Protein 6HF7 (pdb70)

Radius of gyration: 24.12 Å; Cα contacts (8 Å, |Δi|>4): 1038; chains: 3; bounding box: 72×66×47 Å

InterPro domains:
  IPR023477 Adenylate kinase AdkA [MF_00234] (4-192)
  IPR027417 P-loop containing nucleoside triphosphate hydrolase [G3DSA:3.40.50.300] (1-192)
  IPR027417 P-loop containing nucleoside triphosphate hydrolase [SSF52540] (2-191)

Sequence (573 aa):
KNKLVVVTGVPGVGGTTITQKAMEKLSEEGINYKMVNFGTVMFEVAQEENLVEDRDQMRKLDPDTQKRIQKLAGRKIAEMVKESPVVVDTHSTIKTPKGYLPGLPVWVLNELNPDIIIVVETSGDEILIRRLNDETRNRDLETTAGIEEHQIMNRRAAAMTYGVLTGATVKIIQNKNNLLDYAVEELISVLRKNKLVVVTGVPGVGGTTITQKAMEKLSEEGINYKMMVNFGTVMFEVAQEENLVEDRDQMRKLDPDTQKRIQKLAGRKIAEMVKESPVVVDTHSTIKTPKGYLPGLPVWVLNELNPDIIIVVETSGDEILIRRLNDETRNRDLETTAGIEEHQIMNRRAAAMTYGVLTGATVKIIQNKNNLLDYAVEELISVLRKNKLVVVTGVPGVGGTTITQKAMEKLSEEGINYKMVNFGTVMFEVAQEENLVEDRDQMRKLDPDTQKRIQKLAGRKIAEMVKESPVVVDTHSTIKTPKGYLPGLPVWVLNELNPDIIIVVETSGDEILIRRLNDETRNRDLETTAGIEEHQIMNRAAAMTYGVLTGATVKIIQNKNNLLDYAVEELISVLR

B-factor: mean 50.66, std 23.43, range [18.34, 167.92]

Secondary structure (DSSP, 8-state):
---EEEEE--TTS-HHHHHHHHHHHHHTTT---EEEEHHHHHHHHHHHTTS-SSGGGSTTS-HHHHHHHHHHHHHHHHHHTTTS-EEEE--SEEEETTEEEESS-HHHHHHH--SEEEEEE--HHHHHHHHHH-SS--S-PPPHHHHHHHHHHHHHHHHHHHHHH--EEEEEE--TT-HHHHHHHHHHHH-/---EEEEE--TTS-HHHHHHHHHHHHHTTT---EEEEHHHHHHHHHHHTTS-SSGGGGGGS-HHHHHHHHHHHHHHHHHHTTTS-EEEE--SEEEETTEEEESS-HHHHHHH--SEEEEEE--HHHHHHHHHH-TTS------HHHHHHHHHHHHHHHHHHHHHH--EEEEEE--TT-HHHHHHHHHHHH-/---EEEEE--TTS-HHHHHHHHHHHHHTTT---EEEEHHHHHHHHHHHTTS-SSGGGGGGS-HHHHHHHHHHHHHHHHHHTTTS-EEEE--SEEEETTEEEESS-HHHHHHH--SEEEEEE--HHHHHHHHHH-SSS------HHHHHHHHHHHHHHHHHHHHHH--EEEEEE--TT-HHHHHHHHHHHH-

Nearest PDB structures (foldseek):
  1ki9-assembly1_B  TM=9.921E-01  e=1.381E-34  Methanothermococcus thermolithotrophicus
  6pk5-assembly2_E  TM=9.884E-01  e=6.322E-31  Methanotorris igneus
  1kht-assembly1_B  TM=8.692E-01  e=6.333E-30  Methanococcus voltae
  6pjw-assembly1_A  TM=8.734E-01  e=9.681E-30  Methanotorris igneus
  3h86-assembly3_G-6  TM=8.802E-01  e=9.142E-28  Methanococcus maripaludis

Solvent-accessible surface area: 27217 Å² total; per-residue (Å²): 243,58,41,3,0,0,6,3,12,3,59,39,3,26,9,64,58,0,0,98,91,0,20,132,104,0,53,132,91,58,43,88,18,99,49,19,56,6,34,42,3,19,30,70,5,0,76,119,70,138,65,12,143,80,124,118,80,20,195,161,31,78,113,118,22,46,85,112,0,25,81,58,0,0,135,65,0,30,89,29,28,148,147,23,22,0,0,0,30,15,63,0,0,69,82,35,115,63,3,4,66,4,6,0,3,30,35,0,0,95,32,2,96,5,64,5,0,0,4,1,14,4,49,1,97,37,0,34,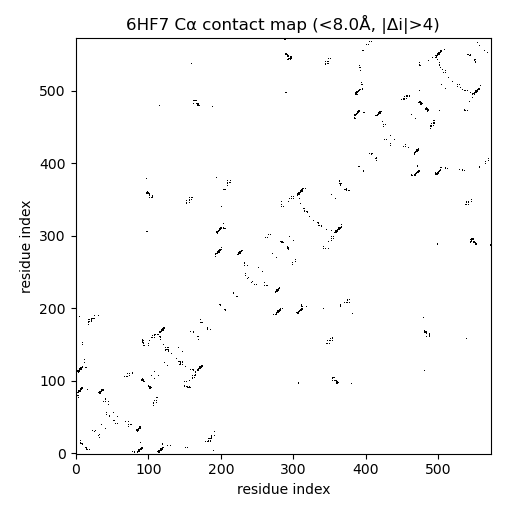94,58,20,107,118,67,106,128,96,135,197,137,121,39,87,40,68,15,0,84,39,2,14,56,0,4,36,9,0,0,0,1,0,0,0,16,26,19,3,16,0,32,12,0,69,5,77,64,156,82,59,104,164,0,13,101,69,0,5,63,2,1,127,154,54,56,4,0,0,6,4,12,3,58,40,3,25,9,62,64,0,0,56,82,0,37,113,98,0,53,133,88,59,41,89,19,99,67,18,59,5,33,58,2,26,32,74,7,0,87,132,78,131,65,15,158,101,124,94,64,33,188,162,41,73,103,112,31,58,86,104,1,18,71,46,0,0,112,68,0,29,88,30,28,167,146,22,23,0,0,0,28,15,62,0,0,67,82,34,113,66,3,4,58,3,7,0,3,30,35,0,1,96,36,2,96,5,66,5,0,0,4,1,13,4,47,1,97,38,0,41,94,57,17,88,111,61,155,128,69,133,111,93,172,32,77,40,67,14,0,85,37,3,14,60,0,5,32,8,0,0,0,1,0,0,0,14,26,20,3,16,0,32,13,1,70,5,78,63,155,82,57,105,163,1,10,100,67,0,8,62,2,1,126,252,58,43,3,0,0,4,3,12,3,62,40,2,23,11,60,62,0,0,89,96,0,20,109,101,0,50,148,91,60,42,86,16,98,41,18,53,6,31,41,2,15,29,71,5,0,77,125,72,133,62,4,125,84,118,85,64,23,172,148,36,71,110,116,22,61,87,102,0,21,75,49,0,0,117,71,0,31,87,28,26,153,146,21,22,0,0,0,29,17,59,0,1,80,82,36,117,68,3,5,63,4,12,0,4,30,39,0,0,96,36,1,100,6,64,5,0,0,3,1,14,4,46,0,97,38,0,42,94,58,19,78,109,63,161,132,76,120,196,80,157,40,81,43,68,14,1,85,41,3,13,58,0,4,33,8,0,0,0,1,0,0,0,15,26,21,2,16,0,33,13,0,71,4,79,63,154,83,56,103,160,1,6,90,69,0,7,64,2,1,134

Structure (mmCIF, N/CA/C/O backbone):
data_6HF7
#
_entry.id   6HF7
#
_cell.length_a   131.326
_cell.length_b   131.326
_cell.length_c   88.403
_cell.angle_alpha   90.00
_cell.angle_beta   90.00
_cell.angle_gamma   90.00
#
_symmetry.space_group_name_H-M   'P 4 21 2'
#
loop_
_entity.id
_entity.type
_entity.pdbx_description
1 polymer 'Adenylate kinase'
2 non-polymer Tb-Xo4
3 non-polymer 'TERBIUM(III) ION'
4 non-polymer 'MAGNESIUM ION'
5 non-polymer GLYCEROL
6 water water
#
loop_
_atom_site.group_PDB
_atom_site.id
_atom_site.type_symbol
_atom_site.label_atom_id
_atom_site.label_alt_id
_atom_site.label_comp_id
_atom_site.label_asym_id
_atom_site.label_entity_id
_atom_site.label_seq_id
_atom_site.pdbx_PDB_ins_code
_atom_site.Cartn_x
_atom_site.Cartn_y
_atom_site.Cartn_z
_atom_site.occupancy
_atom_site.B_iso_or_equiv
_atom_site.auth_seq_id
_atom_site.auth_comp_id
_atom_site.auth_asym_id
_atom_site.auth_atom_id
_atom_site.pdbx_PDB_model_num
ATOM 1 N N . LYS A 1 2 ? 24.535 67.910 30.924 1.00 65.49 2 LYS A N 1
ATOM 2 C CA . LYS A 1 2 ? 24.775 66.810 29.984 1.00 63.30 2 LYS A CA 1
ATOM 3 C C . LYS A 1 2 ? 25.763 67.176 28.836 1.00 56.16 2 LYS A C 1
ATOM 4 O O . LYS A 1 2 ? 25.555 66.780 27.685 1.00 54.68 2 LYS A O 1
ATOM 10 N N . ASN A 1 3 ? 26.850 67.917 29.154 1.00 45.03 3 ASN A N 1
ATOM 11 C CA . ASN A 1 3 ? 27.873 68.267 28.144 1.00 40.18 3 ASN A CA 1
ATOM 12 C C . ASN A 1 3 ? 28.633 66.995 27.781 1.00 37.71 3 ASN A C 1
ATOM 13 O O . ASN A 1 3 ? 28.972 66.227 28.681 1.00 36.75 3 ASN A O 1
ATOM 18 N N . LYS A 1 4 ? 28.933 66.782 26.501 1.00 32.18 4 LYS A N 1
ATOM 19 C CA . LYS A 1 4 ? 29.675 65.589 26.096 1.00 31.77 4 LYS A CA 1
ATOM 20 C C . LYS A 1 4 ? 31.184 65.730 26.270 1.00 33.45 4 LYS A C 1
ATOM 21 O O . LYS A 1 4 ? 31.737 66.828 26.149 1.00 31.65 4 LYS A O 1
ATOM 27 N N . LEU A 1 5 ? 31.837 64.580 26.478 1.00 29.32 5 LEU A N 1
ATOM 28 C CA . LEU A 1 5 ? 33.276 64.427 26.468 1.00 30.37 5 LEU A CA 1
ATOM 29 C C . LEU A 1 5 ? 33.542 63.501 25.277 1.00 32.77 5 LEU A C 1
ATOM 30 O O . LEU A 1 5 ? 33.085 62.343 25.266 1.00 32.56 5 LEU A O 1
ATOM 35 N N . VAL A 1 6 ? 34.272 64.006 24.285 1.00 27.37 6 VAL A N 1
ATOM 36 C CA . VAL A 1 6 ? 34.576 63.256 23.056 1.00 27.60 6 VAL A CA 1
ATOM 37 C C . VAL A 1 6 ? 36.076 63.124 22.929 1.00 31.33 6 VAL A C 1
ATOM 38 O O . VAL A 1 6 ? 36.792 64.093 23.116 1.00 30.62 6 VAL A O 1
ATOM 42 N N . VAL A 1 7 ? 36.553 61.937 22.585 1.00 27.27 7 VAL A N 1
ATOM 43 C CA . VAL A 1 7 ? 37.977 61.722 22.358 1.00 26.92 7 VAL A CA 1
ATOM 44 C C . VAL A 1 7 ? 38.141 61.613 20.842 1.00 30.31 7 VAL A C 1
ATOM 45 O O . VAL A 1 7 ? 37.440 60.816 20.230 1.00 30.05 7 VAL A O 1
ATOM 49 N N . VAL A 1 8 ? 39.040 62.401 20.238 1.00 27.31 8 VAL A N 1
ATOM 50 C CA . VAL A 1 8 ? 39.287 62.327 18.783 1.00 27.15 8 VAL A CA 1
ATOM 51 C C . VAL A 1 8 ? 40.706 61.792 18.614 1.00 32.97 8 VAL A C 1
ATOM 52 O O . VAL A 1 8 ? 41.653 62.353 19.181 1.00 31.78 8 VAL A O 1
ATOM 56 N N . THR A 1 9 ? 40.831 60.678 17.850 1.00 29.39 9 THR A N 1
ATOM 57 C CA . THR A 1 9 ? 42.095 59.973 17.661 1.00 29.36 9 THR A CA 1
ATOM 58 C C . THR A 1 9 ? 42.370 59.772 16.171 1.00 31.70 9 THR A C 1
ATOM 59 O O . THR A 1 9 ? 41.480 59.945 15.344 1.00 30.48 9 THR A O 1
ATOM 63 N N . GLY A 1 10 ? 43.595 59.380 15.857 1.00 29.08 10 GLY A N 1
ATOM 64 C CA . GLY A 1 10 ? 44.002 59.126 14.476 1.00 28.36 10 GLY A CA 1
ATOM 65 C C . GLY A 1 10 ? 45.508 59.027 14.358 1.00 33.54 10 GLY A C 1
ATOM 66 O O . GLY A 1 10 ? 46.223 59.680 15.124 1.00 31.95 10 GLY A O 1
ATOM 67 N N . VAL A 1 11 ? 46.014 58.243 13.400 1.00 29.74 11 VAL A N 1
ATOM 68 C CA . VAL A 1 11 ? 47.473 58.108 13.247 1.00 29.74 11 VAL A CA 1
ATOM 69 C C . VAL A 1 11 ? 48.079 59.452 12.820 1.00 32.83 11 VAL A C 1
ATOM 70 O O . VAL A 1 11 ? 47.382 60.247 12.179 1.00 30.44 11 VAL A O 1
ATOM 74 N N . PRO A 1 12 ? 49.380 59.703 13.101 1.00 31.02 12 PRO A N 1
ATOM 75 C CA . PRO A 1 12 ? 50.021 60.937 12.598 1.00 30.79 12 PRO A CA 1
ATOM 76 C C . PRO A 1 12 ? 49.835 61.112 11.072 1.00 35.60 12 PRO A C 1
ATOM 77 O O . PRO A 1 12 ? 49.987 60.157 10.306 1.00 33.60 12 PRO A O 1
ATOM 81 N N . GLY A 1 13 ? 49.472 62.323 10.657 1.00 33.21 13 GLY A N 1
ATOM 82 C CA . GLY A 1 13 ? 49.189 62.658 9.267 1.00 34.52 13 GLY A CA 1
ATOM 83 C C . GLY A 1 13 ? 47.739 62.531 8.798 1.00 37.77 13 GLY A C 1
ATOM 84 O O . GLY A 1 13 ? 47.448 62.964 7.680 1.00 38.77 13 GLY A O 1
ATOM 85 N N . VAL A 1 14 ? 46.825 61.910 9.576 1.00 32.31 14 VAL A N 1
ATOM 86 C CA . VAL A 1 14 ? 45.410 61.740 9.170 1.00 30.65 14 VAL A CA 1
ATOM 87 C C . VAL A 1 14 ? 44.595 63.079 9.204 1.00 34.01 14 VAL A C 1
ATOM 88 O O . VAL A 1 14 ? 43.626 63.224 8.462 1.00 35.04 14 VAL A O 1
ATOM 92 N N . GLY A 1 15 ? 45.013 64.026 10.019 0.70 27.91 15 GLY A N 1
ATOM 93 C CA . GLY A 1 15 ? 44.386 65.346 10.100 0.70 28.11 15 GLY A CA 1
ATOM 94 C C . GLY A 1 15 ? 43.231 65.485 11.066 0.70 31.74 15 GLY A C 1
ATOM 95 O O . GLY A 1 15 ? 42.382 66.346 10.864 0.70 29.97 15 GLY A O 1
ATOM 96 N N . GLY A 1 16 ? 43.176 64.648 12.102 1.00 31.65 16 GLY A N 1
ATOM 97 C CA . GLY A 1 16 ? 42.095 64.681 13.090 1.00 30.53 16 GLY A CA 1
ATOM 98 C C . GLY A 1 16 ? 41.923 66.020 13.799 1.00 33.25 16 GLY A C 1
ATOM 99 O O . GLY A 1 16 ? 40.800 66.528 13.860 1.00 31.62 16 GLY A O 1
ATOM 100 N N . THR A 1 17 ? 43.012 66.646 14.294 1.00 31.24 17 THR A N 1
ATOM 101 C CA . THR A 1 17 ? 42.871 67.968 14.960 1.00 32.26 17 THR A CA 1
ATOM 102 C C . THR A 1 17 ? 42.409 69.050 13.975 1.00 36.27 17 THR A C 1
ATOM 103 O O . THR A 1 17 ? 41.717 69.968 14.388 1.00 35.21 17 THR A O 1
ATOM 107 N N . THR A 1 18 ? 42.797 68.945 12.681 1.00 34.91 18 THR A N 1
ATOM 108 C CA . THR A 1 18 ? 42.383 69.910 11.653 1.00 36.07 18 THR A CA 1
ATOM 109 C C . THR A 1 18 ? 40.882 69.870 11.450 1.00 38.17 18 THR A C 1
ATOM 110 O O . THR A 1 18 ? 40.259 70.924 11.455 1.00 36.63 18 THR A O 1
ATOM 114 N N . ILE A 1 19 ? 40.312 68.672 11.238 1.00 36.12 19 ILE A N 1
ATOM 115 C CA . ILE A 1 19 ? 38.859 68.562 11.045 1.00 35.58 19 ILE A CA 1
ATOM 116 C C . ILE A 1 19 ? 38.116 68.892 12.342 1.00 34.69 19 ILE A C 1
ATOM 117 O O . ILE A 1 19 ? 37.040 69.475 12.262 1.00 34.37 19 ILE A O 1
ATOM 122 N N . THR A 1 20 ? 38.689 68.575 13.511 1.00 30.85 20 THR A N 1
ATOM 123 C CA . THR A 1 20 ? 38.056 68.932 14.812 1.00 30.85 20 THR A CA 1
ATOM 124 C C . THR A 1 20 ? 37.985 70.439 14.994 1.00 34.28 20 THR A C 1
ATOM 125 O O . THR A 1 20 ? 36.912 70.948 15.325 1.00 34.08 20 THR A O 1
ATOM 129 N N . GLN A 1 21 ? 39.073 71.147 14.721 1.00 32.01 21 GLN A N 1
ATOM 130 C CA . GLN A 1 21 ? 39.045 72.601 14.865 1.00 32.63 21 GLN A CA 1
ATOM 131 C C . GLN A 1 21 ? 38.017 73.230 13.902 1.00 35.16 21 GLN A C 1
ATOM 132 O O . GLN A 1 21 ? 37.333 74.166 14.303 1.00 33.54 21 GLN A O 1
ATOM 138 N N . LYS A 1 22 ? 37.918 72.733 12.633 1.00 31.79 22 LYS A N 1
ATOM 139 C CA . LYS A 1 22 ? 36.927 73.251 11.686 1.00 31.08 22 LYS A CA 1
ATOM 140 C C . LYS A 1 22 ? 35.493 72.955 12.167 1.00 34.46 22 LYS A C 1
ATOM 141 O O . LYS A 1 22 ? 34.630 73.825 12.091 1.00 33.87 22 LYS A O 1
ATOM 147 N N . ALA A 1 23 ? 35.234 71.739 12.674 1.00 30.65 23 ALA A N 1
ATOM 148 C CA . ALA A 1 23 ? 33.910 71.363 13.202 1.00 30.00 23 ALA A CA 1
ATOM 149 C C . ALA A 1 23 ? 33.526 72.251 14.415 1.00 33.04 23 ALA A C 1
ATOM 150 O O . ALA A 1 23 ? 32.365 72.656 14.534 1.00 31.50 23 ALA A O 1
ATOM 152 N N . MET A 1 24 ? 34.501 72.536 15.321 1.00 29.96 24 MET A N 1
ATOM 153 C CA . MET A 1 24 ? 34.267 73.366 16.526 1.00 29.49 24 MET A CA 1
ATOM 154 C C . MET A 1 24 ? 33.889 74.788 16.132 1.00 34.67 24 MET A C 1
ATOM 155 O O . MET A 1 24 ? 33.040 75.423 16.771 1.00 33.52 24 MET A O 1
ATOM 160 N N . GLU A 1 25 ? 34.535 75.282 15.083 1.00 32.65 25 GLU A N 1
ATOM 161 C CA . GLU A 1 25 ? 34.256 76.610 14.555 1.00 33.66 25 GLU A CA 1
ATOM 162 C C . GLU A 1 25 ? 32.815 76.689 14.060 1.00 36.25 25 GLU A C 1
ATOM 163 O O . GLU A 1 25 ? 32.101 77.626 14.382 1.00 35.00 25 GLU A O 1
ATOM 169 N N . LYS A 1 26 ? 32.380 75.702 13.305 1.00 33.10 26 LYS A N 1
ATOM 170 C CA . LYS A 1 26 ? 31.015 75.693 12.770 1.00 34.35 26 LYS A CA 1
ATOM 171 C C . LYS A 1 26 ? 29.984 75.495 13.896 1.00 35.69 26 LYS A C 1
ATOM 172 O O . LYS A 1 26 ? 28.945 76.161 13.887 1.00 33.44 26 LYS A O 1
ATOM 178 N N . LEU A 1 27 ? 30.293 74.658 14.895 1.00 31.01 27 LEU A N 1
ATOM 179 C CA . LEU A 1 27 ? 29.387 74.477 16.038 1.00 30.59 27 LEU A CA 1
ATOM 180 C C . LEU A 1 27 ? 29.221 75.748 16.852 1.00 32.45 27 LEU A C 1
ATOM 181 O O . LEU A 1 27 ? 28.128 75.997 17.373 1.00 32.25 27 LEU A O 1
ATOM 186 N N . SER A 1 28 ? 30.271 76.580 16.941 1.00 29.24 28 SER A N 1
ATOM 187 C CA . SER A 1 28 ? 30.180 77.868 17.638 1.00 28.57 28 SER A CA 1
ATOM 188 C C . SER A 1 28 ? 29.077 78.773 17.032 1.00 32.92 28 SER A C 1
ATOM 189 O O . SER A 1 28 ? 28.454 79.545 17.759 1.00 32.19 28 SER A O 1
ATOM 192 N N . GLU A 1 29 ? 28.815 78.668 15.711 1.00 32.33 29 GLU A N 1
ATOM 193 C CA . GLU A 1 29 ? 27.761 79.479 15.073 1.00 35.24 29 GLU A CA 1
ATOM 194 C C . GLU A 1 29 ? 26.390 79.190 15.645 1.00 41.06 29 GLU A C 1
ATOM 195 O O . GLU A 1 29 ? 25.535 80.069 15.623 1.00 41.21 29 GLU A O 1
ATOM 201 N N . GLU A 1 30 ? 26.170 77.956 16.136 1.00 37.33 30 GLU A N 1
ATOM 202 C CA . GLU A 1 30 ? 24.889 77.590 16.745 1.00 38.08 30 GLU A CA 1
ATOM 203 C C . GLU A 1 30 ? 24.977 77.638 18.271 1.00 37.88 30 GLU A C 1
ATOM 204 O O . GLU A 1 30 ? 24.102 77.115 18.948 1.00 36.22 30 GLU A O 1
ATOM 210 N N . GLY A 1 31 ? 25.971 78.356 18.798 1.00 32.34 31 GLY A N 1
ATOM 211 C CA . GLY A 1 31 ? 26.131 78.537 20.237 1.00 32.43 31 GLY A CA 1
ATOM 212 C C . GLY A 1 31 ? 26.676 77.374 21.025 1.00 33.20 31 GLY A C 1
ATOM 213 O O . GLY A 1 31 ? 26.518 77.360 22.245 1.00 33.71 31 GLY A O 1
ATOM 214 N N . ILE A 1 32 ? 27.328 76.411 20.375 1.00 30.41 32 ILE A N 1
ATOM 215 C CA . ILE A 1 32 ? 27.910 75.270 21.080 1.00 27.94 32 ILE A CA 1
ATOM 216 C C . ILE A 1 32 ? 29.412 75.527 21.065 1.00 31.46 32 ILE A C 1
ATOM 217 O O . ILE A 1 32 ? 30.028 75.528 20.001 1.00 30.81 32 ILE A O 1
ATOM 222 N N . ASN A 1 33 ? 29.995 75.710 22.227 1.00 28.09 33 ASN A N 1
ATOM 223 C CA . ASN A 1 33 ? 31.406 76.045 22.348 1.00 28.25 33 ASN A CA 1
ATOM 224 C C . ASN A 1 33 ? 32.250 74.978 23.035 1.00 32.18 33 ASN A C 1
ATOM 225 O O . ASN A 1 33 ? 32.417 74.977 24.252 1.00 31.51 33 ASN A O 1
ATOM 230 N N . TYR A 1 34 ? 32.792 74.081 22.227 1.00 30.55 34 TYR A N 1
ATOM 231 C CA . TYR A 1 34 ? 33.684 73.048 22.723 1.00 30.36 34 TYR A CA 1
ATOM 232 C C . TYR A 1 34 ? 35.006 73.638 23.202 1.00 34.96 34 TYR A C 1
ATOM 233 O O . TYR A 1 34 ? 35.491 74.616 22.646 1.00 32.58 34 TYR A O 1
ATOM 242 N N . LYS A 1 35 ? 35.637 72.950 24.154 1.00 31.32 35 LYS A N 1
ATOM 243 C CA . LYS A 1 35 ? 36.987 73.254 24.598 1.00 30.59 35 LYS A CA 1
ATOM 244 C C . LYS A 1 35 ? 37.807 72.034 24.156 1.00 33.82 35 LYS A C 1
ATOM 245 O O . LYS A 1 35 ? 37.437 70.899 24.477 1.00 32.59 35 LYS A O 1
ATOM 251 N N . MET A 1 36 ? 38.901 72.256 23.419 1.00 30.51 36 MET A N 1
ATOM 252 C CA . MET A 1 36 ? 39.751 71.174 22.982 1.00 31.64 36 MET A CA 1
ATOM 253 C C . MET A 1 36 ? 40.986 71.157 23.860 1.00 34.96 36 MET A C 1
ATOM 254 O O . MET A 1 36 ? 41.584 72.202 24.103 1.00 33.66 36 MET A O 1
ATOM 259 N N . VAL A 1 37 ? 41.386 69.965 24.314 1.00 30.28 37 VAL A N 1
ATOM 260 C CA . VAL A 1 37 ? 42.620 69.800 25.098 1.00 30.65 37 VAL A CA 1
ATOM 261 C C . VAL A 1 37 ? 43.376 68.617 24.547 1.00 32.76 37 VAL A C 1
ATOM 262 O O . VAL A 1 37 ? 42.753 67.683 24.047 1.00 32.74 37 VAL A O 1
ATOM 266 N N . ASN A 1 38 ? 44.703 68.652 24.646 1.00 29.95 38 ASN A N 1
ATOM 267 C CA . ASN A 1 38 ? 45.530 67.542 24.210 1.00 31.27 38 ASN A CA 1
ATOM 268 C C . ASN A 1 38 ? 45.848 66.756 25.490 1.00 34.41 38 ASN A C 1
ATOM 269 O O . ASN A 1 38 ? 46.248 67.374 26.485 1.00 34.41 38 ASN A O 1
ATOM 274 N N . PHE A 1 39 ? 45.638 65.424 25.499 1.00 30.41 39 PHE A N 1
ATOM 275 C CA . PHE A 1 39 ? 45.847 64.636 26.734 1.00 30.14 39 PHE A CA 1
ATOM 276 C C . PHE A 1 39 ? 47.279 64.744 27.283 1.00 34.17 39 PHE A C 1
ATOM 277 O O . PHE A 1 39 ? 47.458 64.927 28.495 1.00 32.41 39 PHE A O 1
ATOM 285 N N . GLY A 1 40 ? 48.266 64.666 26.398 1.00 31.47 40 GLY A N 1
ATOM 286 C CA . GLY A 1 40 ? 49.672 64.807 26.760 1.00 32.56 40 GLY A CA 1
ATOM 287 C C . GLY A 1 40 ? 49.977 66.161 27.378 1.00 37.56 40 GLY A C 1
ATOM 288 O O . GLY A 1 40 ? 50.753 66.243 28.340 1.00 36.33 40 GLY A O 1
ATOM 289 N N . THR A 1 41 ? 49.349 67.241 26.854 1.00 34.06 41 THR A N 1
ATOM 290 C CA . THR A 1 41 ? 49.535 68.590 27.422 1.00 33.45 41 THR A CA 1
ATOM 291 C C . THR A 1 41 ? 48.927 68.667 28.827 1.00 36.42 41 THR A C 1
ATOM 292 O O . THR A 1 41 ? 49.551 69.252 29.702 1.00 36.18 41 THR A O 1
ATOM 296 N N . VAL A 1 42 ? 47.744 68.052 29.067 1.00 32.45 42 VAL A N 1
ATOM 297 C CA . VAL A 1 42 ? 47.142 68.068 30.405 1.00 32.08 42 VAL A CA 1
ATOM 298 C C . VAL A 1 42 ? 48.032 67.277 31.391 1.00 36.93 42 VAL A C 1
ATOM 299 O O . VAL A 1 42 ? 48.163 67.699 32.538 1.00 37.09 42 VAL A O 1
ATOM 303 N N . MET A 1 43 ? 48.645 66.147 30.957 1.00 32.87 43 MET A N 1
ATOM 304 C CA . MET A 1 43 ? 49.571 65.417 31.840 1.00 34.19 43 MET A CA 1
ATOM 305 C C . MET A 1 43 ? 50.761 66.302 32.204 1.00 37.54 43 MET A C 1
ATOM 306 O O . MET A 1 43 ? 51.151 66.338 33.358 1.00 37.05 43 MET A O 1
ATOM 311 N N . PHE A 1 44 ? 51.314 67.028 31.225 1.00 37.44 44 PHE A N 1
ATOM 312 C CA . PHE A 1 44 ? 52.442 67.945 31.452 1.00 37.95 44 PHE A CA 1
ATOM 313 C C . PHE A 1 44 ? 52.064 69.054 32.434 1.00 43.16 44 PHE A C 1
ATOM 314 O O . PHE A 1 44 ? 52.856 69.382 33.317 1.00 43.27 44 PHE A O 1
ATOM 322 N N . GLU A 1 45 ? 50.859 69.626 32.292 1.00 40.06 45 GLU A N 1
ATOM 323 C CA . GLU A 1 45 ? 50.397 70.664 33.215 1.00 40.06 45 GLU A CA 1
ATOM 324 C C . GLU A 1 45 ? 50.250 70.101 34.639 1.00 42.92 45 GLU A C 1
ATOM 325 O O . GLU A 1 45 ? 50.638 70.762 35.597 1.00 42.96 45 GLU A O 1
ATOM 331 N N . VAL A 1 46 ? 49.717 68.885 34.772 1.00 39.55 46 VAL A N 1
ATOM 332 C CA . VAL A 1 46 ? 49.572 68.235 36.080 1.00 39.78 46 VAL A CA 1
ATOM 333 C C . VAL A 1 46 ? 50.970 67.982 36.687 1.00 45.31 46 VAL A C 1
ATOM 334 O O . VAL A 1 46 ? 51.164 68.240 37.865 1.00 46.62 46 VAL A O 1
ATOM 338 N N . ALA A 1 47 ? 51.936 67.508 35.888 1.00 42.52 47 ALA A N 1
ATOM 339 C CA . ALA A 1 47 ? 53.296 67.235 36.383 1.00 43.62 47 ALA A CA 1
ATOM 340 C C . ALA A 1 47 ? 54.045 68.514 36.799 1.00 51.06 47 ALA A C 1
ATOM 341 O O . ALA A 1 47 ? 54.836 68.463 37.753 1.00 51.07 47 ALA A O 1
ATOM 343 N N . GLN A 1 48 ? 53.791 69.661 36.120 1.00 49.32 48 GLN A N 1
ATOM 344 C CA . GLN A 1 48 ? 54.401 70.939 36.525 1.00 50.67 48 GLN A CA 1
ATOM 345 C C . GLN A 1 48 ? 53.826 71.348 37.887 1.00 59.26 48 GLN A C 1
ATOM 346 O O . GLN A 1 48 ? 54.597 71.691 38.785 1.00 60.59 48 GLN A O 1
ATOM 352 N N . GLU A 1 49 ? 52.486 71.263 38.054 1.00 57.64 49 GLU A N 1
ATOM 353 C CA . GLU A 1 49 ? 51.789 71.571 39.322 1.00 59.47 49 GLU A CA 1
ATOM 354 C C . GLU A 1 49 ? 52.317 70.702 40.471 1.00 65.28 49 GLU A C 1
ATOM 355 O O . GLU A 1 49 ? 52.524 71.214 41.563 1.00 66.16 49 GLU A O 1
ATOM 361 N N . GLU A 1 50 ? 52.562 69.400 40.217 1.00 62.29 50 GLU A N 1
ATOM 362 C CA . GLU A 1 50 ? 53.096 68.490 41.238 1.00 63.07 50 GLU A CA 1
ATOM 363 C C . GLU A 1 50 ? 54.630 68.644 41.414 1.00 68.53 50 GLU A C 1
ATOM 364 O O . GLU A 1 50 ? 55.219 67.822 42.113 1.00 69.88 50 GLU A O 1
ATOM 370 N N . ASN A 1 51 ? 55.283 69.656 40.777 1.00 64.27 51 ASN A N 1
ATOM 371 C CA . ASN A 1 51 ? 56.732 69.879 40.845 1.00 64.71 51 ASN A CA 1
ATOM 372 C C . ASN A 1 51 ? 57.557 68.637 40.455 1.00 66.07 51 ASN A C 1
ATOM 373 O O . ASN A 1 51 ? 58.666 68.450 40.960 1.00 67.10 51 ASN A O 1
ATOM 378 N N . LEU A 1 52 ? 57.030 67.806 39.538 1.00 58.72 52 LEU A N 1
ATOM 379 C CA . LEU A 1 52 ? 57.749 66.613 39.086 1.00 57.96 52 LEU A CA 1
ATOM 380 C C . LEU A 1 52 ? 58.652 66.953 37.892 1.00 60.12 52 LEU A C 1
ATOM 381 O O . LEU A 1 52 ? 59.632 66.241 37.658 1.00 59.91 52 LEU A O 1
ATOM 386 N N . VAL A 1 53 ? 58.295 68.005 37.111 1.00 53.86 53 VAL A N 1
ATOM 387 C CA . VAL A 1 53 ? 59.048 68.468 35.937 1.00 52.90 53 VAL A CA 1
ATOM 388 C C . VAL A 1 53 ? 58.951 69.986 35.842 1.00 57.14 53 VAL A C 1
ATOM 389 O O . VAL A 1 53 ? 58.109 70.609 36.482 1.00 56.59 53 VAL A O 1
ATOM 393 N N . GLU A 1 54 ? 59.793 70.556 34.990 1.00 54.45 54 GLU A N 1
ATOM 394 C CA . GLU A 1 54 ? 59.776 71.967 34.604 1.00 54.13 54 GLU A CA 1
ATOM 395 C C . GLU A 1 54 ? 59.491 72.057 33.092 1.00 57.77 54 GLU A C 1
ATOM 396 O O . GLU A 1 54 ? 58.811 72.988 32.663 1.00 57.26 54 GLU A O 1
ATOM 402 N N . ASP A 1 55 ? 60.041 71.113 32.285 1.00 54.12 55 ASP A N 1
ATOM 403 C CA . ASP A 1 55 ? 59.927 71.120 30.832 1.00 53.93 55 ASP A CA 1
ATOM 404 C C . ASP A 1 55 ? 59.313 69.831 30.311 1.00 57.93 55 ASP A C 1
ATOM 405 O O . ASP A 1 55 ? 59.473 68.765 30.906 1.00 57.12 55 ASP A O 1
ATOM 410 N N . ARG A 1 56 ? 58.642 69.936 29.162 1.00 55.18 56 ARG A N 1
ATOM 411 C CA . ARG A 1 56 ? 57.939 68.829 28.512 1.00 54.30 56 ARG A CA 1
ATOM 412 C C . ARG A 1 56 ? 58.856 67.641 28.156 1.00 58.70 56 ARG A C 1
ATOM 413 O O . ARG A 1 56 ? 58.401 66.493 28.191 1.00 57.06 56 ARG A O 1
ATOM 421 N N . ASP A 1 57 ? 60.149 67.900 27.852 1.00 56.14 57 ASP A N 1
ATOM 422 C CA . ASP A 1 57 ? 61.092 66.819 27.513 1.00 55.57 57 ASP A CA 1
ATOM 423 C C . ASP A 1 57 ? 61.523 65.963 28.734 1.00 57.87 57 ASP A C 1
ATOM 424 O O . ASP A 1 57 ? 62.160 64.929 28.548 1.00 59.11 57 ASP A O 1
ATOM 429 N N . GLN A 1 58 ? 61.168 66.382 29.967 1.00 51.61 58 GLN A N 1
ATOM 430 C CA . GLN A 1 58 ? 61.446 65.633 31.196 1.00 50.07 58 GLN A CA 1
ATOM 431 C C . GLN A 1 58 ? 60.323 64.631 31.523 1.00 53.50 58 GLN A C 1
ATOM 432 O O . GLN A 1 58 ? 60.478 63.844 32.461 1.00 53.60 58 GLN A O 1
ATOM 438 N N . MET A 1 59 ? 59.174 64.677 30.793 1.00 47.72 59 MET A N 1
ATOM 439 C CA . MET A 1 59 ? 58.043 63.786 31.073 1.00 46.36 59 MET A CA 1
ATOM 440 C C . MET A 1 59 ? 58.381 62.324 30.807 1.00 55.16 59 MET A C 1
ATOM 441 O O . MET A 1 59 ? 58.055 61.471 31.632 1.00 54.61 59 MET A O 1
ATOM 446 N N . ARG A 1 60 ? 59.025 62.040 29.660 1.00 54.94 60 ARG A N 1
ATOM 447 C CA . ARG A 1 60 ? 59.382 60.677 29.233 1.00 55.93 60 ARG A CA 1
ATOM 448 C C . ARG A 1 60 ? 60.208 59.906 30.276 1.00 61.04 60 ARG A C 1
ATOM 449 O O . ARG A 1 60 ? 60.051 58.693 30.401 1.00 61.30 60 ARG A O 1
ATOM 457 N N . LYS A 1 61 ? 61.067 60.605 31.015 1.00 58.07 61 LYS A N 1
ATOM 458 C CA . LYS A 1 61 ? 61.936 60.016 32.034 1.00 59.06 61 LYS A CA 1
ATOM 459 C C . LYS A 1 61 ? 61.169 59.589 33.302 1.00 62.68 61 LYS A C 1
ATOM 460 O O . LYS A 1 61 ? 61.674 58.748 34.042 1.00 61.90 61 LYS A O 1
ATOM 466 N N . LEU A 1 62 ? 59.969 60.158 33.564 1.00 59.26 62 LEU A N 1
ATOM 467 C CA . LEU A 1 62 ? 59.200 59.840 34.784 1.00 58.37 62 LEU A CA 1
ATOM 468 C C . LEU A 1 62 ? 58.887 58.337 34.880 1.00 61.71 62 LEU A C 1
ATOM 469 O O . LEU A 1 62 ? 58.559 57.709 33.873 1.00 59.97 62 LEU A O 1
ATOM 474 N N . ASP A 1 63 ? 59.049 57.763 36.089 1.00 60.04 63 ASP A N 1
ATOM 475 C CA . ASP A 1 63 ? 58.864 56.323 36.331 1.00 61.05 63 ASP A CA 1
ATOM 476 C C . ASP A 1 63 ? 57.433 55.840 36.046 1.00 62.83 63 ASP A C 1
ATOM 477 O O . ASP A 1 63 ? 56.514 56.646 36.101 1.00 61.92 63 ASP A O 1
ATOM 482 N N . PRO A 1 64 ? 57.215 54.542 35.725 1.00 58.79 64 PRO A N 1
ATOM 483 C CA . PRO A 1 64 ? 55.844 54.084 35.413 1.00 56.47 64 PRO A CA 1
ATOM 484 C C . PRO A 1 64 ? 54.770 54.346 36.471 1.00 57.58 64 PRO A C 1
ATOM 485 O O . PRO A 1 64 ? 53.627 54.593 36.091 1.00 56.27 64 PRO A O 1
ATOM 489 N N . ASP A 1 65 ? 55.109 54.275 37.775 1.00 52.86 65 ASP A N 1
ATOM 490 C CA . ASP A 1 65 ? 54.132 54.522 38.840 1.00 52.43 65 ASP A CA 1
ATOM 491 C C . ASP A 1 65 ? 53.724 55.996 38.865 1.00 57.70 65 ASP A C 1
ATOM 492 O O . ASP A 1 65 ? 52.555 56.313 39.117 1.00 57.53 65 ASP A O 1
ATOM 497 N N . THR A 1 66 ? 54.702 56.887 38.620 1.00 53.23 66 THR A N 1
ATOM 498 C CA . THR A 1 66 ? 54.460 58.324 38.549 1.00 52.00 66 THR A CA 1
ATOM 499 C C . THR A 1 66 ? 53.624 58.620 37.295 1.00 51.40 66 THR A C 1
ATOM 500 O O . THR A 1 66 ? 52.723 59.443 37.367 1.00 51.20 66 THR A O 1
ATOM 504 N N . GLN A 1 67 ? 53.952 57.957 36.156 1.00 44.99 67 GLN A N 1
ATOM 505 C CA . GLN A 1 67 ? 53.258 58.099 34.881 1.00 44.95 67 GLN A CA 1
ATOM 506 C C . GLN A 1 67 ? 51.759 57.783 35.082 1.00 48.43 67 GLN A C 1
ATOM 507 O O . GLN A 1 67 ? 50.892 58.538 34.637 1.00 47.34 67 GLN A O 1
ATOM 513 N N . LYS A 1 68 ? 51.475 56.673 35.773 1.00 44.08 68 LYS A N 1
ATOM 514 C CA . LYS A 1 68 ? 50.107 56.213 36.054 1.00 43.22 68 LYS A CA 1
ATOM 515 C C . LYS A 1 68 ? 49.344 57.201 36.944 1.00 45.63 68 LYS A C 1
ATOM 516 O O . LYS A 1 68 ? 48.176 57.483 36.683 1.00 44.34 68 LYS A O 1
ATOM 522 N N . ARG A 1 69 ? 50.005 57.705 37.993 1.00 42.93 69 ARG A N 1
ATOM 523 C CA . ARG A 1 69 ? 49.424 58.679 38.917 1.00 42.91 69 ARG A CA 1
ATOM 524 C C . ARG A 1 69 ? 49.039 59.978 38.177 1.00 44.12 69 ARG A C 1
ATOM 525 O O . ARG A 1 69 ? 47.939 60.491 38.378 1.00 41.02 69 ARG A O 1
ATOM 533 N N . ILE A 1 70 ? 49.941 60.491 37.319 1.00 41.88 70 ILE A N 1
ATOM 534 C CA . ILE A 1 70 ? 49.692 61.713 36.531 1.00 41.99 70 ILE A CA 1
ATOM 535 C C . ILE A 1 70 ? 48.555 61.485 35.524 1.00 39.83 70 ILE A C 1
ATOM 536 O O . ILE A 1 70 ? 47.759 62.389 35.279 1.00 36.74 70 ILE A O 1
ATOM 541 N N . GLN A 1 71 ? 48.539 60.308 34.896 1.00 36.19 71 GLN A N 1
ATOM 542 C CA . GLN A 1 71 ? 47.518 59.917 33.915 1.00 35.07 71 GLN A CA 1
ATOM 543 C C . GLN A 1 71 ? 46.118 59.941 34.562 1.00 39.20 71 GLN A C 1
ATOM 544 O O . GLN A 1 71 ? 45.181 60.495 33.980 1.00 36.94 71 GLN A O 1
ATOM 550 N N . LYS A 1 72 ? 45.997 59.388 35.792 1.00 36.17 72 LYS A N 1
ATOM 551 C CA . LYS A 1 72 ? 44.718 59.412 36.531 1.00 36.89 72 LYS A CA 1
ATOM 552 C C . LYS A 1 72 ? 44.301 60.848 36.868 1.00 40.38 72 LYS A C 1
ATOM 553 O O . LYS A 1 72 ? 43.135 61.197 36.699 1.00 38.69 72 LYS A O 1
ATOM 559 N N . LEU A 1 73 ? 45.247 61.670 37.351 1.00 37.84 73 LEU A N 1
ATOM 560 C CA . LEU A 1 73 ? 44.973 63.076 37.696 1.00 37.51 73 LEU A CA 1
ATOM 561 C C . LEU A 1 73 ? 44.571 63.876 36.457 1.00 38.77 73 LEU A C 1
ATOM 562 O O . LEU A 1 73 ? 43.698 64.734 36.545 1.00 38.34 73 LEU A O 1
ATOM 567 N N . ALA A 1 74 ? 45.234 63.610 35.306 1.00 35.34 74 ALA A N 1
ATOM 568 C CA . ALA A 1 74 ? 44.886 64.258 34.028 1.00 32.77 74 ALA A CA 1
ATOM 569 C C . ALA A 1 74 ? 43.444 63.870 33.614 1.00 34.52 74 ALA A C 1
ATOM 570 O O . ALA A 1 74 ? 42.667 64.746 33.210 1.00 32.54 74 ALA A O 1
ATOM 572 N N . GLY A 1 75 ? 43.091 62.587 33.739 1.00 31.38 75 GLY A N 1
ATOM 573 C CA . GLY A 1 75 ? 41.742 62.116 33.399 1.00 31.44 75 GLY A CA 1
ATOM 574 C C . GLY A 1 75 ? 40.664 62.796 34.233 1.00 36.40 75 GLY A C 1
ATOM 575 O O . GLY A 1 75 ? 39.619 63.200 33.728 1.00 34.36 75 GLY A O 1
ATOM 576 N N . ARG A 1 76 ? 40.953 62.977 35.524 1.00 33.71 76 ARG A N 1
ATOM 577 C CA . ARG A 1 76 ? 40.058 63.635 36.466 1.00 33.81 76 ARG A CA 1
ATOM 578 C C . ARG A 1 76 ? 39.953 65.139 36.188 1.00 37.14 76 ARG A C 1
ATOM 579 O O . ARG A 1 76 ? 38.850 65.685 36.198 1.00 34.56 76 ARG A O 1
ATOM 587 N N . LYS A 1 77 ? 41.093 65.801 35.908 1.00 34.91 77 LYS A N 1
ATOM 588 C CA . LYS A 1 77 ? 41.104 67.231 35.567 1.00 35.59 77 LYS A CA 1
ATOM 589 C C . LYS A 1 77 ? 40.231 67.507 34.325 1.00 36.29 77 LYS A C 1
ATOM 590 O O . LYS A 1 77 ? 39.475 68.478 34.304 1.00 34.73 77 LYS A O 1
ATOM 596 N N . ILE A 1 78 ? 40.289 66.619 33.325 1.00 32.75 78 ILE A N 1
ATOM 597 C CA . ILE A 1 78 ? 39.486 66.758 32.108 1.00 31.32 78 ILE A CA 1
ATOM 598 C C . ILE A 1 78 ? 37.999 66.505 32.408 1.00 36.79 78 ILE A C 1
ATOM 599 O O . ILE A 1 78 ? 37.148 67.279 31.957 1.00 33.45 78 ILE A O 1
ATOM 604 N N . ALA A 1 79 ? 37.682 65.452 33.178 1.00 36.94 79 ALA A N 1
ATOM 605 C CA . ALA A 1 79 ? 36.285 65.169 33.548 1.00 37.84 79 ALA A CA 1
ATOM 606 C C . ALA A 1 79 ? 35.642 66.394 34.221 1.00 41.46 79 ALA A C 1
ATOM 607 O O . ALA A 1 79 ? 34.489 66.694 33.945 1.00 40.89 79 ALA A O 1
ATOM 609 N N . GLU A 1 80 ? 36.407 67.135 35.034 1.00 39.37 80 GLU A N 1
ATOM 610 C CA . GLU A 1 80 ? 35.929 68.360 35.679 1.00 39.47 80 GLU A CA 1
ATOM 611 C C . GLU A 1 80 ? 35.646 69.500 34.678 1.00 39.58 80 GLU A C 1
ATOM 612 O O . GLU A 1 80 ? 34.737 70.285 34.912 1.00 37.66 80 GLU A O 1
ATOM 618 N N . MET A 1 81 ? 36.403 69.584 33.566 1.00 35.67 81 MET A N 1
ATOM 619 C CA . MET A 1 81 ? 36.181 70.620 32.541 1.00 35.40 81 MET A CA 1
ATOM 620 C C . MET A 1 81 ? 34.810 70.452 31.861 1.00 37.67 81 MET A C 1
ATOM 621 O O . MET A 1 81 ? 34.240 71.442 31.401 1.00 35.75 81 MET A O 1
ATOM 626 N N . VAL A 1 82 ? 34.280 69.216 31.831 1.00 34.22 82 VAL A N 1
ATOM 627 C CA . VAL A 1 82 ? 32.992 68.888 31.200 1.00 34.16 82 VAL A CA 1
ATOM 628 C C . VAL A 1 82 ? 31.815 69.610 31.877 1.00 37.12 82 VAL A C 1
ATOM 629 O O . VAL A 1 82 ? 30.785 69.828 31.234 1.00 35.54 82 VAL A O 1
ATOM 633 N N . LYS A 1 83 ? 31.967 70.011 33.150 1.00 34.39 83 LYS A N 1
ATOM 634 C CA . LYS A 1 83 ? 30.932 70.772 33.837 1.00 35.08 83 LYS A CA 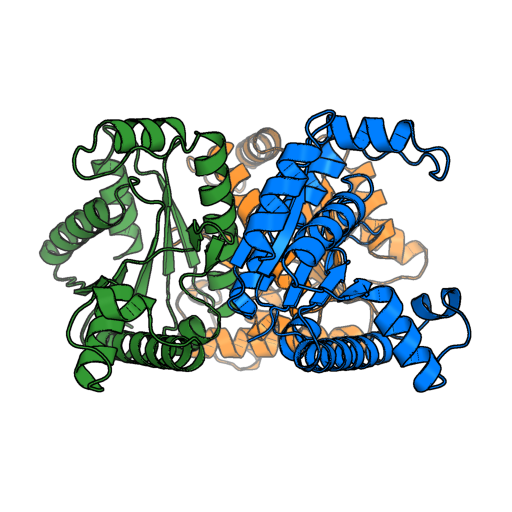1
ATOM 635 C C . LYS A 1 83 ? 30.782 72.188 33.221 1.00 40.36 83 LYS A C 1
ATOM 636 O O . LYS A 1 83 ? 29.693 72.746 33.283 1.00 42.54 83 LYS A O 1
ATOM 642 N N . GLU A 1 84 ? 31.868 72.758 32.660 1.00 36.68 84 GLU A N 1
ATOM 643 C CA . GLU A 1 84 ? 31.887 74.116 32.086 1.00 37.05 84 GLU A CA 1
ATOM 644 C C . GLU A 1 84 ? 31.496 74.157 30.592 1.00 40.15 84 GLU A C 1
ATOM 645 O O . GLU A 1 84 ? 30.962 75.167 30.137 1.00 39.66 84 GLU A O 1
ATOM 651 N N . SER A 1 85 ? 31.765 73.095 29.827 1.00 33.70 85 SER A N 1
ATOM 652 C CA . SER A 1 85 ? 31.399 73.090 28.397 1.00 31.20 85 SER A CA 1
ATOM 653 C C . SER A 1 85 ? 31.580 71.700 27.823 1.00 32.39 85 SER A C 1
ATOM 654 O O . SER A 1 85 ? 32.251 70.887 28.446 1.00 30.88 85 SER A O 1
ATOM 657 N N . PRO A 1 86 ? 31.151 71.429 26.582 1.00 29.43 86 PRO A N 1
ATOM 658 C CA . PRO A 1 86 ? 31.518 70.156 25.960 1.00 27.72 86 PRO A CA 1
ATOM 659 C C . PRO A 1 86 ? 33.042 70.166 25.776 1.00 31.06 86 PRO A C 1
ATOM 660 O O . PRO A 1 86 ? 33.649 71.239 25.684 1.00 29.71 86 PRO A O 1
ATOM 664 N N . VAL A 1 87 ? 33.659 68.989 25.783 1.00 27.61 87 VAL A N 1
ATOM 665 C CA . VAL A 1 87 ? 35.117 68.873 25.704 1.00 28.11 87 VAL A CA 1
ATOM 666 C C . VAL A 1 87 ? 35.521 67.850 24.659 1.00 30.24 87 VAL A C 1
ATOM 667 O O . VAL A 1 87 ? 34.911 66.770 24.573 1.00 28.71 87 VAL A O 1
ATOM 671 N N . VAL A 1 88 ? 36.576 68.173 23.879 1.00 27.91 88 VAL A N 1
ATOM 672 C CA . VAL A 1 88 ? 37.173 67.224 22.943 1.00 29.23 88 VAL A CA 1
ATOM 673 C C . VAL A 1 88 ? 38.579 66.969 23.487 1.00 31.81 88 VAL A C 1
ATOM 674 O O . VAL A 1 88 ? 39.325 67.916 23.741 1.00 29.73 88 VAL A O 1
ATOM 678 N N . VAL A 1 89 ? 38.965 65.707 23.572 1.00 29.59 89 VAL A N 1
ATOM 679 C CA . VAL A 1 89 ? 40.306 65.336 23.978 1.00 29.50 89 VAL A CA 1
ATOM 680 C C . VAL A 1 89 ? 41.023 64.888 22.734 1.00 32.32 89 VAL A C 1
ATOM 681 O O . VAL A 1 89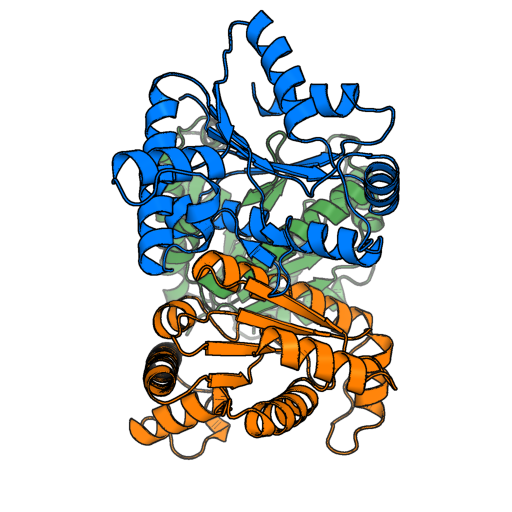 ? 40.613 63.910 22.111 1.00 30.27 89 VAL A O 1
ATOM 685 N N . ASP A 1 90 ? 42.097 65.600 22.377 1.00 29.82 90 ASP A N 1
ATOM 686 C CA . ASP A 1 90 ? 42.938 65.204 21.255 1.00 29.35 90 ASP A CA 1
ATOM 687 C C . ASP A 1 90 ? 44.002 64.255 21.823 1.00 32.92 90 ASP A C 1
ATOM 688 O O . ASP A 1 90 ? 44.792 64.654 22.684 1.00 32.29 90 ASP A O 1
ATOM 693 N N . THR A 1 91 ? 44.000 63.002 21.372 1.00 30.76 91 THR A N 1
ATOM 694 C CA . THR A 1 91 ? 45.032 62.040 21.810 1.00 30.89 91 THR A CA 1
ATOM 695 C C . THR A 1 91 ? 45.138 60.920 20.781 1.00 35.27 91 THR A C 1
ATOM 696 O O . THR A 1 91 ? 44.491 60.983 19.742 1.00 36.04 91 THR A O 1
ATOM 700 N N . HIS A 1 92 ? 45.965 59.921 21.058 1.00 31.33 92 HIS A N 1
ATOM 701 C CA . HIS A 1 92 ? 46.130 58.772 20.176 1.00 31.04 92 HIS A CA 1
ATOM 702 C C . HIS A 1 92 ? 45.435 57.568 20.780 1.00 34.41 92 HIS A C 1
ATOM 703 O O . HIS A 1 92 ? 45.470 57.383 21.989 1.00 34.39 92 HIS A O 1
ATOM 710 N N . SER A 1 93 ? 44.799 56.741 19.949 1.00 30.91 93 SER A N 1
ATOM 711 C CA . SER A 1 93 ? 44.180 55.500 20.438 1.00 30.06 93 SER A CA 1
ATOM 712 C C . SER A 1 93 ? 45.367 54.626 20.908 1.00 32.82 93 SER A C 1
ATOM 713 O O . SER A 1 93 ? 45.394 54.153 22.046 1.00 31.46 93 SER A O 1
ATOM 716 N N . THR A 1 94 ? 46.382 54.493 20.046 1.00 29.32 94 THR A N 1
ATOM 717 C CA . THR A 1 94 ? 47.679 53.916 20.401 1.00 29.53 94 THR A CA 1
ATOM 718 C C . THR A 1 94 ? 48.764 54.733 19.739 1.00 33.61 94 THR A C 1
ATOM 719 O O . THR A 1 94 ? 48.559 55.274 18.646 1.00 33.15 94 THR A O 1
ATOM 723 N N . ILE A 1 95 ? 49.928 54.785 20.376 1.00 32.57 95 ILE A N 1
ATOM 724 C CA . ILE A 1 95 ? 51.119 55.453 19.839 1.00 34.29 95 ILE A CA 1
ATOM 725 C C . ILE A 1 95 ? 51.995 54.312 19.351 1.00 36.65 95 ILE A C 1
ATOM 726 O O . ILE A 1 95 ? 52.228 53.377 20.116 1.00 36.84 95 ILE A O 1
ATOM 731 N N . LYS A 1 96 ? 52.470 54.366 18.100 1.00 33.30 96 LYS A N 1
ATOM 732 C CA . LYS A 1 96 ? 53.330 53.314 17.546 1.00 32.66 96 LYS A CA 1
ATOM 733 C C . LYS A 1 96 ? 54.785 53.589 17.994 1.00 41.18 96 LYS A C 1
ATOM 734 O O . LYS A 1 96 ? 55.450 54.444 17.414 1.00 42.48 96 LYS A O 1
ATOM 740 N N . THR A 1 97 ? 55.265 52.892 19.038 1.00 39.12 97 THR A N 1
ATOM 741 C CA . THR A 1 97 ? 56.625 53.086 19.578 1.00 39.15 97 THR A CA 1
ATOM 742 C C . THR A 1 97 ? 57.514 51.925 19.126 1.00 43.71 97 THR A C 1
ATOM 743 O O . THR A 1 97 ? 56.985 50.883 18.724 1.00 41.23 97 THR A O 1
ATOM 747 N N . PRO A 1 98 ? 58.856 52.013 19.286 1.00 41.09 98 PRO A N 1
ATOM 748 C CA . PRO A 1 98 ? 59.705 50.855 18.933 1.00 40.92 98 PRO A CA 1
ATOM 749 C C . PRO A 1 98 ? 59.392 49.582 19.728 1.00 43.06 98 PRO A C 1
ATOM 750 O O . PRO A 1 98 ? 59.697 48.492 19.248 1.00 42.47 98 PRO A O 1
ATOM 754 N N . LYS A 1 99 ? 58.799 49.709 20.941 1.00 39.09 99 LYS A N 1
ATOM 755 C CA . LYS A 1 99 ? 58.433 48.553 21.770 1.00 37.93 99 LYS A CA 1
ATOM 756 C C . LYS A 1 99 ? 56.980 48.085 21.516 1.00 39.41 99 LYS A C 1
ATOM 757 O O . LYS A 1 99 ? 56.494 47.230 22.257 1.00 37.50 99 LYS A O 1
ATOM 763 N N . GLY A 1 100 ? 56.297 48.666 20.524 1.00 36.03 100 GLY A N 1
ATOM 764 C CA . GLY A 1 100 ? 54.930 48.295 20.168 1.00 33.18 100 GLY A CA 1
ATOM 765 C C . GLY A 1 100 ? 53.927 49.419 20.330 1.00 35.19 100 GLY A C 1
ATOM 766 O O . GLY A 1 100 ? 54.275 50.557 20.665 1.00 35.04 100 GLY A O 1
ATOM 767 N N . TYR A 1 101 ? 52.660 49.089 20.087 1.00 29.70 101 TYR A N 1
ATOM 768 C CA . TYR A 1 101 ? 51.536 50.021 20.184 1.00 29.27 101 TYR A CA 1
ATOM 769 C C . TYR A 1 101 ? 51.226 50.290 21.668 1.00 34.15 101 TYR A C 1
ATOM 770 O O . TYR A 1 101 ? 50.879 49.360 22.390 1.00 33.09 101 TYR A O 1
ATOM 779 N N . LEU A 1 102 ? 51.369 51.548 22.107 1.00 32.09 102 LEU A N 1
ATOM 780 C CA . LEU A 1 102 ? 51.148 51.941 23.506 1.00 32.43 102 LEU A CA 1
ATOM 781 C C . LEU A 1 102 ? 49.734 52.512 23.606 1.00 35.39 102 LEU A C 1
ATOM 782 O O . LEU A 1 102 ? 49.460 53.516 22.949 1.00 32.24 102 LEU A O 1
ATOM 787 N N . PRO A 1 103 ? 48.834 51.951 24.431 1.00 32.22 103 PRO A N 1
ATOM 788 C CA . PRO A 1 103 ? 47.494 52.553 24.549 1.00 31.81 103 PRO A CA 1
ATOM 789 C C . PRO A 1 103 ? 47.550 53.986 25.076 1.00 34.13 103 PRO A C 1
ATOM 790 O O . PRO A 1 103 ? 48.255 54.260 26.049 1.00 34.74 103 PRO A O 1
ATOM 794 N N . GLY A 1 104 ? 46.837 54.883 24.418 1.00 30.07 104 GLY A N 1
ATOM 795 C CA . GLY A 1 104 ? 46.768 56.273 24.853 1.00 29.68 104 GLY A CA 1
ATOM 796 C C . GLY A 1 104 ? 45.879 56.437 26.073 1.00 33.91 104 GLY A C 1
ATOM 797 O O . GLY A 1 104 ? 46.117 57.327 26.895 1.00 34.11 104 GLY A O 1
ATOM 798 N N . LEU A 1 105 ? 44.862 55.566 26.217 1.00 32.01 105 LEU A N 1
ATOM 799 C CA . LEU A 1 105 ? 43.908 55.628 27.323 1.00 31.71 105 LEU A CA 1
ATOM 800 C C . LEU A 1 105 ? 43.834 54.280 28.020 1.00 34.78 105 LEU A C 1
ATOM 801 O O . LEU A 1 105 ? 42.854 53.556 27.886 1.00 32.51 105 LEU A O 1
ATOM 806 N N . PRO A 1 106 ? 44.829 53.978 28.866 1.00 32.60 106 PRO A N 1
ATOM 807 C CA . PRO A 1 106 ? 44.731 52.738 29.652 1.00 33.05 106 PRO A CA 1
ATOM 808 C C . PRO A 1 106 ? 43.477 52.776 30.536 1.00 34.86 106 PRO A C 1
ATOM 809 O O . PRO A 1 106 ? 42.904 53.860 30.751 1.00 32.36 106 PRO A O 1
ATOM 813 N N . VAL A 1 107 ? 43.006 51.598 30.972 1.00 32.07 107 VAL A N 1
ATOM 814 C CA . VAL A 1 107 ? 41.766 51.471 31.755 1.00 32.46 107 VAL A CA 1
ATOM 815 C C . VAL A 1 107 ? 41.681 52.459 32.967 1.00 36.68 107 VAL A C 1
ATOM 816 O O . VAL A 1 107 ? 40.591 52.989 33.235 1.00 34.32 107 VAL A O 1
ATOM 820 N N . TRP A 1 108 ? 42.799 52.730 33.658 1.00 34.64 108 TRP A N 1
ATOM 821 C CA . TRP A 1 108 ? 42.786 53.686 34.791 1.00 35.70 108 TRP A CA 1
ATOM 822 C C . TRP A 1 108 ? 42.447 55.123 34.338 1.00 39.39 108 TRP A C 1
ATOM 823 O O . TRP A 1 108 ? 41.827 55.851 35.109 1.00 38.62 108 TRP A O 1
ATOM 834 N N . VAL A 1 109 ? 42.816 55.525 33.104 1.00 33.75 109 VAL A N 1
ATOM 835 C CA . VAL A 1 109 ? 42.473 56.851 32.547 1.00 31.63 109 VAL A CA 1
ATOM 836 C C . VAL A 1 109 ? 40.990 56.849 32.168 1.00 34.42 109 VAL A C 1
ATOM 837 O O . VAL A 1 109 ? 40.293 57.822 32.439 1.00 32.63 109 VAL A O 1
ATOM 841 N N . LEU A 1 110 ? 40.525 55.782 31.476 1.00 31.70 110 LEU A N 1
ATOM 842 C CA . LEU A 1 110 ? 39.107 55.647 31.075 1.00 31.08 110 LEU A CA 1
ATOM 843 C C . LEU A 1 110 ? 38.160 55.772 32.269 1.00 32.81 110 LEU A C 1
ATOM 844 O O . LEU A 1 110 ? 37.127 56.432 32.164 1.00 32.44 110 LEU A O 1
ATOM 849 N N . ASN A 1 111 ? 38.507 55.135 33.400 1.00 31.26 111 ASN A N 1
ATOM 850 C CA . ASN A 1 111 ? 37.675 55.181 34.614 1.00 32.79 111 ASN A CA 1
ATOM 851 C C . ASN A 1 111 ? 37.536 56.604 35.200 1.00 38.81 111 ASN A C 1
ATOM 852 O O . ASN A 1 111 ? 36.516 56.886 35.818 1.00 39.88 111 ASN A O 1
ATOM 857 N N . GLU A 1 112 ? 38.513 57.494 34.948 1.00 35.06 112 GLU A N 1
ATOM 858 C CA . GLU A 1 112 ? 38.470 58.901 35.401 1.00 35.05 112 GLU A CA 1
ATOM 859 C C . GLU A 1 112 ? 37.802 59.784 34.351 1.00 38.24 112 GLU A C 1
ATOM 860 O O . GLU A 1 112 ? 37.061 60.701 34.713 1.00 35.99 112 GLU A O 1
ATOM 866 N N . LEU A 1 113 ? 38.073 59.530 33.040 1.00 36.32 113 LEU A N 1
ATOM 867 C CA . LEU A 1 113 ? 37.547 60.354 31.946 1.00 36.29 113 LEU A CA 1
ATOM 868 C C . LEU A 1 113 ? 36.076 60.187 31.722 1.00 38.36 113 LEU A C 1
ATOM 869 O O . LEU A 1 113 ? 35.419 61.175 31.413 1.00 37.34 113 LEU A O 1
ATOM 874 N N . ASN A 1 114 ? 35.586 58.930 31.699 1.00 33.82 114 ASN A N 1
ATOM 875 C CA . ASN A 1 114 ? 34.173 58.641 31.392 1.00 33.26 114 ASN A CA 1
ATOM 876 C C . ASN A 1 114 ? 33.732 59.274 30.052 1.00 35.45 114 ASN A C 1
ATOM 877 O O . ASN A 1 114 ? 32.771 60.051 29.992 1.00 34.21 114 ASN A O 1
ATOM 882 N N . PRO A 1 115 ? 34.451 58.971 28.963 1.00 31.27 115 PRO A N 1
ATOM 883 C CA . PRO A 1 115 ? 34.080 59.559 27.663 1.00 30.86 115 PRO A CA 1
ATOM 884 C C . PRO A 1 115 ? 32.731 59.068 27.144 1.00 34.26 115 PRO A C 1
ATOM 885 O O . PRO A 1 115 ? 32.315 57.942 27.435 1.00 33.27 115 PRO A O 1
ATOM 889 N N . ASP A 1 116 ? 32.056 59.913 26.385 1.00 31.11 116 ASP A N 1
ATOM 890 C CA . ASP A 1 116 ? 30.768 59.598 25.760 1.00 31.34 116 ASP A CA 1
ATOM 891 C C . ASP A 1 116 ? 30.978 59.026 24.353 1.00 33.45 116 ASP A C 1
ATOM 892 O O . ASP A 1 116 ? 30.209 58.172 23.925 1.00 31.12 116 ASP A O 1
ATOM 897 N N . ILE A 1 117 ? 31.974 59.539 23.615 1.00 28.56 117 ILE A N 1
ATOM 898 C CA . ILE A 1 117 ? 32.244 59.117 22.226 1.00 27.40 117 ILE A CA 1
ATOM 899 C C . ILE A 1 117 ? 33.735 59.023 22.019 1.00 30.64 117 ILE A C 1
ATOM 900 O O . ILE A 1 117 ? 34.467 59.911 22.465 1.00 31.01 117 ILE A O 1
ATOM 905 N N . ILE A 1 118 ? 34.181 57.981 21.289 1.00 26.22 118 ILE A N 1
ATOM 906 C CA . ILE A 1 118 ? 35.579 57.831 20.874 1.00 25.47 118 ILE A CA 1
ATOM 907 C C . ILE A 1 118 ? 35.515 57.945 19.346 1.00 29.65 118 ILE A C 1
ATOM 908 O O . ILE A 1 118 ? 34.834 57.144 18.712 1.00 29.54 118 ILE A O 1
ATOM 913 N N . ILE A 1 119 ? 36.192 58.925 18.767 1.00 27.41 119 ILE A N 1
ATOM 914 C CA . ILE A 1 119 ? 36.213 59.103 17.315 1.00 27.81 119 ILE A CA 1
ATOM 915 C C . ILE A 1 119 ? 37.560 58.617 16.802 1.00 32.03 119 ILE A C 1
ATOM 916 O O . ILE A 1 119 ? 38.605 58.968 17.362 1.00 31.32 119 ILE A O 1
ATOM 921 N N . VAL A 1 120 ? 37.525 57.810 15.728 1.00 27.50 120 VAL A N 1
ATOM 922 C CA . VAL A 1 120 ? 38.720 57.271 15.081 1.00 26.59 120 VAL A CA 1
ATOM 923 C C . VAL A 1 120 ? 38.743 57.869 13.697 1.00 29.67 120 VAL A C 1
ATOM 924 O O . VAL A 1 120 ? 37.873 57.542 12.894 1.00 30.03 120 VAL A O 1
ATOM 928 N N . VAL A 1 121 ? 39.693 58.779 13.423 1.00 26.48 121 VAL A N 1
ATOM 929 C CA . VAL A 1 121 ? 39.787 59.420 12.105 1.00 26.12 121 VAL A CA 1
ATOM 930 C C . VAL A 1 121 ? 40.764 58.598 11.272 1.00 29.38 121 VAL A C 1
ATOM 931 O O . VAL A 1 121 ? 41.856 58.320 11.750 1.00 29.56 121 VAL A O 1
ATOM 935 N N . GLU A 1 122 ? 40.380 58.206 10.030 1.00 25.62 122 GLU A N 1
ATOM 936 C CA . GLU A 1 122 ? 41.207 57.360 9.177 1.00 26.61 122 GLU A CA 1
ATOM 937 C C . GLU A 1 122 ? 41.266 57.853 7.752 1.00 31.14 122 GLU A C 1
ATOM 938 O O . GLU A 1 122 ? 40.441 58.647 7.325 1.00 30.21 122 GLU A O 1
ATOM 944 N N . THR A 1 123 ? 42.176 57.259 6.995 1.00 29.16 123 THR A N 1
ATOM 945 C CA . THR A 1 123 ? 42.206 57.285 5.526 1.00 29.60 123 THR A CA 1
ATOM 946 C C . THR A 1 123 ? 43.012 56.064 5.095 1.00 33.21 123 THR A C 1
ATOM 947 O O . THR A 1 123 ? 43.390 55.266 5.953 1.00 31.73 123 THR A O 1
ATOM 951 N N . SER A 1 124 ? 43.266 55.885 3.785 1.00 29.58 124 SER A N 1
ATOM 952 C CA . SER A 1 124 ? 44.022 54.721 3.345 1.00 28.68 124 SER A CA 1
ATOM 953 C C . SER A 1 124 ? 45.503 54.869 3.734 1.00 33.95 124 SER A C 1
ATOM 954 O O . SER A 1 124 ? 45.990 55.990 3.914 1.00 34.22 124 SER A O 1
ATOM 957 N N . GLY A 1 125 ? 46.197 53.741 3.838 1.00 31.39 125 GLY A N 1
ATOM 958 C CA . GLY A 1 125 ? 47.635 53.711 4.100 1.00 31.71 125 GLY A CA 1
ATOM 959 C C . GLY A 1 125 ? 48.396 54.502 3.049 1.00 35.88 125 GLY A C 1
ATOM 960 O O . GLY A 1 125 ? 49.324 55.240 3.388 1.00 35.36 125 GLY A O 1
ATOM 961 N N . ASP A 1 126 ? 47.963 54.418 1.756 1.00 31.95 126 ASP A N 1
ATOM 962 C CA . ASP A 1 126 ? 48.588 55.183 0.677 1.00 33.68 126 ASP A CA 1
ATOM 963 C C . ASP A 1 126 ? 48.484 56.694 0.921 1.00 35.28 126 ASP A C 1
ATOM 964 O O . ASP A 1 126 ? 49.478 57.404 0.786 1.00 33.62 126 ASP A O 1
ATOM 969 N N . GLU A 1 127 ? 47.282 57.185 1.237 1.00 31.98 127 GLU A N 1
ATOM 970 C CA . GLU A 1 127 ? 47.108 58.625 1.469 1.00 31.70 127 GLU A CA 1
ATOM 971 C C . GLU A 1 127 ? 47.942 59.116 2.653 1.00 35.72 127 GLU A C 1
ATOM 972 O O . GLU A 1 127 ? 48.571 60.167 2.559 1.00 35.22 127 GLU A O 1
ATOM 978 N N . ILE A 1 128 ? 48.013 58.331 3.730 1.00 33.17 128 ILE A N 1
ATOM 979 C CA . ILE A 1 128 ? 48.817 58.709 4.902 1.00 34.14 128 ILE A CA 1
ATOM 980 C C . ILE A 1 128 ? 50.290 58.735 4.547 1.00 39.56 128 ILE A C 1
ATOM 981 O O . ILE A 1 128 ? 50.986 59.697 4.887 1.00 38.66 128 ILE A O 1
ATOM 986 N N . LEU A 1 129 ? 50.769 57.680 3.889 1.00 36.41 129 LEU A N 1
ATOM 987 C CA . LEU A 1 129 ? 52.184 57.591 3.535 1.00 37.86 129 LEU A CA 1
ATOM 988 C C . LEU A 1 129 ? 52.621 58.789 2.677 1.00 42.29 129 LEU A C 1
ATOM 989 O O . LEU A 1 129 ? 53.643 59.404 2.980 1.00 42.21 129 LEU A O 1
ATOM 994 N N . ILE A 1 130 ? 51.834 59.142 1.641 1.00 38.81 130 ILE A N 1
ATOM 995 C CA . ILE A 1 130 ? 52.175 60.270 0.765 1.00 39.70 130 ILE A CA 1
ATOM 996 C C . ILE A 1 130 ? 52.098 61.609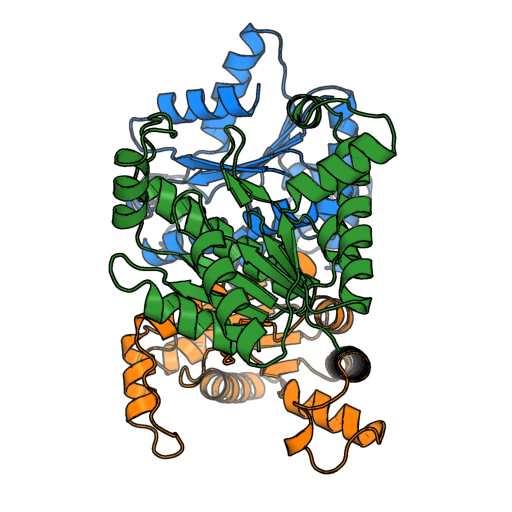 1.526 1.00 43.36 130 ILE A C 1
ATOM 997 O O . ILE A 1 130 ? 52.967 62.465 1.317 1.00 44.76 130 ILE A O 1
ATOM 1002 N N . ARG A 1 131 ? 51.095 61.791 2.405 1.00 37.52 131 ARG A N 1
ATOM 1003 C CA . ARG A 1 131 ? 50.986 63.015 3.212 1.00 37.34 131 ARG A CA 1
ATOM 1004 C C . ARG A 1 131 ? 52.249 63.196 4.062 1.00 42.69 131 ARG A C 1
ATOM 1005 O O . ARG A 1 131 ? 52.785 64.299 4.131 1.00 42.26 131 ARG A O 1
ATOM 1013 N N . ARG A 1 132 ? 52.723 62.109 4.701 1.00 39.58 132 ARG A N 1
ATOM 1014 C CA . ARG A 1 132 ? 53.936 62.149 5.532 1.00 40.72 132 ARG A CA 1
ATOM 1015 C C . ARG A 1 132 ? 55.183 62.456 4.699 1.00 47.79 132 ARG A C 1
ATOM 1016 O O . ARG A 1 132 ? 56.028 63.229 5.140 1.00 46.84 132 ARG A O 1
ATOM 1024 N N . LEU A 1 133 ? 55.291 61.877 3.487 1.00 47.64 133 LEU A N 1
ATOM 1025 C CA . LEU A 1 133 ? 56.435 62.156 2.614 1.00 50.48 133 LEU A CA 1
ATOM 1026 C C . LEU A 1 133 ? 56.487 63.633 2.195 1.00 54.32 133 LEU A C 1
ATOM 1027 O O . LEU A 1 133 ? 57.581 64.177 2.061 1.00 53.53 133 LEU A O 1
ATOM 1032 N N . ASN A 1 134 ? 55.313 64.277 2.010 1.00 52.24 134 ASN A N 1
ATOM 1033 C CA . ASN A 1 134 ? 55.204 65.692 1.629 1.00 54.28 134 ASN A CA 1
ATOM 1034 C C . ASN A 1 134 ? 55.347 66.671 2.804 1.00 62.04 134 ASN A C 1
ATOM 1035 O O . ASN A 1 134 ? 55.454 67.870 2.561 1.00 63.54 134 ASN A O 1
ATOM 1040 N N . ASP A 1 135 ? 55.329 66.194 4.056 1.00 60.58 135 ASP A N 1
ATOM 1041 C CA . ASP A 1 135 ? 55.466 67.063 5.226 1.00 61.86 135 ASP A CA 1
ATOM 1042 C C . ASP A 1 135 ? 56.952 67.334 5.489 1.00 71.91 135 ASP A C 1
ATOM 1043 O O . ASP A 1 135 ? 57.714 66.394 5.725 1.00 70.81 135 ASP A O 1
ATOM 1048 N N . GLU A 1 136 ? 57.358 68.622 5.453 1.00 74.89 136 GLU A N 1
ATOM 1049 C CA . GLU A 1 136 ? 58.759 69.032 5.672 1.00 78.44 136 GLU A CA 1
ATOM 1050 C C . GLU A 1 136 ? 59.216 68.910 7.138 1.00 87.16 136 GLU A C 1
ATOM 1051 O O . GLU A 1 136 ? 60.406 68.693 7.374 1.00 87.66 136 GLU A O 1
ATOM 1053 N N . THR A 1 137 ? 58.286 69.038 8.114 1.00 86.31 137 THR A N 1
ATOM 1054 C CA . THR A 1 137 ? 58.595 68.906 9.552 1.00 87.99 137 THR A CA 1
ATOM 1055 C C . THR A 1 137 ? 59.161 67.509 9.880 1.00 95.57 137 THR A C 1
ATOM 1056 O O . THR A 1 137 ? 60.004 67.375 10.769 1.00 96.21 137 THR A O 1
ATOM 1060 N N . ARG A 1 138 ? 58.642 66.476 9.189 1.00 93.30 138 ARG A N 1
ATOM 1061 C CA . ARG A 1 138 ? 59.012 65.081 9.406 1.00 93.77 138 ARG A CA 1
ATOM 1062 C C . ARG A 1 138 ? 60.426 64.730 8.992 1.00 102.64 138 ARG A C 1
ATOM 1063 O O . ARG A 1 138 ? 61.094 65.477 8.275 1.00 103.42 138 ARG A O 1
ATOM 1071 N N . ASN A 1 139 ? 60.848 63.542 9.438 1.00 101.66 139 ASN A N 1
ATOM 1072 C CA . ASN A 1 139 ? 62.125 62.926 9.118 1.00 103.70 139 ASN A CA 1
ATOM 1073 C C . ASN A 1 139 ? 61.828 61.805 8.093 1.00 107.83 139 ASN A C 1
ATOM 1074 O O . ASN A 1 139 ? 60.786 61.864 7.434 1.00 106.68 139 ASN A O 1
ATOM 1079 N N . ARG A 1 140 ? 62.713 60.801 7.956 1.00 105.16 140 ARG A N 1
ATOM 1080 C CA . ARG A 1 140 ? 62.547 59.700 7.008 1.00 104.77 140 ARG A CA 1
ATOM 1081 C C . ARG A 1 140 ? 62.010 58.502 7.825 1.00 106.18 140 ARG A C 1
ATOM 1082 O O . ARG A 1 140 ? 60.926 58.666 8.391 1.00 104.24 140 ARG A O 1
ATOM 1090 N N . ASP A 1 141 ? 62.731 57.342 7.948 1.00 102.11 141 ASP A N 1
ATOM 1091 C CA . ASP A 1 141 ? 62.254 56.167 8.696 1.00 100.06 141 ASP A CA 1
ATOM 1092 C C . ASP A 1 141 ? 60.817 55.856 8.259 1.00 98.33 141 ASP A C 1
ATOM 1093 O O . ASP A 1 141 ? 59.910 55.738 9.089 1.00 97.17 141 ASP A O 1
ATOM 1098 N N . LEU A 1 142 ? 60.616 55.835 6.932 1.00 90.91 142 LEU A N 1
ATOM 1099 C CA . LEU A 1 142 ? 59.313 55.653 6.307 1.00 87.52 142 LEU A CA 1
ATOM 1100 C C . LEU A 1 142 ? 58.611 54.345 6.707 1.00 79.82 142 LEU A C 1
ATOM 1101 O O . LEU A 1 142 ? 59.159 53.249 6.611 1.00 79.21 142 LEU A O 1
ATOM 1106 N N . GLU A 1 143 ? 57.395 54.494 7.202 1.00 67.49 143 GLU A N 1
ATOM 1107 C CA . GLU A 1 143 ? 56.553 53.374 7.563 1.00 62.17 143 GLU A CA 1
ATOM 1108 C C . GLU A 1 143 ? 55.970 52.905 6.214 1.00 58.79 143 GLU A C 1
ATOM 1109 O O . GLU A 1 143 ? 55.741 53.741 5.357 1.00 60.35 143 GLU A O 1
ATOM 1115 N N . THR A 1 144 ? 55.737 51.621 6.004 1.00 45.64 144 THR A N 1
ATOM 1116 C CA . THR A 1 144 ? 55.107 51.176 4.761 1.00 41.73 144 THR A CA 1
ATOM 1117 C C . THR A 1 144 ? 53.593 51.370 4.911 1.00 40.20 144 THR A C 1
ATOM 1118 O O . THR A 1 144 ? 53.113 51.604 6.039 1.00 35.90 144 THR A O 1
ATOM 1122 N N . THR A 1 145 ? 52.825 51.187 3.809 1.00 34.77 145 THR A N 1
ATOM 1123 C CA . THR A 1 145 ? 51.351 51.248 3.921 1.00 33.83 145 THR A CA 1
ATOM 1124 C C . THR A 1 145 ? 50.868 50.071 4.785 1.00 35.74 145 THR A C 1
ATOM 1125 O O . THR A 1 145 ? 49.911 50.229 5.516 1.00 33.86 145 THR A O 1
ATOM 1129 N N . ALA A 1 146 ? 51.562 48.910 4.736 1.00 34.93 146 ALA A N 1
ATOM 1130 C CA . ALA A 1 146 ? 51.200 47.769 5.586 1.00 35.06 146 ALA A CA 1
ATOM 1131 C C . ALA A 1 146 ? 51.375 48.143 7.071 1.00 35.67 146 ALA A C 1
ATOM 1132 O O . ALA A 1 146 ? 50.521 47.799 7.880 1.00 33.58 146 ALA A O 1
ATOM 1134 N N . GLY A 1 147 ? 52.448 48.869 7.409 1.00 31.85 147 GLY A N 1
ATOM 1135 C CA . GLY A 1 147 ? 52.673 49.333 8.782 1.00 30.78 147 GLY A CA 1
ATOM 1136 C C . GLY A 1 147 ? 51.596 50.305 9.238 1.00 33.46 147 GLY A C 1
ATOM 1137 O O . GLY A 1 147 ? 51.120 50.233 10.376 1.00 30.73 147 GLY A O 1
ATOM 1138 N N . ILE A 1 148 ? 51.196 51.233 8.352 1.00 30.91 148 ILE A N 1
ATOM 1139 C CA . ILE A 1 148 ? 50.133 52.195 8.666 1.00 30.20 148 ILE A CA 1
ATOM 1140 C C . ILE A 1 148 ? 48.801 51.469 8.838 1.00 33.80 148 ILE A C 1
ATOM 1141 O O . ILE A 1 148 ? 48.062 51.776 9.774 1.00 31.41 148 ILE A O 1
ATOM 1146 N N . GLU A 1 149 ? 48.491 50.514 7.938 1.00 29.54 149 GLU A N 1
ATOM 1147 C CA . GLU A 1 149 ? 47.235 49.735 8.043 1.00 29.18 149 GLU A CA 1
ATOM 1148 C C . GLU A 1 149 ? 47.200 48.922 9.339 1.00 29.95 149 GLU A C 1
ATOM 1149 O O . GLU A 1 149 ? 46.155 48.817 9.981 1.00 26.84 149 GLU A O 1
ATOM 1155 N N . GLU A 1 150 ? 48.347 48.345 9.719 1.00 28.03 150 GLU A N 1
ATOM 1156 C CA . GLU A 1 150 ? 48.450 47.607 10.974 1.00 27.19 150 GLU A CA 1
ATOM 1157 C C . GLU A 1 150 ? 48.177 48.561 12.157 1.00 31.16 150 GLU A C 1
ATOM 1158 O O . GLU A 1 150 ? 47.456 48.200 13.091 1.00 30.85 150 GLU A O 1
ATOM 1164 N N . HIS A 1 151 ? 48.727 49.785 12.120 1.00 28.55 151 HIS A N 1
ATOM 1165 C CA . HIS A 1 151 ? 48.454 50.753 13.192 1.00 27.98 151 HIS A CA 1
ATOM 1166 C C . HIS A 1 151 ? 46.948 51.102 13.235 1.00 30.73 151 HIS A C 1
ATOM 1167 O O . HIS A 1 151 ? 46.353 51.157 14.317 1.00 29.00 151 HIS A O 1
ATOM 1174 N N . GLN A 1 152 ? 46.319 51.297 12.077 1.00 27.08 152 GLN A N 1
ATOM 1175 C CA . GLN A 1 152 ? 44.881 51.601 12.072 1.00 25.98 152 GLN A CA 1
ATOM 1176 C C . GLN A 1 152 ? 44.039 50.414 12.570 1.00 28.89 152 GLN A C 1
ATOM 1177 O O . GLN A 1 152 ? 43.045 50.634 13.254 1.00 28.23 152 GLN A O 1
ATOM 1183 N N . ILE A 1 153 ? 44.470 49.162 12.275 1.00 27.44 153 ILE A N 1
ATOM 1184 C CA . ILE A 1 153 ? 43.792 47.952 12.796 1.00 26.47 153 ILE A CA 1
ATOM 1185 C C . ILE A 1 153 ? 43.843 47.970 14.337 1.00 29.18 153 ILE A C 1
ATOM 1186 O O . ILE A 1 153 ? 42.826 47.763 14.994 1.00 27.76 153 ILE A O 1
ATOM 1191 N N . MET A 1 154 ? 45.032 48.201 14.905 1.00 26.27 154 MET A N 1
ATOM 1192 C CA . MET A 1 154 ? 45.206 48.204 16.362 1.00 25.54 154 MET A CA 1
ATOM 1193 C C . MET A 1 154 ? 44.508 49.390 17.019 1.00 31.18 154 MET A C 1
ATOM 1194 O O . MET A 1 154 ? 43.991 49.245 18.127 1.00 31.00 154 MET A O 1
ATOM 1199 N N . ASN A 1 155 ? 44.495 50.561 16.352 1.00 28.28 155 ASN A N 1
ATOM 1200 C CA . ASN A 1 155 ? 43.802 51.732 16.881 1.00 27.84 155 ASN A CA 1
ATOM 1201 C C . ASN A 1 155 ? 42.298 51.459 16.987 1.00 31.01 155 ASN A C 1
ATOM 1202 O O . ASN A 1 155 ? 41.697 51.867 17.984 1.00 30.21 155 ASN A O 1
ATOM 1207 N N . ARG A 1 156 ? 41.699 50.792 15.960 1.00 27.90 156 ARG A N 1
ATOM 1208 C CA A ARG A 1 156 ? 40.268 50.438 15.982 0.50 28.08 156 ARG A CA 1
ATOM 1209 C CA B ARG A 1 156 ? 40.267 50.423 15.978 0.50 27.75 156 ARG A CA 1
ATOM 1210 C C . ARG A 1 156 ? 39.976 49.466 17.125 1.00 31.78 156 ARG A C 1
ATOM 1211 O O . ARG A 1 156 ? 38.962 49.610 17.799 1.00 30.55 156 ARG A O 1
ATOM 1226 N N . ALA A 1 157 ? 40.824 48.438 17.294 1.00 29.50 157 ALA A N 1
ATOM 1227 C CA . ALA A 1 157 ? 40.625 47.436 18.346 1.00 29.09 157 ALA A CA 1
ATOM 1228 C C . ALA A 1 157 ? 40.753 48.090 19.725 1.00 31.46 157 ALA A C 1
ATOM 1229 O O . ALA A 1 157 ? 39.918 47.827 20.583 1.00 29.65 157 ALA A O 1
ATOM 1231 N N . ALA A 1 158 ? 41.772 48.957 19.938 1.00 27.31 158 ALA A N 1
ATOM 1232 C CA . ALA A 1 158 ? 41.906 49.654 21.233 1.00 28.04 158 ALA A CA 1
ATOM 1233 C C . ALA A 1 158 ? 40.682 50.564 21.469 1.00 30.58 158 ALA A C 1
ATOM 1234 O O . ALA A 1 158 ? 40.160 50.604 22.577 1.00 30.00 158 ALA A O 1
ATOM 1236 N N . ALA A 1 159 ? 40.247 51.303 20.435 1.00 27.19 159 ALA A N 1
ATOM 1237 C CA . ALA A 1 159 ? 39.084 52.200 20.548 1.00 27.17 159 ALA A CA 1
ATOM 1238 C C . ALA A 1 159 ? 37.814 51.398 20.887 1.00 30.64 159 ALA A C 1
ATOM 1239 O O . ALA A 1 159 ? 37.036 51.816 21.751 1.00 29.36 159 ALA A O 1
ATOM 1241 N N . MET A 1 160 ? 37.634 50.226 20.252 1.00 27.19 160 MET A N 1
ATOM 1242 C CA . MET A 1 160 ? 36.479 49.398 20.571 1.00 27.00 160 MET A CA 1
ATOM 1243 C C . MET A 1 160 ? 36.562 48.917 22.032 1.00 29.90 160 MET A C 1
ATOM 1244 O O . MET A 1 160 ? 35.552 48.918 22.727 1.00 28.75 160 MET A O 1
ATOM 1249 N N . THR A 1 161 ? 37.766 48.571 22.515 1.00 27.70 161 THR A N 1
ATOM 1250 C CA . THR A 1 161 ? 37.932 48.183 23.927 1.00 28.80 161 THR A CA 1
ATOM 1251 C C . THR A 1 161 ? 37.575 49.372 24.827 1.00 30.99 161 THR A C 1
ATOM 1252 O O . THR A 1 161 ? 36.935 49.168 25.850 1.00 30.99 161 THR A O 1
ATOM 1256 N N . TYR A 1 162 ? 37.974 50.606 24.442 1.00 27.99 162 TYR A N 1
ATOM 1257 C CA . TYR A 1 162 ? 37.624 51.801 25.224 1.00 27.82 162 TYR A CA 1
ATOM 1258 C C . TYR A 1 162 ? 36.099 51.926 25.344 1.00 30.26 162 TYR A C 1
ATOM 1259 O O . TYR A 1 162 ? 35.604 52.244 26.426 1.00 29.62 162 TYR A O 1
ATOM 1268 N N . GLY A 1 163 ? 35.384 51.664 24.248 1.00 26.47 163 GLY A N 1
ATOM 1269 C CA . GLY A 1 163 ? 33.914 51.693 24.235 1.00 26.04 163 GLY A CA 1
ATOM 1270 C C . GLY A 1 163 ? 33.315 50.649 25.153 1.00 30.36 163 GLY A C 1
ATOM 1271 O O . GLY A 1 163 ? 32.420 50.957 25.935 1.00 30.72 163 GLY A O 1
ATOM 1272 N N . VAL A 1 164 ? 33.843 49.416 25.138 1.00 27.28 164 VAL A N 1
ATOM 1273 C CA . VAL A 1 164 ? 33.319 48.354 26.005 1.00 26.47 164 VAL A CA 1
ATOM 1274 C C . VAL A 1 164 ? 33.502 48.710 27.496 1.00 29.43 164 VAL A C 1
ATOM 1275 O O . VAL A 1 164 ? 32.612 48.451 28.306 1.00 29.91 164 VAL A O 1
ATOM 1279 N N . LEU A 1 165 ? 34.661 49.267 27.851 1.00 25.62 165 LEU A N 1
ATOM 1280 C CA . LEU A 1 165 ? 34.968 49.606 29.255 1.00 26.23 165 LEU A CA 1
ATOM 1281 C C . LEU A 1 165 ? 34.238 50.840 29.786 1.00 31.09 165 LEU A C 1
ATOM 1282 O O . LEU A 1 165 ? 34.151 50.987 30.992 1.00 32.23 165 LEU A O 1
ATOM 1287 N N . THR A 1 166 ? 33.772 51.743 28.917 1.00 28.92 166 THR A N 1
ATOM 1288 C CA . THR A 1 166 ? 33.105 52.988 29.331 1.00 28.57 166 THR A CA 1
ATOM 1289 C C . THR A 1 166 ? 31.658 53.120 28.903 1.00 32.09 166 THR A C 1
ATOM 1290 O O . THR A 1 166 ? 30.984 54.016 29.405 1.00 29.77 166 THR A O 1
ATOM 1294 N N . GLY A 1 167 ? 31.222 52.319 27.924 1.00 29.77 167 GLY A N 1
ATOM 1295 C CA . GLY A 1 167 ? 29.904 52.438 27.314 1.00 29.33 167 GLY A CA 1
ATOM 1296 C C . GLY A 1 167 ? 29.873 53.476 26.200 1.00 32.90 167 GLY A C 1
ATOM 1297 O O . GLY A 1 167 ? 28.828 53.694 25.603 1.00 31.65 167 GLY A O 1
ATOM 1298 N N . ALA A 1 168 ? 31.014 54.114 25.875 1.00 29.08 168 ALA A N 1
ATOM 1299 C CA . ALA A 1 168 ? 31.047 55.138 24.832 1.00 27.67 168 ALA A CA 1
ATOM 1300 C C . ALA A 1 168 ? 30.782 54.521 23.464 1.00 31.62 168 ALA A C 1
ATOM 1301 O O . ALA A 1 168 ? 31.131 53.361 23.244 1.00 31.18 168 ALA A O 1
ATOM 1303 N N . THR A 1 169 ? 30.203 55.302 22.533 1.00 28.00 169 THR A N 1
ATOM 1304 C CA . THR A 1 169 ? 30.083 54.847 21.146 1.00 27.35 169 THR A CA 1
ATOM 1305 C C . THR A 1 169 ? 31.443 55.072 20.491 1.00 30.54 169 THR A C 1
ATOM 1306 O O . THR A 1 169 ? 32.175 55.960 20.908 1.00 29.46 169 THR A O 1
ATOM 1310 N N . VAL A 1 170 ? 31.780 54.279 19.462 1.00 27.73 170 VAL A N 1
ATOM 1311 C CA . VAL A 1 170 ? 33.059 54.387 18.771 1.00 27.26 170 VAL A CA 1
ATOM 1312 C C . VAL A 1 170 ? 32.753 54.716 17.308 1.00 30.79 170 VAL A C 1
ATOM 1313 O O . VAL A 1 170 ? 32.178 53.895 16.611 1.00 28.52 170 VAL A O 1
ATOM 1317 N N . LYS A 1 171 ? 33.045 55.946 16.881 1.00 28.63 171 LYS A N 1
ATOM 1318 C CA . LYS A 1 171 ? 32.711 56.398 15.531 1.00 27.89 171 LYS A CA 1
ATOM 1319 C C . LYS A 1 171 ? 33.960 56.432 14.668 1.00 31.13 171 LYS A C 1
ATOM 1320 O O . LYS A 1 171 ? 34.951 57.048 15.058 1.00 29.47 171 LYS A O 1
ATOM 1326 N N . ILE A 1 172 ? 33.891 55.855 13.464 1.00 27.09 172 ILE A N 1
ATOM 1327 C CA . ILE A 1 172 ? 35.028 55.903 12.534 1.00 27.74 172 ILE A CA 1
ATOM 1328 C C . ILE A 1 172 ? 34.659 56.907 11.443 1.00 31.27 172 ILE A C 1
ATOM 1329 O O . ILE A 1 172 ? 33.580 56.795 10.873 1.00 30.13 172 ILE A O 1
ATOM 1334 N N . ILE A 1 173 ? 35.535 57.890 11.173 1.00 27.78 173 ILE A N 1
ATOM 1335 C CA . ILE A 1 173 ? 35.302 58.907 10.147 1.00 27.79 173 ILE A CA 1
ATOM 1336 C C . ILE A 1 173 ? 36.459 58.869 9.176 1.00 30.96 173 ILE A C 1
ATOM 1337 O O . ILE A 1 173 ? 37.604 58.935 9.612 1.00 30.49 173 ILE A O 1
ATOM 1342 N N . GLN A 1 174 ? 36.170 58.803 7.869 1.00 27.94 174 GLN A N 1
ATOM 1343 C CA . GLN A 1 174 ? 37.210 58.826 6.851 1.00 27.46 174 GLN A CA 1
ATOM 1344 C C . GLN A 1 174 ? 37.518 60.294 6.509 1.00 31.62 174 GLN A C 1
ATOM 1345 O O . GLN A 1 174 ? 36.605 61.051 6.159 1.00 31.00 174 GLN A O 1
ATOM 1351 N N . ASN A 1 175 ? 38.786 60.690 6.616 1.00 28.89 175 ASN A N 1
ATOM 1352 C CA . ASN A 1 175 ? 39.227 62.044 6.231 1.00 28.87 175 ASN A CA 1
ATOM 1353 C C . ASN A 1 175 ? 40.110 61.872 4.987 1.00 34.47 175 ASN A C 1
ATOM 1354 O O . ASN A 1 175 ? 41.339 61.824 5.080 1.00 34.66 175 ASN A O 1
ATOM 1359 N N . LYS A 1 176 ? 39.465 61.753 3.824 1.00 31.43 176 LYS A N 1
ATOM 1360 C CA . LYS A 1 176 ? 40.159 61.488 2.562 1.00 31.96 176 LYS A CA 1
ATOM 1361 C C . LYS A 1 176 ? 40.637 62.734 1.838 1.00 35.44 176 LYS A C 1
ATOM 1362 O O . LYS A 1 176 ? 40.003 63.780 1.927 1.00 33.69 176 LYS A O 1
ATOM 1368 N N . ASN A 1 177 ? 41.726 62.604 1.048 1.00 34.55 177 ASN A N 1
ATOM 1369 C CA . ASN A 1 177 ? 42.252 63.725 0.254 1.00 35.16 177 ASN A CA 1
ATOM 1370 C C . ASN A 1 177 ? 41.142 64.300 -0.617 1.00 38.69 177 ASN A C 1
ATOM 1371 O O . ASN A 1 177 ? 40.343 63.536 -1.175 1.00 37.69 177 ASN A O 1
ATOM 1376 N N . ASN A 1 178 ? 41.065 65.632 -0.671 1.00 35.59 178 ASN A N 1
ATOM 1377 C CA . ASN A 1 178 ? 40.096 66.413 -1.445 1.00 36.17 178 ASN A CA 1
ATOM 1378 C C . ASN A 1 178 ? 38.636 66.220 -1.013 1.00 39.93 178 ASN A C 1
ATOM 1379 O O . ASN A 1 178 ? 37.752 66.682 -1.723 1.00 40.83 178 ASN A O 1
ATOM 1384 N N . LEU A 1 179 ? 38.379 65.594 0.153 1.00 34.97 179 LEU A N 1
ATOM 1385 C CA . LEU A 1 179 ? 37.033 65.381 0.699 1.00 33.05 179 LEU A CA 1
ATOM 1386 C C . LEU A 1 179 ? 37.034 65.785 2.187 1.00 35.85 179 LEU A C 1
ATOM 1387 O O . LEU A 1 179 ? 36.312 65.204 2.999 1.00 33.94 179 LEU A O 1
ATOM 1392 N N . LEU A 1 180 ? 37.822 66.812 2.533 1.00 35.78 180 LEU A N 1
ATOM 1393 C CA . LEU A 1 180 ? 37.936 67.283 3.911 1.00 36.42 180 LEU A CA 1
ATOM 1394 C C . LEU A 1 180 ? 36.600 67.789 4.429 1.00 38.76 180 LEU A C 1
ATOM 1395 O O . LEU A 1 180 ? 36.252 67.496 5.568 1.00 36.58 180 LEU A O 1
ATOM 1400 N N . ASP A 1 181 ? 35.857 68.550 3.604 1.00 37.54 181 ASP A N 1
ATOM 1401 C CA . ASP A 1 181 ? 34.555 69.109 4.011 1.00 38.06 181 ASP A CA 1
ATOM 1402 C C . ASP A 1 181 ? 33.539 68.020 4.375 1.00 39.08 181 ASP A C 1
ATOM 1403 O O . ASP A 1 181 ? 32.764 68.226 5.296 1.00 39.06 181 ASP A O 1
ATOM 1408 N N . TYR A 1 182 ? 33.598 66.847 3.735 1.00 35.26 182 TYR A N 1
ATOM 1409 C CA . TYR A 1 182 ? 32.706 65.730 4.082 1.00 34.68 182 TYR A CA 1
ATOM 1410 C C . TYR A 1 182 ? 33.047 65.188 5.485 1.00 35.43 182 TYR A C 1
ATOM 1411 O O . TYR A 1 182 ? 32.142 64.893 6.268 1.00 34.19 182 TYR A O 1
ATOM 1420 N N . ALA A 1 183 ? 34.342 65.088 5.816 1.00 30.68 183 ALA A N 1
ATOM 1421 C CA . ALA A 1 183 ? 34.762 64.620 7.144 1.00 29.01 183 ALA A CA 1
ATOM 1422 C C . ALA A 1 183 ? 34.372 65.648 8.204 1.00 32.20 183 ALA A C 1
ATOM 1423 O O . ALA A 1 183 ? 33.946 65.275 9.299 1.00 30.15 183 ALA A O 1
ATOM 1425 N N . VAL A 1 184 ? 34.487 66.955 7.861 1.00 31.17 184 VAL A N 1
ATOM 1426 C CA . VAL A 1 184 ? 34.114 68.017 8.800 1.00 30.06 184 VAL A CA 1
ATOM 1427 C C . VAL A 1 184 ? 32.606 67.895 9.121 1.00 33.46 184 VAL A C 1
ATOM 1428 O O . VAL A 1 184 ? 32.234 67.925 10.292 1.00 32.61 184 VAL A O 1
ATOM 1432 N N . GLU A 1 185 ? 31.759 67.757 8.085 1.00 31.73 185 GLU A N 1
ATOM 1433 C CA . GLU A 1 185 ? 30.308 67.661 8.266 1.00 31.97 185 GLU A CA 1
ATOM 1434 C C . GLU A 1 185 ? 29.927 66.449 9.093 1.00 35.85 185 GLU A C 1
ATOM 1435 O O . GLU A 1 185 ? 29.051 66.547 9.961 1.00 34.33 185 GLU A O 1
ATOM 1441 N N . GLU A 1 186 ? 30.598 65.317 8.867 1.00 31.83 186 GLU A N 1
ATOM 1442 C CA . GLU A 1 186 ? 30.317 64.110 9.657 1.00 31.90 186 GLU A CA 1
ATOM 1443 C C . GLU A 1 186 ? 30.705 64.337 11.120 1.00 34.03 186 GLU A C 1
ATOM 1444 O O . GLU A 1 186 ? 29.978 63.942 12.019 1.00 32.31 186 GLU A O 1
ATOM 1450 N N . LEU A 1 187 ? 31.839 64.993 11.366 1.00 32.19 187 LEU A N 1
ATOM 1451 C CA . LEU A 1 187 ? 32.274 65.258 12.737 1.00 33.31 187 LEU A CA 1
ATOM 1452 C C . LEU A 1 187 ? 31.342 66.256 13.455 1.00 36.06 187 LEU A C 1
ATOM 1453 O O . LEU A 1 187 ? 31.047 66.055 14.638 1.00 34.87 187 LEU A O 1
ATOM 1458 N N . ILE A 1 188 ? 30.866 67.314 12.746 1.00 32.64 188 ILE A N 1
ATOM 1459 C CA . ILE A 1 188 ? 29.904 68.273 13.315 1.00 32.13 188 ILE A CA 1
ATOM 1460 C C . ILE A 1 188 ? 28.663 67.512 13.814 1.00 35.35 188 ILE A C 1
ATOM 1461 O O . ILE A 1 188 ? 28.216 67.746 14.943 1.00 35.13 188 ILE A O 1
ATOM 1466 N N . SER A 1 189 ? 28.122 66.614 12.979 1.00 30.78 189 SER A N 1
ATOM 1467 C CA . SER A 1 189 ? 26.913 65.841 13.336 1.00 32.22 189 SER A CA 1
ATOM 1468 C C . SER A 1 189 ? 27.113 65.000 14.605 1.00 34.41 189 SER A C 1
ATOM 1469 O O . SER A 1 189 ? 26.200 64.882 15.412 1.00 34.18 189 SER A O 1
ATOM 1472 N N . VAL A 1 190 ? 28.293 64.423 14.770 1.00 31.38 190 VAL A N 1
ATOM 1473 C CA . VAL A 1 190 ? 28.591 63.588 15.929 1.00 31.28 190 VAL A CA 1
ATOM 1474 C C . VAL A 1 190 ? 28.841 64.481 17.174 1.00 34.32 190 VAL A C 1
ATOM 1475 O O . VAL A 1 190 ? 28.406 64.130 18.267 1.00 34.71 190 VAL A O 1
ATOM 1479 N N . LEU A 1 191 ? 29.577 65.600 17.015 1.00 29.97 191 LEU A N 1
ATOM 1480 C CA . LEU A 1 191 ? 29.884 66.488 18.139 1.00 30.41 191 LEU A CA 1
ATOM 1481 C C . LEU A 1 191 ? 28.658 67.243 18.650 1.00 34.80 191 LEU A C 1
ATOM 1482 O O . LEU A 1 191 ? 28.590 67.530 19.839 1.00 32.85 191 LEU A O 1
ATOM 1487 N N . ARG A 1 192 ? 27.687 67.552 17.779 1.00 32.89 192 ARG A N 1
ATOM 1488 C CA . ARG A 1 192 ? 26.504 68.302 18.204 1.00 35.65 192 ARG A CA 1
ATOM 1489 C C . ARG A 1 192 ? 25.768 67.609 19.391 1.00 41.38 192 ARG A C 1
ATOM 1490 O O . ARG A 1 192 ? 25.559 66.377 19.347 1.00 38.67 192 ARG A O 1
ATOM 1499 N N . LYS B 1 2 ? 63.915 48.589 36.297 1.00 91.48 2 LYS B N 1
ATOM 1500 C CA . LYS B 1 2 ? 63.126 47.418 36.680 1.00 89.56 2 LYS B CA 1
ATOM 1501 C C . LYS B 1 2 ? 63.211 46.322 35.614 1.00 86.95 2 LYS B C 1
ATOM 1502 O O . LYS B 1 2 ? 63.363 46.618 34.423 1.00 86.47 2 LYS B O 1
ATOM 1504 N N . ASN B 1 3 ? 63.099 45.055 36.044 1.00 77.87 3 ASN B N 1
ATOM 1505 C CA . ASN B 1 3 ? 63.158 43.916 35.122 1.00 73.10 3 ASN B CA 1
ATOM 1506 C C . ASN B 1 3 ? 61.857 43.822 34.337 1.00 68.45 3 ASN B C 1
ATOM 1507 O O . ASN B 1 3 ? 60.785 43.916 34.927 1.00 65.25 3 ASN B O 1
ATOM 1512 N N . LYS B 1 4 ? 61.956 43.626 33.012 1.00 61.55 4 LYS B N 1
ATOM 1513 C CA . LYS B 1 4 ? 60.783 43.524 32.140 1.00 57.03 4 LYS B CA 1
ATOM 1514 C C . LYS B 1 4 ? 60.095 42.174 32.256 1.00 56.75 4 LYS B C 1
ATOM 1515 O O . LYS B 1 4 ? 60.775 41.153 32.327 1.00 54.83 4 LYS B O 1
ATOM 1521 N N . LEU B 1 5 ? 58.746 42.172 32.181 1.00 52.14 5 LEU B N 1
ATOM 1522 C CA . LEU B 1 5 ? 57.918 40.980 32.063 1.00 50.48 5 LEU B CA 1
ATOM 1523 C C . LEU B 1 5 ? 57.292 41.097 30.656 1.00 50.17 5 LEU B C 1
ATOM 1524 O O . LEU B 1 5 ? 56.535 42.033 30.390 1.00 47.21 5 LEU B O 1
ATOM 1529 N N . VAL B 1 6 ? 57.628 40.179 29.765 1.00 44.41 6 VAL B N 1
ATOM 1530 C CA . VAL B 1 6 ? 57.178 40.201 28.377 1.00 42.49 6 VAL B CA 1
ATOM 1531 C C . VAL B 1 6 ? 56.396 38.934 28.097 1.00 45.85 6 VAL B C 1
ATOM 1532 O O . VAL B 1 6 ? 56.811 37.857 28.519 1.00 47.77 6 VAL B O 1
ATOM 1536 N N . VAL B 1 7 ? 55.266 39.053 27.408 1.00 39.36 7 VAL B N 1
ATOM 1537 C CA . VAL B 1 7 ? 54.460 37.903 27.016 1.00 39.10 7 VAL B CA 1
ATOM 1538 C C . VAL B 1 7 ? 54.699 37.725 25.514 1.00 41.07 7 VAL B C 1
ATOM 1539 O O . VAL B 1 7 ? 54.531 38.683 24.771 1.00 40.68 7 VAL B O 1
ATOM 1543 N N . VAL B 1 8 ? 55.079 36.526 25.063 1.00 38.38 8 VAL B N 1
ATOM 1544 C CA . VAL B 1 8 ? 55.292 36.252 23.629 1.00 35.96 8 VAL B CA 1
ATOM 1545 C C . VAL B 1 8 ? 54.202 35.270 23.209 1.00 39.23 8 VAL B C 1
ATOM 1546 O O . VAL B 1 8 ? 54.051 34.213 23.829 1.00 38.39 8 VAL B O 1
ATOM 1550 N N . THR B 1 9 ? 53.431 35.638 22.169 1.00 34.96 9 THR B N 1
ATOM 1551 C CA . THR B 1 9 ? 52.275 34.871 21.700 1.00 33.73 9 THR B CA 1
ATOM 1552 C C . THR B 1 9 ? 52.371 34.640 20.202 1.00 36.74 9 THR B C 1
ATOM 1553 O O . THR B 1 9 ? 53.167 35.281 19.530 1.00 35.94 9 THR B O 1
ATOM 1557 N N . GLY B 1 10 ? 51.536 33.745 19.696 1.00 34.39 10 GLY B N 1
ATOM 1558 C CA . GLY B 1 10 ? 51.504 33.412 18.274 1.00 32.83 10 GLY B CA 1
ATOM 1559 C C . GLY B 1 10 ? 50.744 32.124 18.020 1.00 36.68 10 GLY B C 1
ATOM 1560 O O . GLY B 1 10 ? 50.741 31.241 18.876 1.00 36.18 10 GLY B O 1
ATOM 1561 N N . VAL B 1 11 ? 50.098 31.998 16.854 1.00 33.26 11 VAL B N 1
ATOM 1562 C CA . VAL B 1 11 ? 49.321 30.791 16.555 1.00 32.33 11 VAL B CA 1
ATOM 1563 C C . VAL B 1 11 ? 50.274 29.577 16.449 1.00 36.75 11 VAL B C 1
ATOM 1564 O O . VAL B 1 11 ? 51.444 29.753 16.103 1.00 36.17 11 VAL B O 1
ATOM 1568 N N . PRO B 1 12 ? 49.776 28.344 16.672 1.00 33.44 12 PRO B N 1
ATOM 1569 C CA . PRO B 1 12 ? 50.631 27.151 16.462 1.00 34.47 12 PRO B CA 1
ATOM 1570 C C . PRO B 1 12 ? 51.271 27.142 15.050 1.00 39.58 12 PRO B C 1
ATOM 1571 O O . PRO B 1 12 ? 50.600 27.432 14.054 1.00 37.44 12 PRO B O 1
ATOM 1575 N N . GLY B 1 13 ? 52.560 26.833 14.985 1.00 35.55 13 GLY B N 1
ATOM 1576 C CA . GLY B 1 13 ? 53.350 26.840 13.765 1.00 36.12 13 GLY B CA 1
ATOM 1577 C C . GLY B 1 13 ? 54.063 28.133 13.392 1.00 40.09 13 GLY B C 1
ATOM 1578 O O . GLY B 1 13 ? 54.853 28.116 12.452 1.00 39.68 13 GLY B O 1
ATOM 1579 N N . VAL B 1 14 ? 53.798 29.268 14.074 1.00 35.35 14 VAL B N 1
ATOM 1580 C CA . VAL B 1 14 ? 54.418 30.548 13.715 1.00 34.06 14 VAL B CA 1
ATOM 1581 C C . VAL B 1 14 ? 55.917 30.667 14.130 1.00 39.84 14 VAL B C 1
ATOM 1582 O O . VAL B 1 14 ? 56.647 31.473 13.551 1.00 40.08 14 VAL B O 1
ATOM 1586 N N . GLY B 1 15 ? 56.344 29.904 15.126 1.00 38.76 15 GLY B N 1
ATOM 1587 C CA . GLY B 1 15 ? 57.731 29.905 15.593 1.00 39.98 15 GLY B CA 1
ATOM 1588 C C . GLY B 1 15 ? 58.105 30.907 16.680 1.00 44.46 15 GLY B C 1
ATOM 1589 O O . GLY B 1 15 ? 59.278 31.238 16.805 1.00 45.34 15 GLY B O 1
ATOM 1590 N N . GLY B 1 16 ? 57.147 31.440 17.435 1.00 40.14 16 GLY B N 1
ATOM 1591 C CA . GLY B 1 16 ? 57.426 32.368 18.532 1.00 40.76 16 GLY B CA 1
ATOM 1592 C C . GLY B 1 16 ? 58.448 31.901 19.566 1.00 45.36 16 GLY B C 1
ATOM 1593 O O . GLY B 1 16 ? 59.371 32.659 19.872 1.00 43.87 16 GLY B O 1
ATOM 1594 N N . THR B 1 17 ? 58.321 30.664 20.116 1.00 43.39 17 THR B N 1
ATOM 1595 C CA . THR B 1 17 ? 59.298 30.180 21.106 1.00 44.55 17 THR B CA 1
ATOM 1596 C C . THR B 1 17 ? 60.696 29.990 20.481 1.00 49.38 17 THR B C 1
ATOM 1597 O O . THR B 1 17 ? 61.691 30.166 21.182 1.00 50.50 17 THR B O 1
ATOM 1601 N N . THR B 1 18 ? 60.769 29.634 19.181 1.00 44.17 18 THR B N 1
ATOM 1602 C CA . THR B 1 18 ? 62.051 29.455 18.490 1.00 45.73 18 THR B CA 1
ATOM 1603 C C . THR B 1 18 ? 62.797 30.773 18.412 1.00 49.43 18 THR B C 1
ATOM 1604 O O . THR B 1 18 ? 63.975 30.809 18.745 1.00 50.52 18 THR B O 1
ATOM 1608 N N . ILE B 1 19 ? 62.125 31.847 17.941 1.00 43.72 19 ILE B N 1
ATOM 1609 C CA . ILE B 1 19 ? 62.787 33.151 17.847 1.00 43.99 19 ILE B CA 1
ATOM 1610 C C . ILE B 1 19 ? 63.082 33.721 19.249 1.00 46.32 19 ILE B C 1
ATOM 1611 O O . ILE B 1 19 ? 64.106 34.375 19.413 1.00 44.57 19 ILE B O 1
ATOM 1616 N N . THR B 1 20 ? 62.232 33.435 20.252 1.00 42.58 20 THR B N 1
ATOM 1617 C CA . THR B 1 20 ? 62.484 33.885 21.635 1.00 43.92 20 THR B CA 1
ATOM 1618 C C . THR B 1 20 ? 63.732 33.212 22.203 1.00 51.97 20 THR B C 1
ATOM 1619 O O . THR B 1 20 ? 64.577 33.901 22.769 1.00 54.89 20 THR B O 1
ATOM 1623 N N . GLN B 1 21 ? 63.883 31.886 22.016 1.00 49.08 21 GLN B N 1
ATOM 1624 C CA . GLN B 1 21 ? 65.078 31.185 22.509 1.00 50.77 21 GLN B CA 1
ATOM 1625 C C . GLN B 1 21 ? 66.339 31.753 21.856 1.00 53.80 21 GLN B C 1
ATOM 1626 O O . GLN B 1 21 ? 67.327 31.973 22.549 1.00 55.42 21 GLN B O 1
ATOM 1628 N N . LYS B 1 22 ? 66.299 32.028 20.535 1.00 48.41 22 LYS B N 1
ATOM 1629 C CA . LYS B 1 22 ? 67.461 32.598 19.844 1.00 48.94 22 LYS B CA 1
ATOM 1630 C C . LYS B 1 22 ? 67.768 34.022 20.336 1.00 52.01 22 LYS B C 1
ATOM 1631 O O . LYS B 1 22 ? 68.928 34.359 20.532 1.00 52.03 22 LYS B O 1
ATOM 1637 N N . ALA B 1 23 ? 66.722 34.836 20.560 1.00 47.89 23 ALA B N 1
ATOM 1638 C CA . ALA B 1 23 ? 66.869 36.201 21.078 1.00 47.55 23 ALA B CA 1
ATOM 1639 C C . ALA B 1 23 ? 67.520 36.192 22.462 1.00 54.26 23 ALA B C 1
ATOM 1640 O O . ALA B 1 23 ? 68.428 36.984 22.717 1.00 55.08 23 ALA B O 1
ATOM 1642 N N . MET B 1 24 ? 67.069 35.278 23.340 1.00 52.13 24 MET B N 1
ATOM 1643 C CA . MET B 1 24 ? 67.583 35.157 24.716 1.00 54.49 24 MET B CA 1
ATOM 1644 C C . MET B 1 24 ? 69.065 34.795 24.763 1.00 64.32 24 MET B C 1
ATOM 1645 O O . MET B 1 24 ? 69.791 35.358 25.592 1.00 66.92 24 MET B O 1
ATOM 1650 N N . GLU B 1 25 ? 69.528 33.864 23.904 1.00 62.14 25 GLU B N 1
ATOM 1651 C CA . GLU B 1 25 ? 70.946 33.496 23.897 1.00 64.89 25 GLU B CA 1
ATOM 1652 C C . GLU B 1 25 ? 71.821 34.664 23.414 1.00 69.19 25 GLU B C 1
ATOM 1653 O O . GLU B 1 25 ? 72.895 34.872 23.966 1.00 70.62 25 GLU B O 1
ATOM 1659 N N . LYS B 1 26 ? 71.338 35.463 22.448 1.00 64.04 26 LYS B N 1
ATOM 1660 C CA . LYS B 1 26 ? 72.076 36.644 21.978 1.00 64.42 26 LYS B CA 1
ATOM 1661 C C . LYS B 1 26 ? 72.162 37.695 23.111 1.00 68.70 26 LYS B C 1
ATOM 1662 O O . LYS B 1 26 ? 73.219 38.287 23.320 1.00 69.83 26 LYS B O 1
ATOM 1668 N N . LEU B 1 27 ? 71.049 37.906 23.840 1.00 63.59 27 LEU B N 1
ATOM 1669 C CA . LEU B 1 27 ? 70.982 38.851 24.959 1.00 63.82 27 LEU B CA 1
ATOM 1670 C C . LEU B 1 27 ? 71.840 38.425 26.162 1.00 71.21 27 LEU B C 1
ATOM 1671 O O . LEU B 1 27 ? 72.435 39.288 26.810 1.00 72.17 27 LEU B O 1
ATOM 1676 N N . SER B 1 28 ? 71.922 37.112 26.459 1.00 69.32 28 SER B N 1
ATOM 1677 C CA . SER B 1 28 ? 72.764 36.629 27.565 1.00 72.09 28 SER B CA 1
ATOM 1678 C C . SER B 1 28 ? 74.254 36.917 27.304 1.00 78.13 28 SER B C 1
ATOM 1679 O O . SER B 1 28 ? 75.012 37.078 28.262 1.00 79.35 28 SER B O 1
ATOM 1682 N N . GLU B 1 29 ? 74.651 37.070 26.016 1.00 74.42 29 GLU B N 1
ATOM 1683 C CA . GLU B 1 29 ? 76.025 37.425 25.657 1.00 77.03 29 GLU B CA 1
ATOM 1684 C C . GLU B 1 29 ? 76.340 38.903 26.050 1.00 83.65 29 GLU B C 1
ATOM 1685 O O . GLU B 1 29 ? 77.511 39.225 26.210 1.00 86.02 29 GLU B O 1
ATOM 1691 N N . GLU B 1 30 ? 75.306 39.771 26.267 1.00 79.33 30 GLU B N 1
ATOM 1692 C CA . GLU B 1 30 ? 75.489 41.144 26.770 1.00 80.75 30 GLU B CA 1
ATOM 1693 C C . GLU B 1 30 ? 75.042 41.273 28.251 1.00 84.31 30 GLU B C 1
ATOM 1694 O O . GLU B 1 30 ? 74.823 42.380 28.746 1.00 84.41 30 GLU B O 1
ATOM 1700 N N . GLY B 1 31 ? 74.986 40.143 28.958 1.00 80.44 31 GLY B N 1
ATOM 1701 C CA . GLY B 1 31 ? 74.651 40.101 30.374 1.00 81.20 31 GLY B CA 1
ATOM 1702 C C . GLY B 1 31 ? 73.195 40.292 30.746 1.00 83.39 31 GLY B C 1
ATOM 1703 O O . GLY B 1 31 ? 72.910 40.589 31.908 1.00 84.64 31 GLY B O 1
ATOM 1704 N N . ILE B 1 32 ? 72.258 40.112 29.784 1.00 76.82 32 ILE B N 1
ATOM 1705 C CA . ILE B 1 32 ? 70.810 40.245 30.009 1.00 74.00 32 ILE B CA 1
ATOM 1706 C C . ILE B 1 32 ? 70.269 38.809 29.988 1.00 74.03 32 ILE B C 1
ATOM 1707 O O . ILE B 1 32 ? 70.226 38.197 28.918 1.00 71.97 32 ILE B O 1
ATOM 1712 N N . ASN B 1 33 ? 69.874 38.277 31.165 1.00 68.18 33 ASN B N 1
ATOM 1713 C CA . ASN B 1 33 ? 69.464 36.884 31.335 1.00 66.23 33 ASN B CA 1
ATOM 1714 C C . ASN B 1 33 ? 67.976 36.697 31.623 1.00 66.75 33 ASN B C 1
ATOM 1715 O O . ASN B 1 33 ? 67.543 36.642 32.770 1.00 67.64 33 ASN B O 1
ATOM 1720 N N . TYR B 1 34 ? 67.203 36.550 30.563 1.00 59.64 34 TYR B N 1
ATOM 1721 C CA . TYR B 1 34 ? 65.766 36.310 30.669 1.00 56.31 34 TYR B CA 1
ATOM 1722 C C . TYR B 1 34 ? 65.497 34.877 31.137 1.00 62.11 34 TYR B C 1
ATOM 1723 O O . TYR B 1 34 ? 66.258 33.956 30.805 1.00 62.34 34 TYR B O 1
ATOM 1732 N N . LYS B 1 35 ? 64.397 34.697 31.872 1.00 58.43 35 LYS B N 1
ATOM 1733 C CA . LYS B 1 35 ? 63.903 33.390 32.279 1.00 58.49 35 LYS B CA 1
ATOM 1734 C C . LYS B 1 35 ? 62.628 33.189 31.461 1.00 60.56 35 LYS B C 1
ATOM 1735 O O . LYS B 1 35 ? 61.762 34.060 31.482 1.00 59.30 35 LYS B O 1
ATOM 1741 N N A MET B 1 36 ? 62.511 32.070 30.717 0.50 56.72 36 MET B N 1
ATOM 1742 N N B MET B 1 36 ? 62.514 32.058 30.764 0.50 57.32 36 MET B N 1
ATOM 1743 C CA A MET B 1 36 ? 61.302 31.782 29.945 0.50 54.30 36 MET B CA 1
ATOM 1744 C CA B MET B 1 36 ? 61.328 31.741 29.991 0.50 55.20 36 MET B CA 1
ATOM 1745 C C A MET B 1 36 ? 60.461 30.736 30.664 0.50 56.41 36 MET B C 1
ATOM 1746 C C B MET B 1 36 ? 60.468 30.761 30.766 0.50 56.93 36 MET B C 1
ATOM 1747 O O A MET B 1 36 ? 60.980 29.701 31.072 0.50 57.19 36 MET B O 1
ATOM 1748 O O B MET B 1 36 ? 60.983 29.785 31.304 0.50 58.10 36 MET B O 1
ATOM 1757 N N . VAL B 1 37 ? 59.156 31.000 30.789 1.00 50.85 37 VAL B N 1
ATOM 1758 C CA . VAL B 1 37 ? 58.199 30.091 31.414 1.00 50.05 37 VAL B CA 1
ATOM 1759 C C . VAL B 1 37 ? 57.004 29.992 30.501 1.00 50.74 37 VAL B C 1
ATOM 1760 O O . VAL B 1 37 ? 56.664 30.966 29.828 1.00 49.81 37 VAL B O 1
ATOM 1764 N N . ASN B 1 38 ? 56.365 28.830 30.478 1.00 47.52 38 ASN B N 1
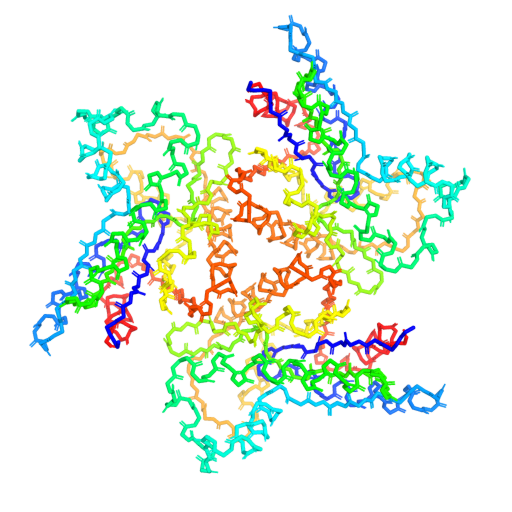ATOM 1765 C CA . ASN B 1 38 ? 55.155 28.632 29.691 1.00 46.82 38 ASN B CA 1
ATOM 1766 C C . ASN B 1 38 ? 54.002 28.825 30.688 1.00 50.95 38 ASN B C 1
ATOM 1767 O O . ASN B 1 38 ? 54.044 28.231 31.758 1.00 50.99 38 ASN B O 1
ATOM 1772 N N . PHE B 1 39 ? 52.995 29.663 30.365 1.00 47.15 39 PHE B N 1
ATOM 1773 C CA . PHE B 1 39 ? 51.896 29.928 31.315 1.00 47.15 39 PHE B CA 1
ATOM 1774 C C . PHE B 1 39 ? 51.145 28.664 31.745 1.00 53.05 39 PHE B C 1
ATOM 1775 O O . PHE B 1 39 ? 50.881 28.494 32.938 1.00 53.06 39 PHE B O 1
ATOM 1783 N N . GLY B 1 40 ? 50.837 27.792 30.782 1.00 49.88 40 GLY B N 1
ATOM 1784 C CA . GLY B 1 40 ? 50.177 26.516 31.050 1.00 51.00 40 GLY B CA 1
ATOM 1785 C C . GLY B 1 40 ? 50.991 25.628 31.968 1.00 56.55 40 GLY B C 1
ATOM 1786 O O . GLY B 1 40 ? 50.427 24.971 32.840 1.00 59.23 40 GLY B O 1
ATOM 1787 N N . THR B 1 41 ? 52.332 25.617 31.810 1.00 53.56 41 THR B N 1
ATOM 1788 C CA . THR B 1 41 ? 53.199 24.832 32.699 1.00 55.27 41 THR B CA 1
ATOM 1789 C C . THR B 1 41 ? 53.179 25.426 34.115 1.00 59.85 41 THR B C 1
ATOM 1790 O O . THR B 1 41 ? 53.133 24.667 35.075 1.00 59.58 41 THR B O 1
ATOM 1794 N N . VAL B 1 42 ? 53.206 26.775 34.241 1.00 56.05 42 VAL B N 1
ATOM 1795 C CA . VAL B 1 42 ? 53.172 27.419 35.557 1.00 57.23 42 VAL B CA 1
ATOM 1796 C C . VAL B 1 42 ? 51.812 27.121 36.212 1.00 62.79 42 VAL B C 1
ATOM 1797 O O . VAL B 1 42 ? 51.778 26.864 37.417 1.00 64.40 42 VAL B O 1
ATOM 1801 N N . MET B 1 43 ? 50.705 27.135 35.426 1.00 58.41 43 MET B N 1
ATOM 1802 C CA . MET B 1 43 ? 49.376 26.776 35.945 1.00 59.08 43 MET B CA 1
ATOM 1803 C C . MET B 1 43 ? 49.408 25.338 36.442 1.00 66.63 43 MET B C 1
ATOM 1804 O O . MET B 1 43 ? 48.923 25.071 37.540 1.00 68.95 43 MET B O 1
ATOM 1809 N N . PHE B 1 44 ? 49.990 24.419 35.651 1.00 64.16 44 PHE B N 1
ATOM 1810 C CA . PHE B 1 44 ? 50.090 23.015 36.041 1.00 67.03 44 PHE B CA 1
ATOM 1811 C C . PHE B 1 44 ? 50.940 22.831 37.316 1.00 73.20 44 PHE B C 1
ATOM 1812 O O . PHE B 1 44 ? 50.565 22.034 38.175 1.00 74.95 44 PHE B O 1
ATOM 1820 N N . GLU B 1 45 ? 52.066 23.571 37.438 1.00 69.60 45 GLU B N 1
ATOM 1821 C CA . GLU B 1 45 ? 52.932 23.530 38.626 1.00 71.89 45 GLU B CA 1
ATOM 1822 C C . GLU B 1 45 ? 52.176 24.058 39.849 1.00 77.11 45 GLU B C 1
ATOM 1823 O O . GLU B 1 45 ? 52.348 23.518 40.942 1.00 79.10 45 GLU B O 1
ATOM 1829 N N . VAL B 1 46 ? 51.366 25.131 39.667 1.00 71.22 46 VAL B N 1
ATOM 1830 C CA . VAL B 1 46 ? 50.547 25.717 40.740 1.00 71.81 46 VAL B CA 1
ATOM 1831 C C . VAL B 1 46 ? 49.493 24.701 41.187 1.00 77.35 46 VAL B C 1
ATOM 1832 O O . VAL B 1 46 ? 49.316 24.491 42.390 1.00 79.40 46 VAL B O 1
ATOM 1836 N N . ALA B 1 47 ? 48.791 24.088 40.215 1.00 72.59 47 ALA B N 1
ATOM 1837 C CA . ALA B 1 47 ? 47.771 23.075 40.485 1.00 73.88 47 ALA B CA 1
ATOM 1838 C C . ALA B 1 47 ? 48.381 21.889 41.232 1.00 82.73 47 ALA B C 1
ATOM 1839 O O . ALA B 1 47 ? 47.739 21.372 42.145 1.00 84.76 47 ALA B O 1
ATOM 1841 N N . GLN B 1 48 ? 49.643 21.499 40.892 1.00 80.17 48 GLN B N 1
ATOM 1842 C CA . GLN B 1 48 ? 50.367 20.434 41.605 1.00 83.06 48 GLN B CA 1
ATOM 1843 C C . GLN B 1 48 ? 50.756 20.915 43.005 1.00 89.67 48 GLN B C 1
ATOM 1844 O O . GLN B 1 48 ? 50.458 20.226 43.974 1.00 91.55 48 GLN B O 1
ATOM 1850 N N . GLU B 1 49 ? 51.385 22.110 43.109 1.00 86.56 49 GLU B N 1
ATOM 1851 C CA . GLU B 1 49 ? 51.802 22.743 44.377 1.00 88.93 49 GLU B CA 1
ATOM 1852 C C . GLU B 1 49 ? 50.621 22.857 45.352 1.00 94.91 49 GLU B C 1
ATOM 1853 O O . GLU B 1 49 ? 50.802 22.635 46.545 1.00 96.99 49 GLU B O 1
ATOM 1859 N N . GLU B 1 50 ? 49.419 23.187 44.838 1.00 90.77 50 GLU B N 1
ATOM 1860 C CA . GLU B 1 50 ? 48.188 23.301 45.639 1.00 91.59 50 GLU B CA 1
ATOM 1861 C C . GLU B 1 50 ? 47.448 21.943 45.807 1.00 97.85 50 GLU B C 1
ATOM 1862 O O . GLU B 1 50 ? 46.415 21.903 46.471 1.00 98.14 50 GLU B O 1
ATOM 1868 N N . ASN B 1 51 ? 47.966 20.851 45.192 1.00 95.72 51 ASN B N 1
ATOM 1869 C CA . ASN B 1 51 ? 47.426 19.489 45.227 1.00 97.70 51 ASN B CA 1
ATOM 1870 C C . ASN B 1 51 ? 45.959 19.389 44.769 1.00 101.78 51 ASN B C 1
ATOM 1871 O O . ASN B 1 51 ? 45.223 18.521 45.233 1.00 102.90 51 ASN B O 1
ATOM 1876 N N . LEU B 1 52 ? 45.565 20.237 43.809 1.00 97.34 52 LEU B N 1
ATOM 1877 C CA . LEU B 1 52 ? 44.220 20.208 43.234 1.00 96.82 52 LEU B CA 1
ATOM 1878 C C . LEU B 1 52 ? 44.155 19.169 42.106 1.00 102.81 52 LEU B C 1
ATOM 1879 O O . LEU B 1 52 ? 43.085 18.608 41.877 1.00 103.25 52 LEU B O 1
ATOM 1884 N N . VAL B 1 53 ? 45.287 18.917 41.400 1.00 100.41 53 VAL B N 1
ATOM 1885 C CA . VAL B 1 53 ? 45.362 17.951 40.292 1.00 101.18 53 VAL B CA 1
ATOM 1886 C C . VAL B 1 53 ? 46.582 17.030 40.438 1.00 110.27 53 VAL B C 1
ATOM 1887 O O . VAL B 1 53 ? 47.506 17.337 41.194 1.00 110.53 53 VAL B O 1
ATOM 1891 N N . GLU B 1 54 ? 46.593 15.927 39.658 1.00 110.29 54 GLU B N 1
ATOM 1892 C CA . GLU B 1 54 ? 47.681 14.944 39.637 1.00 113.37 54 GLU B CA 1
ATOM 1893 C C . GLU B 1 54 ? 48.044 14.550 38.185 1.00 119.33 54 GLU B C 1
ATOM 1894 O O . GLU B 1 54 ? 49.159 14.844 37.751 1.00 118.18 54 GLU B O 1
ATOM 1900 N N . ASP B 1 55 ? 47.107 13.929 37.430 1.00 118.08 55 ASP B N 1
ATOM 1901 C CA . ASP B 1 55 ? 47.330 13.515 36.031 1.00 117.84 55 ASP B CA 1
ATOM 1902 C C . ASP B 1 55 ? 46.950 14.677 35.094 1.00 121.18 55 ASP B C 1
ATOM 1903 O O . ASP B 1 55 ? 45.840 14.693 34.571 1.00 120.29 55 ASP B O 1
ATOM 1908 N N . ARG B 1 56 ? 47.895 15.615 34.851 1.00 117.57 56 ARG B N 1
ATOM 1909 C CA . ARG B 1 56 ? 47.727 16.859 34.059 1.00 115.00 56 ARG B CA 1
ATOM 1910 C C . ARG B 1 56 ? 46.703 16.825 32.911 1.00 119.18 56 ARG B C 1
ATOM 1911 O O . ARG B 1 56 ? 46.042 17.844 32.703 1.00 116.95 56 ARG B O 1
ATOM 1919 N N . ASP B 1 57 ? 46.603 15.722 32.139 1.00 117.81 57 ASP B N 1
ATOM 1920 C CA . ASP B 1 57 ? 45.699 15.665 30.982 1.00 116.88 57 ASP B CA 1
ATOM 1921 C C . ASP B 1 57 ? 44.248 16.082 31.296 1.00 120.72 57 ASP B C 1
ATOM 1922 O O . ASP B 1 57 ? 43.654 16.763 30.472 1.00 118.42 57 ASP B O 1
ATOM 1927 N N . GLN B 1 58 ? 43.725 15.778 32.501 1.00 119.26 58 GLN B N 1
ATOM 1928 C CA . GLN B 1 58 ? 42.353 16.156 32.871 1.00 119.02 58 GLN B CA 1
ATOM 1929 C C . GLN B 1 58 ? 42.202 17.642 33.311 1.00 120.93 58 GLN B C 1
ATOM 1930 O O . GLN B 1 58 ? 41.104 18.012 33.733 1.00 120.66 58 GLN B O 1
ATOM 1936 N N . MET B 1 59 ? 43.274 18.485 33.228 1.00 115.73 59 MET B N 1
ATOM 1937 C CA . MET B 1 59 ? 43.218 19.915 33.595 1.00 113.65 59 MET B CA 1
ATOM 1938 C C . MET B 1 59 ? 42.081 20.641 32.866 1.00 116.69 59 MET B C 1
ATOM 1939 O O . MET B 1 59 ? 41.365 21.422 33.491 1.00 116.12 59 MET B O 1
ATOM 1944 N N . ARG B 1 60 ? 41.917 20.374 31.548 1.00 112.74 60 ARG B N 1
ATOM 1945 C CA . ARG B 1 60 ? 40.831 20.970 30.740 1.00 111.26 60 ARG B CA 1
ATOM 1946 C C . ARG B 1 60 ? 39.419 20.643 31.284 1.00 115.41 60 ARG B C 1
ATOM 1947 O O . ARG B 1 60 ? 38.507 21.450 31.096 1.00 114.17 60 ARG B O 1
ATOM 1955 N N . LYS B 1 61 ? 39.250 19.496 31.980 1.00 113.19 61 LYS B N 1
ATOM 1956 C CA . LYS B 1 61 ? 37.982 19.071 32.578 1.00 113.97 61 LYS B CA 1
ATOM 1957 C C . LYS B 1 61 ? 38.038 19.286 34.101 1.00 117.26 61 LYS B C 1
ATOM 1958 O O . LYS B 1 61 ? 37.838 18.351 34.884 1.00 119.38 61 LYS B O 1
ATOM 1964 N N . LEU B 1 62 ? 38.313 20.538 34.511 1.00 110.62 62 LEU B N 1
ATOM 1965 C CA . LEU B 1 62 ? 38.390 20.946 35.916 1.00 110.69 62 LEU B CA 1
ATOM 1966 C C . LEU B 1 62 ? 37.352 22.051 36.163 1.00 111.26 62 LEU B C 1
ATOM 1967 O O . LEU B 1 62 ? 36.990 22.771 35.229 1.00 108.54 62 LEU B O 1
ATOM 1972 N N . ASP B 1 63 ? 36.848 22.149 37.410 1.00 107.87 63 ASP B N 1
ATOM 1973 C CA . ASP B 1 63 ? 35.830 23.137 37.808 1.00 106.59 63 ASP B CA 1
ATOM 1974 C C . ASP B 1 63 ? 36.279 24.589 37.448 1.00 106.31 63 ASP B C 1
ATOM 1975 O O . ASP B 1 63 ? 37.394 24.973 37.806 1.00 105.82 63 ASP B O 1
ATOM 1980 N N . PRO B 1 64 ? 35.454 25.377 36.707 1.00 99.24 64 PRO B N 1
ATOM 1981 C CA . PRO B 1 64 ? 35.869 26.750 36.328 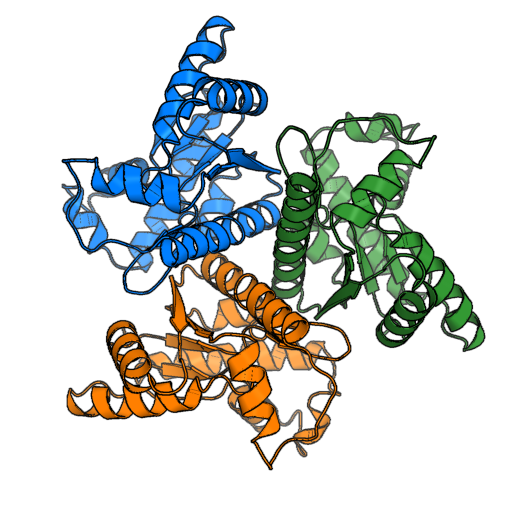1.00 96.05 64 PRO B CA 1
ATOM 1982 C C . PRO B 1 64 ? 36.354 27.666 37.456 1.00 97.00 64 PRO B C 1
ATOM 1983 O O . PRO B 1 64 ? 37.218 28.507 37.206 1.00 95.19 64 PRO B O 1
ATOM 1987 N N . ASP B 1 65 ? 35.793 27.534 38.674 1.00 92.23 65 ASP B N 1
ATOM 1988 C CA . ASP B 1 65 ? 36.197 28.372 39.806 1.00 91.52 65 ASP B CA 1
ATOM 1989 C C . ASP B 1 65 ? 37.625 28.049 40.263 1.00 92.60 65 ASP B C 1
ATOM 1990 O O . ASP B 1 65 ? 38.364 28.969 40.616 1.00 91.95 65 ASP B O 1
ATOM 1995 N N . THR B 1 66 ? 38.018 26.763 40.285 1.00 86.80 66 THR B N 1
ATOM 1996 C CA . THR B 1 66 ? 39.388 26.401 40.675 1.00 85.56 66 THR B CA 1
ATOM 1997 C C . THR B 1 66 ? 40.362 26.802 39.554 1.00 82.75 66 THR B C 1
ATOM 1998 O O . THR B 1 66 ? 41.467 27.251 39.854 1.00 82.15 66 THR B O 1
ATOM 2002 N N . GLN B 1 67 ? 39.935 26.690 38.276 1.00 74.58 67 GLN B N 1
ATOM 2003 C CA . GLN B 1 67 ? 40.743 27.092 37.115 1.00 71.18 67 GLN B CA 1
ATOM 2004 C C . GLN B 1 67 ? 41.079 28.578 37.223 1.00 69.70 67 GLN B C 1
ATOM 2005 O O . GLN B 1 67 ? 42.248 28.945 37.118 1.00 68.56 67 GLN B O 1
ATOM 2011 N N . LYS B 1 68 ? 40.067 29.411 37.516 1.00 63.33 68 LYS B N 1
ATOM 2012 C CA . LYS B 1 68 ? 40.254 30.849 37.722 1.00 60.87 68 LYS B CA 1
ATOM 2013 C C . LYS B 1 68 ? 41.213 31.101 38.899 1.00 63.91 68 LYS B C 1
ATOM 2014 O O . LYS B 1 68 ? 42.078 31.971 38.802 1.00 63.10 68 LYS B O 1
ATOM 2020 N N . ARG B 1 69 ? 41.077 30.339 40.001 1.00 60.40 69 ARG B N 1
ATOM 2021 C CA . ARG B 1 69 ? 41.967 30.509 41.151 1.00 60.84 69 ARG B CA 1
ATOM 2022 C C . ARG B 1 69 ? 43.401 30.144 40.787 1.00 63.61 69 ARG B C 1
ATOM 2023 O O . ARG B 1 69 ? 44.320 30.888 41.124 1.00 63.07 69 ARG B O 1
ATOM 2031 N N . ILE B 1 70 ? 43.589 29.003 40.099 1.00 61.09 70 ILE B N 1
ATOM 2032 C CA . ILE B 1 70 ? 44.908 28.538 39.637 1.00 61.10 70 ILE B CA 1
ATOM 2033 C C . ILE B 1 70 ? 45.543 29.589 38.731 1.00 60.83 70 ILE B C 1
ATOM 2034 O O . ILE B 1 70 ? 46.725 29.902 38.889 1.00 59.70 70 ILE B O 1
ATOM 2039 N N . GLN B 1 71 ? 44.742 30.141 37.803 1.00 55.67 71 GLN B N 1
ATOM 2040 C CA . GLN B 1 71 ? 45.169 31.175 36.847 1.00 53.09 71 GLN B CA 1
ATOM 2041 C C . GLN B 1 71 ? 45.693 32.420 37.582 1.00 57.22 71 GLN B C 1
ATOM 2042 O O . GLN B 1 71 ? 46.771 32.919 37.251 1.00 55.64 71 GLN B O 1
ATOM 2048 N N . LYS B 1 72 ? 44.967 32.869 38.625 1.00 56.11 72 LYS B N 1
ATOM 2049 C CA . LYS B 1 72 ? 45.400 34.006 39.459 1.00 56.56 72 LYS B CA 1
ATOM 2050 C C . LYS B 1 72 ? 46.707 33.682 40.197 1.00 60.01 72 LYS B C 1
ATOM 2051 O O . LYS B 1 72 ? 47.613 34.511 40.212 1.00 58.96 72 LYS B O 1
ATOM 2057 N N . LEU B 1 73 ? 46.806 32.484 40.789 1.00 57.83 73 LEU B N 1
ATOM 2058 C CA . LEU B 1 73 ? 48.021 32.045 41.500 1.00 58.85 73 LEU B CA 1
ATOM 2059 C C . LEU B 1 73 ? 49.223 31.944 40.557 1.00 61.63 73 LEU B C 1
ATOM 2060 O O . LEU B 1 73 ? 50.331 32.295 40.961 1.00 61.89 73 LEU B O 1
ATOM 2065 N N . ALA B 1 74 ? 49.006 31.492 39.296 1.00 55.82 74 ALA B N 1
ATOM 2066 C CA . ALA B 1 74 ? 50.077 31.384 38.299 1.00 54.77 74 ALA B CA 1
ATOM 2067 C C . ALA B 1 74 ? 50.585 32.771 37.900 1.00 57.85 74 ALA B C 1
ATOM 2068 O O . ALA B 1 74 ? 51.792 32.959 37.769 1.00 58.11 74 ALA B O 1
ATOM 2070 N N . GLY B 1 75 ? 49.667 33.730 37.732 1.00 52.41 75 GLY B N 1
ATOM 2071 C CA . GLY B 1 75 ? 50.024 35.101 37.396 1.00 51.05 75 GLY B CA 1
ATOM 2072 C C . GLY B 1 75 ? 50.857 35.731 38.498 1.00 55.83 75 GLY B C 1
ATOM 2073 O O . GLY B 1 75 ? 51.860 36.397 38.235 1.00 55.00 75 GLY B O 1
ATOM 2074 N N . ARG B 1 76 ? 50.472 35.475 39.741 1.00 54.70 76 ARG B N 1
ATOM 2075 C CA . ARG B 1 76 ? 51.183 35.989 40.906 1.00 57.43 76 ARG B CA 1
ATOM 2076 C C . ARG B 1 76 ? 52.565 35.336 41.034 1.00 64.85 76 ARG B C 1
ATOM 2077 O O . ARG B 1 76 ? 53.548 36.039 41.283 1.00 67.01 76 ARG B O 1
ATOM 2085 N N . LYS B 1 77 ? 52.651 34.007 40.833 1.00 60.08 77 LYS B N 1
ATOM 2086 C CA . LYS B 1 77 ? 53.928 33.290 40.882 1.00 60.49 77 LYS B CA 1
ATOM 2087 C C . LYS B 1 77 ? 54.911 33.854 39.837 1.00 61.26 77 LYS B C 1
ATOM 2088 O O . LYS B 1 77 ? 56.088 34.037 40.146 1.00 61.84 77 LYS B O 1
ATOM 2094 N N . ILE B 1 78 ? 54.420 34.183 38.639 1.00 54.05 78 ILE B N 1
ATOM 2095 C CA . ILE B 1 78 ? 55.257 34.754 37.583 1.00 53.12 78 ILE B CA 1
ATOM 2096 C C . ILE B 1 78 ? 55.667 36.190 37.939 1.00 59.30 78 ILE B C 1
ATOM 2097 O O . ILE B 1 78 ? 56.836 36.541 37.781 1.00 59.16 78 ILE B O 1
ATOM 2102 N N . ALA B 1 79 ? 54.725 37.018 38.418 1.00 57.61 79 ALA B N 1
ATOM 2103 C CA . ALA B 1 79 ? 55.054 38.394 38.820 1.00 59.84 79 ALA B CA 1
ATOM 2104 C C . ALA B 1 79 ? 56.199 38.404 39.850 1.00 67.23 79 ALA B C 1
ATOM 2105 O O . ALA B 1 79 ? 57.075 39.258 39.756 1.00 67.53 79 ALA B O 1
ATOM 2107 N N . GLU B 1 80 ? 56.229 37.417 40.772 1.00 65.38 80 GLU B N 1
ATOM 2108 C CA . GLU B 1 80 ? 57.302 37.281 41.754 1.00 67.95 80 GLU B CA 1
ATOM 2109 C C . GLU B 1 80 ? 58.660 36.926 41.117 1.00 70.65 80 GLU B C 1
ATOM 2110 O O . GLU B 1 80 ? 59.689 37.369 41.626 1.00 72.05 80 GLU B O 1
ATOM 2116 N N . MET B 1 81 ? 58.676 36.158 40.002 1.00 63.54 81 MET B N 1
ATOM 2117 C CA . MET B 1 81 ? 59.928 35.804 39.315 1.00 63.58 81 MET B CA 1
ATOM 2118 C C . MET B 1 81 ? 60.631 37.044 38.748 1.00 69.32 81 MET B C 1
ATOM 2119 O O . MET B 1 81 ? 61.859 37.042 38.627 1.00 70.36 81 MET B O 1
ATOM 2124 N N . VAL B 1 82 ? 59.857 38.109 38.429 1.00 64.75 82 VAL B N 1
ATOM 2125 C CA . VAL B 1 82 ? 60.370 39.359 37.847 1.00 64.46 82 VAL B CA 1
ATOM 2126 C C . VAL B 1 82 ? 61.350 40.075 38.789 1.00 70.06 82 VAL B C 1
ATOM 2127 O O . VAL B 1 82 ? 62.203 40.828 38.315 1.00 70.77 82 VAL B O 1
ATOM 2131 N N . LYS B 1 83 ? 61.261 39.817 40.102 1.00 67.49 83 LYS B N 1
ATOM 2132 C CA . LYS B 1 83 ? 62.208 40.388 41.065 1.00 70.51 83 LYS B CA 1
ATOM 2133 C C . LYS B 1 83 ? 63.624 39.810 40.868 1.00 76.12 83 LYS B C 1
ATOM 2134 O O . LYS B 1 83 ? 64.600 40.502 41.160 1.00 78.77 83 LYS B O 1
ATOM 2140 N N . GLU B 1 84 ? 63.735 38.548 40.390 1.00 70.30 84 GLU B N 1
ATOM 2141 C CA . GLU B 1 84 ? 65.016 37.853 40.197 1.00 70.74 84 GLU B CA 1
ATOM 2142 C C . GLU B 1 84 ? 65.654 38.114 38.829 1.00 72.92 84 GLU B C 1
ATOM 2143 O O . GLU B 1 84 ? 66.881 38.103 38.736 1.00 74.12 84 GLU B O 1
ATOM 2149 N N . SER B 1 85 ? 64.853 38.325 37.768 1.00 64.18 85 SER B N 1
ATOM 2150 C CA . SER B 1 85 ? 65.413 38.561 36.431 1.00 63.34 85 SER B CA 1
ATOM 2151 C C . SER B 1 85 ? 64.325 39.035 35.479 1.00 63.33 85 SER B C 1
ATOM 2152 O O . SER B 1 85 ? 63.153 38.869 35.798 1.00 61.32 85 SER B O 1
ATOM 2155 N N . PRO B 1 86 ? 64.654 39.513 34.262 1.00 59.18 86 PRO B N 1
ATOM 2156 C CA . PRO B 1 86 ? 63.592 39.764 33.279 1.00 56.45 86 PRO B CA 1
ATOM 2157 C C . PRO B 1 86 ? 62.920 38.422 32.953 1.00 57.74 86 PRO B C 1
ATOM 2158 O O . PRO B 1 86 ? 63.560 37.381 33.087 1.00 57.26 86 PRO B O 1
ATOM 2162 N N . VAL B 1 87 ? 61.628 38.423 32.609 1.00 53.08 87 VAL B N 1
ATOM 2163 C CA . VAL B 1 87 ? 60.903 37.176 32.343 1.00 50.96 87 VAL B CA 1
ATOM 2164 C C . VAL B 1 87 ? 60.184 37.236 31.021 1.00 52.81 87 VAL B C 1
ATOM 2165 O O . VAL B 1 87 ? 59.603 38.276 30.682 1.00 50.38 87 VAL B O 1
ATOM 2169 N N . VAL B 1 88 ? 60.180 36.097 30.291 1.00 49.30 88 VAL B N 1
ATOM 2170 C CA . VAL B 1 88 ? 59.361 35.936 29.093 1.00 47.61 88 VAL B CA 1
ATOM 2171 C C . VAL B 1 88 ? 58.300 34.907 29.452 1.00 50.60 88 VAL B C 1
ATOM 2172 O O . VAL B 1 88 ? 58.633 33.838 29.955 1.00 51.79 88 VAL B O 1
ATOM 2176 N N . VAL B 1 89 ? 57.034 35.215 29.196 1.00 45.16 89 VAL B N 1
ATOM 2177 C CA . VAL B 1 89 ? 55.937 34.272 29.391 1.00 44.31 89 VAL B CA 1
ATOM 2178 C C . VAL B 1 89 ? 55.540 33.764 27.998 1.00 46.41 89 VAL B C 1
ATOM 2179 O O . VAL B 1 89 ? 55.046 34.555 27.200 1.00 44.74 89 VAL B O 1
ATOM 2183 N N . ASP B 1 90 ? 55.718 32.458 27.725 1.00 42.89 90 ASP B N 1
ATOM 2184 C CA . ASP B 1 90 ? 55.289 31.847 26.463 1.00 41.32 90 ASP B CA 1
ATOM 2185 C C . ASP B 1 90 ? 53.816 31.414 26.665 1.00 44.29 90 ASP B C 1
ATOM 2186 O O . ASP B 1 90 ? 53.537 30.596 27.537 1.00 43.55 90 ASP B O 1
ATOM 2191 N N . THR B 1 91 ? 52.886 31.993 25.905 1.00 39.94 91 THR B N 1
ATOM 2192 C CA . THR B 1 91 ? 51.474 31.592 25.992 1.00 39.85 91 THR B CA 1
ATOM 2193 C C . THR B 1 91 ? 50.760 31.956 24.706 1.00 41.68 91 THR B C 1
ATOM 2194 O O . THR B 1 91 ? 51.388 32.435 23.774 1.00 41.66 91 THR B O 1
ATOM 2198 N N . HIS B 1 92 ? 49.454 31.720 24.646 1.00 37.44 92 HIS B N 1
ATOM 2199 C CA . HIS B 1 92 ? 48.650 32.064 23.482 1.00 36.96 92 HIS B CA 1
ATOM 2200 C C . HIS B 1 92 ? 47.810 33.289 23.804 1.00 38.30 92 HIS B C 1
ATOM 2201 O O . HIS B 1 92 ? 47.316 33.414 24.922 1.00 36.05 92 HIS B O 1
ATOM 2208 N N . SER B 1 93 ? 47.649 34.199 22.837 1.00 33.25 93 SER B N 1
ATOM 2209 C CA . SER B 1 93 ? 46.788 35.372 23.042 1.00 32.65 93 SER B CA 1
ATOM 2210 C C . SER B 1 93 ? 45.359 34.788 23.174 1.00 34.97 93 SER B C 1
ATOM 2211 O O . SER B 1 93 ? 44.651 35.070 24.138 1.00 33.79 93 SER B O 1
ATOM 2214 N N . THR B 1 94 ? 44.990 33.906 22.239 1.00 30.78 94 THR B N 1
ATOM 2215 C CA . THR B 1 94 ? 43.778 33.088 22.360 1.00 31.88 94 THR B CA 1
ATOM 2216 C C . THR B 1 94 ? 44.134 31.679 21.844 1.00 35.87 94 THR B C 1
ATOM 2217 O O . THR B 1 94 ? 44.989 31.538 20.960 1.00 34.27 94 THR B O 1
ATOM 2221 N N . ILE B 1 95 ? 43.463 30.668 22.373 1.00 33.65 95 ILE B N 1
ATOM 2222 C CA . ILE B 1 95 ? 43.597 29.285 21.930 1.00 35.04 95 ILE B CA 1
ATOM 2223 C C . ILE B 1 95 ? 42.351 29.043 21.083 1.00 35.86 95 ILE B C 1
ATOM 2224 O O . ILE B 1 95 ? 41.253 29.311 21.560 1.00 34.05 95 ILE B O 1
ATOM 2229 N N . LYS B 1 96 ? 42.509 28.523 19.855 1.00 32.43 96 LYS B N 1
ATOM 2230 C CA . LYS B 1 96 ? 41.367 28.230 18.982 1.00 32.63 96 LYS B CA 1
ATOM 2231 C C . LYS B 1 96 ? 40.786 26.854 19.378 1.00 40.73 96 LYS B C 1
ATOM 2232 O O . LYS B 1 96 ? 41.345 25.828 19.007 1.00 42.49 96 LYS B O 1
ATOM 2238 N N . THR B 1 97 ? 39.696 26.830 20.160 1.00 39.59 97 THR B N 1
ATOM 2239 C CA . THR B 1 97 ? 39.068 25.578 20.628 1.00 40.55 97 THR B CA 1
ATOM 2240 C C . THR B 1 97 ? 37.795 25.321 19.817 1.00 44.50 97 THR B C 1
ATOM 2241 O O . THR B 1 97 ? 37.289 26.263 19.192 1.00 42.03 97 THR B O 1
ATOM 2245 N N . PRO B 1 98 ? 37.182 24.113 19.899 1.00 43.69 98 PRO B N 1
ATOM 2246 C CA . PRO B 1 98 ? 35.903 23.895 19.190 1.00 44.23 98 PRO B CA 1
ATOM 2247 C C . PRO B 1 98 ? 34.775 24.835 19.639 1.00 46.82 98 PRO B C 1
ATOM 2248 O O . PRO B 1 98 ? 33.854 25.072 18.862 1.00 46.46 98 PRO B O 1
ATOM 2252 N N . LYS B 1 99 ? 34.842 25.371 20.882 1.00 42.03 99 LYS B N 1
ATOM 2253 C CA . LYS B 1 99 ? 33.831 26.302 21.405 1.00 40.69 99 LYS B CA 1
ATOM 2254 C C . LYS B 1 99 ? 34.197 27.774 21.140 1.00 39.09 99 LYS B C 1
ATOM 2255 O O . LYS B 1 99 ? 33.509 28.647 21.646 1.00 38.79 99 LYS B O 1
ATOM 2261 N N . GLY B 1 100 ? 35.269 28.037 20.390 1.00 34.90 100 GLY B N 1
ATOM 2262 C CA . GLY B 1 100 ? 35.702 29.389 20.048 1.00 33.49 100 GLY B CA 1
ATOM 2263 C C . GLY B 1 100 ? 37.080 29.743 20.572 1.00 36.11 100 GLY B C 1
ATOM 2264 O O . GLY B 1 100 ? 37.771 28.916 21.174 1.00 36.62 100 GLY B O 1
ATOM 2265 N N . TYR B 1 101 ? 37.469 30.995 20.356 1.00 30.72 101 TYR B N 1
ATOM 2266 C CA . TYR B 1 101 ? 38.759 31.545 20.780 1.00 28.34 101 TYR B CA 1
ATOM 2267 C C . TYR B 1 101 ? 38.741 31.775 22.306 1.00 33.30 101 TYR B C 1
ATOM 2268 O O . TYR B 1 101 ? 37.937 32.571 22.788 1.00 33.14 101 TYR B O 1
ATOM 2277 N N . LEU B 1 102 ? 39.588 31.060 23.045 1.00 31.43 102 LEU B N 1
ATOM 2278 C CA . LEU B 1 102 ? 39.647 31.153 24.520 1.00 31.48 102 LEU B CA 1
ATOM 2279 C C . LEU B 1 102 ? 40.774 32.126 24.882 1.00 36.26 102 LEU B C 1
ATOM 2280 O O . LEU B 1 102 ? 41.915 31.843 24.538 1.00 35.26 102 LEU B O 1
ATOM 2285 N N . PRO B 1 103 ? 40.513 33.240 25.580 1.00 35.47 103 PRO B N 1
ATOM 2286 C CA . PRO B 1 103 ? 41.624 34.140 25.949 1.00 34.93 103 PRO B CA 1
ATOM 2287 C C . PRO B 1 103 ? 42.649 33.447 26.830 1.00 35.24 103 PRO B C 1
ATOM 2288 O O . PRO B 1 103 ? 42.276 32.767 27.790 1.00 34.43 103 PRO B O 1
ATOM 2292 N N . GLY B 1 104 ? 43.922 33.604 26.494 1.00 31.44 104 GLY B N 1
ATOM 2293 C CA . GLY B 1 104 ? 44.997 33.014 27.281 1.00 31.79 104 GLY B CA 1
ATOM 2294 C C . GLY B 1 104 ? 45.228 33.793 28.562 1.00 37.96 104 GLY B C 1
ATOM 2295 O O . GLY B 1 104 ? 45.639 33.210 29.555 1.00 38.80 104 GLY B O 1
ATOM 2296 N N . LEU B 1 105 ? 44.944 35.111 28.559 1.00 34.88 105 LEU B N 1
ATOM 2297 C CA . LEU B 1 105 ? 45.153 35.985 29.719 1.00 35.71 105 LEU B CA 1
ATOM 2298 C C . LEU B 1 105 ? 43.874 36.749 30.032 1.00 38.76 105 LEU B C 1
ATOM 2299 O O . LEU B 1 105 ? 43.781 37.949 29.782 1.00 38.35 105 LEU B O 1
ATOM 2304 N N . PRO B 1 106 ? 42.898 36.099 30.680 1.00 36.23 106 PRO B N 1
ATOM 2305 C CA . PRO B 1 106 ? 41.704 36.849 31.099 1.00 36.19 106 PRO B CA 1
ATOM 2306 C C . PRO B 1 106 ? 42.096 37.961 32.089 1.00 40.79 106 PRO B C 1
ATOM 2307 O O . PRO B 1 106 ? 43.169 37.900 32.706 1.00 38.10 106 PRO B O 1
ATOM 2311 N N . VAL B 1 107 ? 41.235 38.979 32.218 1.00 37.66 107 VAL B N 1
ATOM 2312 C CA . VAL B 1 107 ? 41.515 40.162 33.036 1.00 37.86 107 VAL B CA 1
ATOM 2313 C C . VAL B 1 107 ? 42.050 39.833 34.466 1.00 41.59 107 VAL B C 1
ATOM 2314 O O . VAL B 1 107 ? 42.947 40.529 34.938 1.00 40.23 107 VAL B O 1
ATOM 2318 N N . TRP B 1 108 ? 41.548 38.771 35.119 1.00 40.65 108 TRP B N 1
ATOM 2319 C CA . TRP B 1 108 ? 42.039 38.385 36.453 1.00 42.81 108 TRP B CA 1
ATOM 2320 C C . TRP B 1 108 ? 43.516 37.946 36.416 1.00 46.29 108 TRP B C 1
ATOM 2321 O O . TRP B 1 108 ? 44.218 38.168 37.393 1.00 46.37 108 TRP B O 1
ATOM 2332 N N . VAL B 1 109 ? 43.992 37.357 35.298 1.00 41.04 109 VAL B N 1
ATOM 2333 C CA . VAL B 1 109 ? 45.407 36.981 35.152 1.00 41.05 109 VAL B CA 1
ATOM 2334 C C . VAL B 1 109 ? 46.225 38.260 34.952 1.00 45.44 109 VAL B C 1
ATOM 2335 O O . VAL B 1 109 ? 47.225 38.467 35.647 1.00 46.28 109 VAL B O 1
ATOM 2339 N N . LEU B 1 110 ? 45.788 39.121 34.007 1.00 40.26 110 LEU B N 1
ATOM 2340 C CA . LEU B 1 110 ? 46.468 40.391 33.695 1.00 39.31 110 LEU B CA 1
ATOM 2341 C C . LEU B 1 110 ? 46.709 41.233 34.957 1.00 44.18 110 LEU B C 1
ATOM 2342 O O . LEU B 1 110 ? 47.795 41.797 35.116 1.00 42.87 110 LEU B O 1
ATOM 2347 N N . ASN B 1 111 ? 45.704 41.313 35.846 1.00 41.93 111 ASN B N 1
ATOM 2348 C CA . ASN B 1 111 ? 45.824 42.084 37.090 1.00 44.12 111 ASN B CA 1
ATOM 2349 C C . ASN B 1 111 ? 46.918 41.547 38.039 1.00 50.31 111 ASN B C 1
ATOM 2350 O O . ASN B 1 111 ? 47.476 42.327 38.815 1.00 51.14 111 ASN B O 1
ATOM 2355 N N . GLU B 1 112 ? 47.238 40.244 37.962 1.00 46.82 112 GLU B N 1
ATOM 2356 C CA . GLU B 1 112 ? 48.294 39.626 38.784 1.00 48.54 112 GLU B CA 1
ATOM 2357 C C . GLU B 1 112 ? 49.643 39.713 38.066 1.00 53.19 112 GLU B C 1
ATOM 2358 O O . GLU B 1 112 ? 50.663 39.927 38.726 1.00 53.52 112 GLU B O 1
ATOM 2364 N N . LEU B 1 113 ? 49.657 39.511 36.728 1.00 47.94 113 LEU B N 1
ATOM 2365 C CA . LEU B 1 113 ? 50.893 39.510 35.939 1.00 47.25 113 LEU B CA 1
ATOM 2366 C C . LEU B 1 113 ? 51.515 40.873 35.795 1.00 48.22 113 LEU B C 1
ATOM 2367 O O . LEU B 1 113 ? 52.721 40.965 35.879 1.00 48.02 113 LEU B O 1
ATOM 2372 N N . ASN B 1 114 ? 50.734 41.895 35.450 1.00 44.55 114 ASN B N 1
ATOM 2373 C CA . ASN B 1 114 ? 51.255 43.249 35.193 1.00 45.11 114 ASN B CA 1
ATOM 2374 C C . ASN B 1 114 ? 52.370 43.231 34.113 1.00 48.92 114 ASN B C 1
ATOM 2375 O O . ASN B 1 114 ? 53.511 43.641 34.362 1.00 48.93 114 ASN B O 1
ATOM 2380 N N . PRO B 1 115 ? 52.060 42.703 32.918 1.00 43.86 115 PRO B N 1
ATOM 2381 C CA . PRO B 1 115 ? 53.079 42.665 31.860 1.00 43.51 115 PRO B CA 1
ATOM 2382 C C . PRO B 1 115 ? 53.467 44.052 31.347 1.00 45.89 115 PRO B C 1
ATOM 2383 O O . PRO B 1 115 ? 52.663 44.985 31.372 1.00 45.07 115 PRO B O 1
ATOM 2387 N N . ASP B 1 116 ? 54.709 44.177 30.893 1.00 41.52 116 ASP B N 1
ATOM 2388 C CA . ASP B 1 116 ? 55.232 45.412 30.309 1.00 40.75 116 ASP B CA 1
ATOM 2389 C C . ASP B 1 116 ? 55.030 45.428 28.791 1.00 41.59 116 ASP B C 1
ATOM 2390 O O . ASP B 1 116 ? 54.806 46.496 28.223 1.00 40.36 116 ASP B O 1
ATOM 2395 N N . ILE B 1 117 ? 55.187 44.269 28.132 1.00 37.38 117 ILE B N 1
ATOM 2396 C CA . ILE B 1 117 ? 55.074 44.157 26.669 1.00 35.13 117 ILE B CA 1
ATOM 2397 C C . ILE B 1 117 ? 54.337 42.885 26.315 1.00 38.41 117 ILE B C 1
ATOM 2398 O O . ILE B 1 117 ? 54.604 41.849 26.925 1.00 39.02 117 ILE B O 1
ATOM 2403 N N . ILE B 1 118 ? 53.455 42.950 25.298 1.00 33.71 118 ILE B N 1
ATOM 2404 C CA . ILE B 1 118 ? 52.766 41.786 24.746 1.00 33.07 118 ILE B CA 1
ATOM 2405 C C . ILE B 1 118 ? 53.304 41.695 23.317 1.00 37.87 118 ILE B C 1
ATOM 2406 O O . ILE B 1 118 ? 53.137 42.635 22.545 1.00 36.49 118 ILE B O 1
ATOM 2411 N N . ILE B 1 119 ? 53.957 40.591 22.964 1.00 34.98 119 ILE B N 1
ATOM 2412 C CA . ILE B 1 119 ? 54.477 40.396 21.612 1.00 33.19 119 ILE B CA 1
ATOM 2413 C C . ILE B 1 119 ? 53.563 39.428 20.887 1.00 35.59 119 ILE B C 1
ATOM 2414 O O . ILE B 1 119 ? 53.201 38.388 21.437 1.00 35.22 119 ILE B O 1
ATOM 2419 N N . VAL B 1 120 ? 53.199 39.771 19.639 1.00 32.12 120 VAL B N 1
ATOM 2420 C CA . VAL B 1 120 ? 52.346 38.958 18.785 1.00 31.62 120 VAL B CA 1
ATOM 2421 C C . VAL B 1 120 ? 53.200 38.556 17.604 1.00 34.21 120 VAL B C 1
ATOM 2422 O O . VAL B 1 120 ? 53.558 39.415 16.811 1.00 32.11 120 VAL B O 1
ATOM 2426 N N . VAL B 1 121 ? 53.582 37.276 17.513 1.00 31.92 121 VAL B N 1
ATOM 2427 C CA . VAL B 1 121 ? 54.423 36.801 16.410 1.00 31.11 121 VAL B CA 1
ATOM 2428 C C . VAL B 1 121 ? 53.499 36.293 15.313 1.00 33.75 121 VAL B C 1
ATOM 2429 O O . VAL B 1 121 ? 52.619 35.492 15.608 1.00 32.14 121 VAL B O 1
ATOM 2433 N N . GLU B 1 122 ? 53.687 36.751 14.051 1.00 31.53 122 GLU B N 1
ATOM 2434 C CA . GLU B 1 122 ? 52.810 36.381 12.941 1.00 30.64 122 GLU B CA 1
ATOM 2435 C C . GLU B 1 122 ? 53.571 36.017 11.695 1.00 34.59 122 GLU B C 1
ATOM 2436 O O . GLU B 1 122 ? 54.753 36.334 11.557 1.00 33.05 122 GLU B O 1
ATOM 2442 N N . THR B 1 123 ? 52.838 35.455 10.739 1.00 30.76 123 THR B N 1
ATOM 2443 C CA . THR B 1 123 ? 53.241 35.325 9.331 1.00 30.96 123 THR B CA 1
ATOM 2444 C C . THR B 1 123 ? 51.952 35.195 8.536 1.00 33.41 123 THR B C 1
ATOM 2445 O O . THR B 1 123 ? 50.874 35.284 9.133 1.00 32.15 123 THR B O 1
ATOM 2449 N N . SER B 1 124 ? 52.028 34.990 7.214 1.00 29.23 124 SER B N 1
ATOM 2450 C CA . SER B 1 124 ? 50.796 34.869 6.431 1.00 28.83 124 SER B CA 1
ATOM 2451 C C . SER B 1 124 ? 50.100 33.528 6.730 1.00 33.67 124 SER B C 1
ATOM 2452 O O . SER B 1 124 ? 50.755 32.568 7.141 1.00 33.07 124 SER B O 1
ATOM 2455 N N . GLY B 1 125 ? 48.792 33.475 6.482 1.00 31.26 125 GLY B N 1
ATOM 2456 C CA . GLY B 1 125 ? 48.008 32.249 6.601 1.00 31.12 125 GLY B CA 1
ATOM 2457 C C . GLY B 1 125 ? 48.583 31.143 5.738 1.00 35.01 125 GLY B C 1
ATOM 2458 O O . GLY B 1 125 ? 48.664 30.001 6.188 1.00 34.53 125 GLY B O 1
ATOM 2459 N N . ASP B 1 126 ? 49.064 31.486 4.514 1.00 33.06 126 ASP B N 1
ATOM 2460 C CA . ASP B 1 126 ? 49.694 30.505 3.613 1.00 33.91 126 ASP B CA 1
ATOM 2461 C C . ASP B 1 126 ? 50.932 29.881 4.244 1.00 36.31 126 ASP B C 1
ATOM 2462 O O . ASP B 1 126 ? 51.084 28.659 4.208 1.00 36.07 126 ASP B O 1
ATOM 2467 N N . GLU B 1 127 ? 51.839 30.709 4.772 1.00 32.17 127 GLU B N 1
ATOM 2468 C CA . GLU B 1 127 ? 53.063 30.170 5.385 1.00 32.86 127 GLU B CA 1
ATOM 2469 C C . GLU B 1 127 ? 52.759 29.273 6.581 1.00 35.97 127 GLU B C 1
ATOM 2470 O O . GLU B 1 127 ? 53.343 28.205 6.705 1.00 33.73 127 GLU B O 1
ATOM 2476 N N . ILE B 1 128 ? 51.785 29.661 7.417 1.00 34.03 128 ILE B N 1
ATOM 2477 C CA . ILE B 1 128 ? 51.400 28.837 8.573 1.00 34.83 128 ILE B CA 1
ATOM 2478 C C . ILE B 1 128 ? 50.800 27.519 8.114 1.00 38.15 128 ILE B C 1
ATOM 2479 O O . ILE B 1 128 ? 51.168 26.458 8.634 1.00 37.51 128 ILE B O 1
ATOM 2484 N N . LEU B 1 129 ? 49.868 27.580 7.166 1.00 35.50 129 LEU B N 1
ATOM 2485 C CA . LEU B 1 129 ? 49.204 26.369 6.688 1.00 38.05 129 LEU B CA 1
ATOM 2486 C C . LEU B 1 129 ? 50.221 25.355 6.140 1.00 41.05 129 LEU B C 1
ATOM 2487 O O . LEU B 1 129 ? 50.159 24.181 6.510 1.00 39.55 129 LEU B O 1
ATOM 2492 N N . ILE B 1 130 ? 51.171 25.813 5.294 1.00 37.45 130 ILE B N 1
ATOM 2493 C CA . ILE B 1 130 ? 52.180 24.911 4.719 1.00 38.27 130 ILE B CA 1
ATOM 2494 C C . ILE B 1 130 ? 53.127 24.369 5.807 1.00 42.45 130 ILE B C 1
ATOM 2495 O O . ILE B 1 130 ? 53.475 23.187 5.758 1.00 42.69 130 ILE B O 1
ATOM 2500 N N . ARG B 1 131 ? 53.534 25.211 6.782 1.00 39.83 131 ARG B N 1
ATOM 2501 C CA . ARG B 1 131 ? 54.387 24.756 7.890 1.00 40.69 131 ARG B CA 1
ATOM 2502 C C . ARG B 1 131 ? 53.699 23.613 8.652 1.00 44.89 131 ARG B C 1
ATOM 2503 O O . ARG B 1 131 ? 54.336 22.613 8.968 1.00 44.82 131 ARG B O 1
ATOM 2511 N N . ARG B 1 132 ? 52.400 23.765 8.941 1.00 41.45 132 ARG B N 1
ATOM 2512 C CA . ARG B 1 132 ? 51.622 22.738 9.651 1.00 41.95 132 ARG B CA 1
ATOM 2513 C C . ARG B 1 132 ? 51.492 21.453 8.825 1.00 48.08 132 ARG B C 1
ATOM 2514 O O . ARG B 1 132 ? 51.599 20.366 9.384 1.00 47.61 132 ARG B O 1
ATOM 2522 N N . LEU B 1 133 ? 51.276 21.568 7.505 1.00 47.93 133 LEU B N 1
ATOM 2523 C CA . LEU B 1 133 ? 51.189 20.386 6.638 1.00 52.27 133 LEU B CA 1
ATOM 2524 C C . LEU B 1 133 ? 52.506 19.599 6.615 1.00 62.50 133 LEU B C 1
ATOM 2525 O O . LEU B 1 133 ? 52.465 18.373 6.538 1.00 63.71 133 LEU B O 1
ATOM 2530 N N . ASN B 1 134 ? 53.660 20.299 6.705 1.00 61.93 134 ASN B N 1
ATOM 2531 C CA . ASN B 1 134 ? 54.989 19.676 6.718 1.00 64.64 134 ASN B CA 1
ATOM 2532 C C . ASN B 1 134 ? 55.414 19.130 8.089 1.00 72.70 134 ASN B C 1
ATOM 2533 O O . ASN B 1 134 ? 56.405 18.407 8.147 1.00 73.36 134 ASN B O 1
ATOM 2538 N N . ASP B 1 135 ? 54.700 19.465 9.177 1.00 71.65 135 ASP B N 1
ATOM 2539 C CA . ASP B 1 135 ? 55.038 18.984 10.517 1.00 74.13 135 ASP B CA 1
ATOM 2540 C C . ASP B 1 135 ? 54.456 17.576 10.731 1.00 84.61 135 ASP B C 1
ATOM 2541 O O . ASP B 1 135 ? 53.238 17.402 10.669 1.00 83.49 135 ASP B O 1
ATOM 2546 N N . GLU B 1 136 ? 55.330 16.581 10.994 1.00 87.26 136 GLU B N 1
ATOM 2547 C CA . GLU B 1 136 ? 54.915 15.185 11.218 1.00 90.90 136 GLU B CA 1
ATOM 2548 C C . GLU B 1 136 ? 54.226 14.949 12.575 1.00 97.94 136 GLU B C 1
ATOM 2549 O O . GLU B 1 136 ? 53.387 14.052 12.669 1.00 98.51 136 GLU B O 1
ATOM 2555 N N . THR B 1 137 ? 54.559 15.751 13.613 1.00 96.02 137 THR B N 1
ATOM 2556 C CA . THR B 1 137 ? 53.947 15.650 14.952 1.00 97.10 137 THR B CA 1
ATOM 2557 C C . THR B 1 137 ? 52.417 15.855 14.904 1.00 102.30 137 THR B C 1
ATOM 2558 O O . THR B 1 137 ? 51.693 15.282 15.718 1.00 103.02 137 THR B O 1
ATOM 2562 N N . ARG B 1 138 ? 51.940 16.670 13.957 1.00 98.52 138 ARG B N 1
ATOM 2563 C CA . ARG B 1 138 ? 50.527 17.023 13.819 1.00 98.07 138 ARG B CA 1
ATOM 2564 C C . ARG B 1 138 ? 49.571 15.963 13.281 1.00 103.53 138 ARG B C 1
ATOM 2565 O O . ARG B 1 138 ? 49.969 14.996 12.636 1.00 104.33 138 ARG B O 1
ATOM 2573 N N . ASN B 1 139 ? 48.272 16.233 13.523 1.00 100.16 139 ASN B N 1
ATOM 2574 C CA . ASN B 1 139 ? 47.117 15.486 13.035 1.00 101.16 139 ASN B CA 1
ATOM 2575 C C . ASN B 1 139 ? 46.481 16.455 12.024 1.00 103.27 139 ASN B C 1
ATOM 2576 O O . ASN B 1 139 ? 46.119 17.574 12.406 1.00 101.33 139 ASN B O 1
ATOM 2581 N N . ARG B 1 140 ? 46.394 16.068 10.741 1.00 99.72 140 ARG B N 1
ATOM 2582 C CA . ARG B 1 140 ? 45.874 16.976 9.717 1.00 98.14 140 ARG B CA 1
ATOM 2583 C C . ARG B 1 140 ? 44.369 17.218 9.809 1.00 100.68 140 ARG B C 1
ATOM 2584 O O . ARG B 1 140 ? 43.568 16.362 9.428 1.00 102.23 140 ARG B O 1
ATOM 2592 N N . ASP B 1 141 ? 44.000 18.411 10.301 1.00 93.72 141 ASP B N 1
ATOM 2593 C CA . ASP B 1 141 ? 42.614 18.871 10.359 1.00 92.29 141 ASP B CA 1
ATOM 2594 C C . ASP B 1 141 ? 42.358 19.655 9.051 1.00 90.50 141 ASP B C 1
ATOM 2595 O O . ASP B 1 141 ? 43.250 19.725 8.199 1.00 89.82 141 ASP B O 1
ATOM 2600 N N . LEU B 1 142 ? 41.172 20.260 8.901 1.00 82.63 142 LEU B N 1
ATOM 2601 C CA . LEU B 1 142 ? 40.824 21.017 7.691 1.00 79.76 142 LEU B CA 1
ATOM 2602 C C . LEU B 1 142 ? 40.798 22.550 7.953 1.00 73.21 142 LEU B C 1
ATOM 2603 O O . LEU B 1 142 ? 39.875 23.242 7.510 1.00 73.11 142 LEU B O 1
ATOM 2608 N N . GLU B 1 143 ? 41.851 23.078 8.639 1.00 60.59 143 GLU B N 1
ATOM 2609 C CA . GLU B 1 143 ? 41.984 24.519 8.908 1.00 54.76 143 GLU B CA 1
ATOM 2610 C C . GLU B 1 143 ? 42.521 25.179 7.620 1.00 52.58 143 GLU B C 1
ATOM 2611 O O . GLU B 1 143 ? 43.465 24.694 7.003 1.00 54.25 143 GLU B O 1
ATOM 2617 N N . THR B 1 144 ? 41.854 26.240 7.201 1.00 41.58 144 THR B N 1
ATOM 2618 C CA . THR B 1 144 ? 42.137 26.972 5.979 1.00 38.84 144 THR B CA 1
ATOM 2619 C C . THR B 1 144 ? 42.977 28.215 6.286 1.00 36.63 144 THR B C 1
ATOM 2620 O O . THR B 1 144 ? 43.104 28.587 7.465 1.00 33.93 144 THR B O 1
ATOM 2624 N N . THR B 1 145 ? 43.482 28.910 5.240 1.00 32.79 145 THR B N 1
ATOM 2625 C CA . THR B 1 145 ? 44.212 30.177 5.483 1.00 31.56 145 THR B CA 1
ATOM 2626 C C . THR B 1 145 ? 43.228 31.212 6.044 1.00 36.30 145 THR B C 1
ATOM 2627 O O . THR B 1 145 ? 43.622 32.014 6.875 1.00 36.74 145 THR B O 1
ATOM 2631 N N . ALA B 1 146 ? 41.936 31.163 5.633 1.00 33.35 146 ALA B N 1
ATOM 2632 C CA . ALA B 1 146 ? 40.927 32.075 6.181 1.00 32.33 146 ALA B CA 1
ATOM 2633 C C . ALA B 1 146 ? 40.767 31.823 7.698 1.00 33.65 146 ALA B C 1
ATOM 2634 O O . ALA B 1 146 ? 40.665 32.778 8.452 1.00 32.58 146 ALA B O 1
ATOM 2636 N N . GLY B 1 147 ? 40.772 30.552 8.126 1.00 28.81 147 GLY B N 1
ATOM 2637 C CA . GLY B 1 147 ? 40.685 30.211 9.551 1.00 28.52 147 GLY B CA 1
ATOM 2638 C C . GLY B 1 147 ? 41.892 30.707 10.327 1.00 30.87 147 GLY B C 1
ATOM 2639 O O . GLY B 1 147 ? 41.752 31.212 11.442 1.00 31.76 147 GLY B O 1
ATOM 2640 N N . ILE B 1 148 ? 43.090 30.569 9.750 1.00 28.63 148 ILE B N 1
ATOM 2641 C CA . ILE B 1 148 ? 44.325 31.050 10.387 1.00 28.67 148 ILE B CA 1
ATOM 2642 C C . ILE B 1 148 ? 44.313 32.576 10.466 1.00 31.10 148 ILE B C 1
ATOM 2643 O O . ILE B 1 148 ? 44.670 33.125 11.498 1.00 29.59 148 ILE B O 1
ATOM 2648 N N . GLU B 1 149 ? 43.908 33.255 9.388 1.00 29.37 149 GLU B N 1
ATOM 2649 C CA . GLU B 1 149 ? 43.830 34.729 9.375 1.00 28.83 149 GLU B CA 1
ATOM 2650 C C . GLU B 1 149 ? 42.809 35.222 10.410 1.00 32.94 149 GLU B C 1
ATOM 2651 O O . GLU B 1 149 ? 43.044 36.223 11.093 1.00 30.77 149 GLU B O 1
ATOM 2657 N N . GLU B 1 150 ? 41.676 34.515 10.530 1.00 30.85 150 GLU B N 1
ATOM 2658 C CA . GLU B 1 150 ? 40.673 34.855 11.543 1.00 29.98 150 GLU B CA 1
ATOM 2659 C C . GLU B 1 150 ? 41.287 34.712 12.942 1.00 31.41 150 GLU B C 1
ATOM 2660 O O . GLU B 1 150 ? 41.064 35.568 13.797 1.00 29.66 150 GLU B O 1
ATOM 2666 N N . HIS B 1 151 ? 42.071 33.639 13.186 1.00 29.47 151 HIS B N 1
ATOM 2667 C CA . HIS B 1 151 ? 42.716 33.468 14.494 1.00 28.05 151 HIS B CA 1
ATOM 2668 C C . HIS B 1 151 ? 43.716 34.624 14.747 1.00 32.00 151 HIS B C 1
ATOM 2669 O O . HIS B 1 151 ? 43.762 35.175 15.851 1.00 28.52 151 HIS B O 1
ATOM 2676 N N . GLN B 1 152 ? 44.485 35.016 13.725 1.00 28.82 152 GLN B N 1
ATOM 2677 C CA . GLN B 1 152 ? 45.435 36.122 13.916 1.00 28.40 152 GLN B CA 1
ATOM 2678 C C . GLN B 1 152 ? 44.708 37.462 14.147 1.00 30.87 152 GLN B C 1
ATOM 2679 O O . GLN B 1 152 ? 45.175 38.265 14.958 1.00 31.27 152 GLN B O 1
ATOM 2685 N N . ILE B 1 153 ? 43.544 37.669 13.499 1.00 27.89 153 ILE B N 1
ATOM 2686 C CA . ILE B 1 153 ? 42.714 38.873 13.733 1.00 28.22 153 ILE B CA 1
ATOM 2687 C C . ILE B 1 153 ? 42.287 38.913 15.222 1.00 30.82 153 ILE B C 1
ATOM 2688 O O . ILE B 1 153 ? 42.423 39.949 15.876 1.00 29.72 153 ILE B O 1
ATOM 2693 N N . MET B 1 154 ? 41.757 37.800 15.734 1.00 26.75 154 MET B N 1
ATOM 2694 C CA . MET B 1 154 ? 41.281 37.730 17.118 1.00 26.40 154 MET B CA 1
ATOM 2695 C C . MET B 1 154 ? 42.433 37.810 18.118 1.00 30.09 154 MET B C 1
ATOM 2696 O O . MET B 1 154 ? 42.272 38.412 19.178 1.00 30.77 154 MET B O 1
ATOM 2701 N N . ASN B 1 155 ? 43.592 37.208 17.788 1.00 28.84 155 ASN B N 1
ATOM 2702 C CA . ASN B 1 155 ? 44.761 37.292 18.658 1.00 29.13 155 ASN B CA 1
ATOM 2703 C C . ASN B 1 155 ? 45.218 38.747 18.812 1.00 32.17 155 ASN B C 1
ATOM 2704 O O . ASN B 1 155 ? 45.578 39.136 19.931 1.00 31.21 155 ASN B O 1
ATOM 2709 N N . ARG B 1 156 ? 45.231 39.525 17.699 1.00 28.77 156 ARG B N 1
ATOM 2710 C CA A ARG B 1 156 ? 45.626 40.946 17.729 0.75 28.82 156 ARG B CA 1
ATOM 2711 C CA B ARG B 1 156 ? 45.622 40.951 17.727 0.25 28.83 156 ARG B CA 1
ATOM 2712 C C . ARG B 1 156 ? 44.659 41.747 18.587 1.00 31.27 156 ARG B C 1
ATOM 2713 O O . ARG B 1 156 ? 45.091 42.597 19.356 1.00 32.51 156 ARG B O 1
ATOM 2728 N N . ALA B 1 157 ? 43.342 41.519 18.412 1.00 28.25 157 ALA B N 1
ATOM 2729 C CA . ALA B 1 157 ? 42.321 42.243 19.177 1.00 28.23 157 ALA B CA 1
ATOM 2730 C C . ALA B 1 157 ? 42.440 41.905 20.657 1.00 32.18 157 ALA B C 1
ATOM 2731 O O . ALA B 1 157 ? 42.415 42.819 21.473 1.00 32.76 157 ALA B O 1
ATOM 2733 N N . ALA B 1 158 ? 42.610 40.611 21.018 1.00 29.40 158 ALA B N 1
ATOM 2734 C CA . ALA B 1 158 ? 42.775 40.236 22.432 1.00 29.94 158 ALA B CA 1
ATOM 2735 C C . ALA B 1 158 ? 44.056 40.871 23.002 1.00 32.69 158 ALA B C 1
ATOM 2736 O O . ALA B 1 158 ? 44.034 41.372 24.126 1.00 31.71 158 ALA B O 1
ATOM 2738 N N . ALA B 1 159 ? 45.169 40.825 22.239 1.00 30.56 159 ALA B N 1
ATOM 2739 C CA . ALA B 1 159 ? 46.450 41.418 22.675 1.00 29.54 159 ALA B CA 1
ATOM 2740 C C . ALA B 1 159 ? 46.301 42.929 22.893 1.00 32.62 159 ALA B C 1
ATOM 2741 O O . ALA B 1 159 ? 46.792 43.459 23.903 1.00 32.54 159 ALA B O 1
ATOM 2743 N N . MET B 1 160 ? 45.588 43.612 21.988 1.00 29.25 160 MET B N 1
ATOM 2744 C CA . MET B 1 160 ? 45.368 45.047 22.162 1.00 28.60 160 MET B CA 1
ATOM 2745 C C . MET B 1 160 ? 44.546 45.303 23.426 1.00 31.48 160 MET B C 1
ATOM 2746 O O . MET B 1 160 ? 44.857 46.233 24.166 1.00 31.03 160 MET B O 1
ATOM 2751 N N . THR B 1 161 ? 43.535 44.459 23.709 1.00 28.64 161 THR B N 1
ATOM 2752 C CA . THR B 1 161 ? 42.751 44.592 24.933 1.00 28.46 161 THR B CA 1
ATOM 2753 C C . THR B 1 161 ? 43.673 44.382 26.148 1.00 31.64 161 THR B C 1
ATOM 2754 O O . THR B 1 161 ? 43.536 45.102 27.129 1.00 31.06 161 THR B O 1
ATOM 2758 N N . TYR B 1 162 ? 44.603 43.408 26.078 1.00 28.87 162 TYR B N 1
ATOM 2759 C CA . TYR B 1 162 ? 45.563 43.184 27.174 1.00 29.51 162 TYR B CA 1
ATOM 2760 C C . TYR B 1 162 ? 46.370 44.461 27.445 1.00 32.77 162 TYR B C 1
ATOM 2761 O O . TYR B 1 162 ? 46.580 44.805 28.608 1.00 31.54 162 TYR B O 1
ATOM 2770 N N . GLY B 1 163 ? 46.796 45.142 26.381 1.00 29.62 163 GLY B N 1
ATOM 2771 C CA . GLY B 1 163 ? 47.538 46.400 26.491 1.00 30.13 163 GLY B CA 1
ATOM 2772 C C . GLY B 1 163 ? 46.705 47.495 27.143 1.00 33.79 163 GLY B C 1
ATOM 2773 O O . GLY B 1 163 ? 47.175 48.167 28.052 1.00 34.77 163 GLY B O 1
ATOM 2774 N N . VAL B 1 164 ? 45.431 47.633 26.752 1.00 29.07 164 VAL B N 1
ATOM 2775 C CA . VAL B 1 164 ? 44.550 48.663 27.352 1.00 28.55 164 VAL B CA 1
ATOM 2776 C C . VAL B 1 164 ? 44.361 48.419 28.864 1.00 33.05 164 VAL B C 1
ATOM 2777 O O . VAL B 1 164 ? 44.367 49.368 29.648 1.00 35.50 164 VAL B O 1
ATOM 2781 N N . LEU B 1 165 ? 44.177 47.163 29.261 1.00 30.18 165 LEU B N 1
ATOM 2782 C CA . LEU B 1 165 ? 43.934 46.811 30.668 1.00 31.68 165 LEU B CA 1
ATOM 2783 C C . LEU B 1 165 ? 45.162 46.874 31.567 1.00 36.06 165 LEU B C 1
ATOM 2784 O O . LEU B 1 165 ? 44.998 46.957 32.776 1.00 37.21 165 LEU B O 1
ATOM 2789 N N . THR B 1 166 ? 46.375 46.797 31.011 1.00 34.05 166 THR B N 1
ATOM 2790 C CA . THR B 1 166 ? 47.624 46.805 31.803 1.00 34.99 166 THR B CA 1
ATOM 2791 C C . THR B 1 166 ? 48.549 47.982 31.532 1.00 37.95 166 THR B C 1
ATOM 2792 O O . THR B 1 166 ? 49.481 48.195 32.308 1.00 36.46 166 THR B O 1
ATOM 2796 N N . GLY B 1 167 ? 48.350 48.679 30.413 1.00 35.16 167 GLY B N 1
ATOM 2797 C CA . GLY B 1 167 ? 49.250 49.739 29.964 1.00 36.07 167 GLY B CA 1
ATOM 2798 C C . GLY B 1 167 ? 50.431 49.198 29.174 1.00 40.68 167 GLY B C 1
ATOM 2799 O O . GLY B 1 167 ? 51.265 49.981 28.728 1.00 40.39 167 GLY B O 1
ATOM 2800 N N . ALA B 1 168 ? 50.506 47.868 28.945 1.00 37.20 168 ALA B N 1
ATOM 2801 C CA . ALA B 1 168 ? 51.622 47.273 28.216 1.00 37.18 168 ALA B CA 1
ATOM 2802 C C . ALA B 1 168 ? 51.603 47.720 26.750 1.00 38.54 168 ALA B C 1
ATOM 2803 O O . ALA B 1 168 ? 50.527 47.970 26.207 1.00 35.11 168 ALA B O 1
ATOM 2805 N N . THR B 1 169 ? 52.779 47.786 26.109 1.00 35.25 169 THR B N 1
ATOM 2806 C CA . THR B 1 169 ? 52.827 48.037 24.666 1.00 33.58 169 THR B CA 1
ATOM 2807 C C . THR B 1 169 ? 52.550 46.704 23.989 1.00 37.98 169 THR B C 1
ATOM 2808 O O . THR B 1 169 ? 52.834 45.661 24.575 1.00 39.81 169 THR B O 1
ATOM 2812 N N . VAL B 1 170 ? 52.003 46.723 22.762 1.00 32.23 170 VAL B N 1
ATOM 2813 C CA . VAL B 1 170 ? 51.668 45.516 22.018 1.00 30.84 170 VAL B CA 1
ATOM 2814 C C . VAL B 1 170 ? 52.477 45.536 20.731 1.00 35.20 170 VAL B C 1
ATOM 2815 O O . VAL B 1 170 ? 52.253 46.398 19.891 1.00 34.12 170 VAL B O 1
ATOM 2819 N N . LYS B 1 171 ? 53.476 44.659 20.618 1.00 32.49 171 LYS B N 1
ATOM 2820 C CA . LYS B 1 171 ? 54.377 44.645 19.460 1.00 32.64 171 LYS B CA 1
ATOM 2821 C C . LYS B 1 171 ? 54.042 43.492 18.542 1.00 34.93 171 LYS B C 1
ATOM 2822 O O . LYS B 1 171 ? 53.970 42.357 19.004 1.00 35.83 171 LYS B O 1
ATOM 2828 N N . ILE B 1 172 ? 53.913 43.753 17.234 1.00 30.97 172 ILE B N 1
ATOM 2829 C CA . ILE B 1 172 ? 53.654 42.683 16.267 1.00 30.63 172 ILE B CA 1
ATOM 2830 C C . ILE B 1 172 ? 54.971 42.453 15.513 1.00 34.80 172 ILE B C 1
ATOM 2831 O O . ILE B 1 172 ? 55.546 43.407 15.015 1.00 35.15 172 ILE B O 1
ATOM 2836 N N . ILE B 1 173 ? 55.444 41.198 15.441 1.00 30.34 173 ILE B N 1
ATOM 2837 C CA . ILE B 1 173 ? 56.686 40.849 14.745 1.00 30.86 173 ILE B CA 1
ATOM 2838 C C . ILE B 1 173 ? 56.360 39.798 13.710 1.00 34.16 173 ILE B C 1
ATOM 2839 O O . ILE B 1 173 ? 55.752 38.793 14.052 1.00 33.87 173 ILE B O 1
ATOM 2844 N N . GLN B 1 174 ? 56.789 40.008 12.457 1.00 30.99 174 GLN B N 1
ATOM 2845 C CA . GLN B 1 174 ? 56.583 39.023 11.400 1.00 29.23 174 GLN B CA 1
ATOM 2846 C C . GLN B 1 174 ? 57.747 38.030 11.436 1.00 34.43 174 GLN B C 1
ATOM 2847 O O . GLN B 1 174 ? 58.907 38.444 11.362 1.00 34.82 174 GLN B O 1
ATOM 2853 N N . ASN B 1 175 ? 57.447 36.734 11.542 1.00 33.06 175 ASN B N 1
ATOM 2854 C CA . ASN B 1 175 ? 58.464 35.675 11.488 1.00 33.50 175 ASN B CA 1
ATOM 2855 C C . ASN B 1 175 ? 58.224 34.909 10.172 1.00 38.12 175 ASN B C 1
ATOM 2856 O O . ASN B 1 175 ? 57.568 33.869 10.142 1.00 38.21 175 ASN B O 1
ATOM 2861 N N . LYS B 1 176 ? 58.748 35.457 9.075 1.00 35.83 176 LYS B N 1
ATOM 2862 C CA . LYS B 1 176 ? 58.521 34.907 7.739 1.00 35.27 176 LYS B CA 1
ATOM 2863 C C . LYS B 1 176 ? 59.525 33.837 7.333 1.00 39.15 176 LYS B C 1
ATOM 2864 O O . LYS B 1 176 ? 60.683 33.888 7.750 1.00 38.73 176 LYS B O 1
ATOM 2870 N N . ASN B 1 177 ? 59.102 32.911 6.442 1.00 34.64 177 ASN B N 1
ATOM 2871 C CA . ASN B 1 177 ? 59.994 31.857 5.941 1.00 35.80 177 ASN B CA 1
ATOM 2872 C C . ASN B 1 177 ? 61.245 32.495 5.357 1.00 40.39 177 ASN B C 1
ATOM 2873 O O . ASN B 1 177 ? 61.147 33.522 4.674 1.00 38.92 177 ASN B O 1
ATOM 2878 N N . ASN B 1 178 ? 62.415 31.908 5.675 1.00 38.59 178 ASN B N 1
ATOM 2879 C CA . ASN B 1 178 ? 63.737 32.322 5.209 1.00 39.39 178 ASN B CA 1
ATOM 2880 C C . ASN B 1 178 ? 64.167 33.718 5.688 1.00 42.09 178 ASN B C 1
ATOM 2881 O O . ASN B 1 178 ? 65.175 34.209 5.207 1.00 41.84 178 ASN B O 1
ATOM 2886 N N . LEU B 1 179 ? 63.451 34.324 6.655 1.00 36.74 179 LEU B N 1
ATOM 2887 C CA . LEU B 1 179 ? 63.778 35.636 7.233 1.00 36.02 179 LEU B CA 1
ATOM 2888 C C . LEU B 1 179 ? 63.722 35.529 8.768 1.00 41.09 179 LEU B C 1
ATOM 2889 O O . LEU B 1 179 ? 63.365 36.486 9.450 1.00 39.87 179 LEU B O 1
ATOM 2894 N N . LEU B 1 180 ? 64.108 34.367 9.307 1.00 41.09 180 LEU B N 1
ATOM 2895 C CA . LEU B 1 180 ? 64.078 34.125 10.748 1.00 42.87 180 LEU B CA 1
ATOM 2896 C C . LEU B 1 180 ? 65.014 35.078 11.495 1.00 47.40 180 LEU B C 1
ATOM 2897 O O . LEU B 1 180 ? 64.638 35.595 12.548 1.00 46.38 180 LEU B O 1
ATOM 2902 N N . ASP B 1 181 ? 66.218 35.307 10.963 1.00 44.39 181 ASP B N 1
ATOM 2903 C CA . ASP B 1 181 ? 67.197 36.194 11.604 1.00 45.91 181 ASP B CA 1
ATOM 2904 C C . ASP B 1 181 ? 66.679 37.632 11.748 1.00 47.89 181 ASP B C 1
ATOM 2905 O O . ASP B 1 181 ? 66.973 38.267 12.750 1.00 47.50 181 ASP B O 1
ATOM 2910 N N . TYR B 1 182 ? 65.837 38.108 10.816 1.00 43.10 182 TYR B N 1
ATOM 2911 C CA . TYR B 1 182 ? 65.248 39.449 10.915 1.00 41.99 182 TYR B CA 1
ATOM 2912 C C . TYR B 1 182 ? 64.247 39.510 12.085 1.00 44.32 182 TYR B C 1
ATOM 2913 O O . TYR B 1 182 ? 64.225 40.497 12.822 1.00 43.77 182 TYR B O 1
ATOM 2922 N N . ALA B 1 183 ? 63.460 38.447 12.284 1.00 40.55 183 ALA B N 1
ATOM 2923 C CA . ALA B 1 183 ? 62.517 38.384 13.402 1.00 40.07 183 ALA B CA 1
ATOM 2924 C C . ALA B 1 183 ? 63.264 38.299 14.731 1.00 42.68 183 ALA B C 1
ATOM 2925 O O . ALA B 1 183 ? 62.858 38.937 15.702 1.00 41.37 183 ALA B O 1
ATOM 2927 N N . VAL B 1 184 ? 64.362 37.539 14.772 1.00 40.55 184 VAL B N 1
ATOM 2928 C CA . VAL B 1 184 ? 65.192 37.409 15.976 1.00 41.37 184 VAL B CA 1
ATOM 2929 C C . VAL B 1 184 ? 65.767 38.801 16.356 1.00 46.76 184 VAL B C 1
ATOM 2930 O O . VAL B 1 184 ? 65.667 39.195 17.514 1.00 45.70 184 VAL B O 1
ATOM 2934 N N . GLU B 1 185 ? 66.318 39.548 15.374 1.00 45.54 185 GLU B N 1
ATOM 2935 C CA . GLU B 1 185 ? 66.888 40.883 15.630 1.00 46.31 185 GLU B CA 1
ATOM 2936 C C . GLU B 1 185 ? 65.830 41.864 16.126 1.00 48.29 185 GLU B C 1
ATOM 2937 O O . GLU B 1 185 ? 66.096 42.635 17.043 1.00 48.61 185 GLU B O 1
ATOM 2943 N N . GLU B 1 186 ? 64.635 41.811 15.566 1.00 43.68 186 GLU B N 1
ATOM 2944 C CA . GLU B 1 186 ? 63.536 42.675 16.018 1.00 43.28 186 GLU B CA 1
ATOM 2945 C C . GLU B 1 186 ? 63.136 42.328 17.461 1.00 45.85 186 GLU B C 1
ATOM 2946 O O . GLU B 1 186 ? 62.916 43.226 18.270 1.00 44.97 186 GLU B O 1
ATOM 2952 N N . LEU B 1 187 ? 63.089 41.034 17.792 1.00 42.23 187 LEU B N 1
ATOM 2953 C CA . LEU B 1 187 ? 62.737 40.612 19.148 1.00 42.15 187 LEU B CA 1
ATOM 2954 C C . LEU B 1 187 ? 63.823 40.999 20.171 1.00 48.25 187 LEU B C 1
ATOM 2955 O O . LEU B 1 187 ? 63.485 41.432 21.276 1.00 48.89 187 LEU B O 1
ATOM 2960 N N . ILE B 1 188 ? 65.121 40.867 19.800 1.00 43.94 188 ILE B N 1
ATOM 2961 C CA . ILE B 1 188 ? 66.230 41.283 20.675 1.00 46.12 188 ILE B CA 1
ATOM 2962 C C . ILE B 1 188 ? 66.060 42.769 21.042 1.00 50.49 188 ILE B C 1
ATOM 2963 O O . ILE B 1 188 ? 66.184 43.135 22.213 1.00 50.16 188 ILE B O 1
ATOM 2968 N N . SER B 1 189 ? 65.796 43.619 20.035 1.00 46.98 189 SER B N 1
ATOM 2969 C CA . SER B 1 189 ? 65.638 45.066 20.255 1.00 48.23 189 SER B CA 1
ATOM 2970 C C . SER B 1 189 ? 64.508 45.388 21.233 1.00 51.74 189 SER B C 1
ATOM 2971 O O . SER B 1 189 ? 64.649 46.297 22.043 1.00 52.90 189 SER B O 1
ATOM 2974 N N . VAL B 1 190 ? 63.403 44.632 21.166 1.00 46.15 190 VAL B N 1
ATOM 2975 C CA . VAL B 1 190 ? 62.256 44.840 22.047 1.00 46.13 190 VAL B CA 1
ATOM 2976 C C . VAL B 1 190 ? 62.558 44.309 23.464 1.00 52.21 190 VAL B C 1
ATOM 2977 O O . VAL B 1 190 ? 62.186 44.960 24.443 1.00 52.83 190 VAL B O 1
ATOM 2981 N N . LEU B 1 191 ? 63.172 43.118 23.575 1.00 49.11 191 LEU B N 1
ATOM 2982 C CA . LEU B 1 191 ? 63.492 42.520 24.878 1.00 50.57 191 LEU B CA 1
ATOM 2983 C C . LEU B 1 191 ? 64.609 43.263 25.626 1.00 55.91 191 LEU B C 1
ATOM 2984 O O . LEU B 1 191 ? 64.644 43.184 26.845 1.00 56.36 191 LEU B O 1
ATOM 2989 N N . ARG B 1 192 ? 65.545 43.930 24.926 1.00 53.88 192 ARG B N 1
ATOM 2990 C CA . ARG B 1 192 ? 66.649 44.633 25.603 1.00 59.58 192 ARG B CA 1
ATOM 2991 C C . ARG B 1 192 ? 66.136 45.710 26.591 1.00 71.22 192 ARG B C 1
ATOM 2992 O O . ARG B 1 192 ? 65.226 46.490 26.223 1.00 69.31 192 ARG B O 1
ATOM 3001 N N . LYS C 1 2 ? 26.525 24.653 36.050 1.00 69.05 2 LYS C N 1
ATOM 3002 C CA . LYS C 1 2 ? 26.834 23.717 34.970 1.00 67.81 2 LYS C CA 1
ATOM 3003 C C . LYS C 1 2 ? 26.017 23.983 33.689 1.00 65.04 2 LYS C C 1
ATOM 3004 O O . LYS C 1 2 ? 26.452 23.547 32.620 1.00 64.81 2 LYS C O 1
ATOM 3010 N N . ASN C 1 3 ? 24.844 24.676 33.771 1.00 55.88 3 ASN C N 1
ATOM 3011 C CA . ASN C 1 3 ? 24.093 25.049 32.556 1.00 51.28 3 ASN C CA 1
ATOM 3012 C C . ASN C 1 3 ? 24.834 26.200 31.881 1.00 46.32 3 ASN C C 1
ATOM 3013 O O . ASN C 1 3 ? 25.250 27.138 32.560 1.00 43.82 3 ASN C O 1
ATOM 3018 N N . LYS C 1 4 ? 24.970 26.163 30.553 1.00 40.32 4 LYS C N 1
ATOM 3019 C CA . LYS C 1 4 ? 25.676 27.228 29.855 1.00 38.63 4 LYS C CA 1
ATOM 3020 C C . LYS C 1 4 ? 24.821 28.454 29.591 1.00 38.89 4 LYS C C 1
ATOM 3021 O O . LYS C 1 4 ? 23.621 28.349 29.312 1.00 36.68 4 LYS C O 1
ATOM 3027 N N . LEU C 1 5 ? 25.488 29.607 29.583 1.00 34.60 5 LEU C N 1
ATOM 3028 C CA . LEU C 1 5 ? 24.915 30.883 29.186 1.00 33.30 5 LEU C CA 1
ATOM 3029 C C . LEU C 1 5 ? 25.682 31.285 27.936 1.00 36.10 5 LEU C C 1
ATOM 3030 O O . LEU C 1 5 ? 26.896 31.519 27.994 1.00 35.84 5 LEU C O 1
ATOM 3035 N N . VAL C 1 6 ? 24.974 31.343 26.808 1.00 31.46 6 VAL C N 1
ATOM 3036 C CA . VAL C 1 6 ? 25.549 31.656 25.514 1.00 29.90 6 VAL C CA 1
ATOM 3037 C C . VAL C 1 6 ? 24.964 32.974 24.984 1.00 34.48 6 VAL C C 1
ATOM 3038 O O . VAL C 1 6 ? 23.752 33.179 25.081 1.00 34.44 6 VAL C O 1
ATOM 3042 N N . VAL C 1 7 ? 25.812 33.869 24.444 1.00 29.27 7 VAL C N 1
ATOM 3043 C CA . VAL C 1 7 ? 25.340 35.112 23.820 1.00 28.72 7 VAL C CA 1
ATOM 3044 C C . VAL C 1 7 ? 25.495 34.886 22.313 1.00 31.79 7 VAL C C 1
ATOM 3045 O O . VAL C 1 7 ? 26.577 34.537 21.870 1.00 31.28 7 VAL C O 1
ATOM 3049 N N . VAL C 1 8 ? 24.432 35.086 21.524 1.00 27.13 8 VAL C N 1
ATOM 3050 C CA . VAL C 1 8 ? 24.511 34.945 20.063 1.00 26.27 8 VAL C CA 1
ATOM 3051 C C . VAL C 1 8 ? 24.320 36.346 19.473 1.00 32.32 8 VAL C C 1
ATOM 3052 O O . VAL C 1 8 ? 23.333 37.016 19.777 1.00 30.04 8 VAL C O 1
ATOM 3056 N N . THR C 1 9 ? 25.290 36.791 18.658 1.00 28.69 9 THR C N 1
ATOM 3057 C CA . THR C 1 9 ? 25.325 38.138 18.093 1.00 27.50 9 THR C CA 1
ATOM 3058 C C . THR C 1 9 ? 25.487 38.071 16.582 1.00 31.68 9 THR C C 1
ATOM 3059 O O . THR C 1 9 ? 25.834 37.026 16.045 1.00 31.30 9 THR C O 1
ATOM 3063 N N . GLY C 1 10 ? 25.270 39.209 15.928 1.00 28.71 10 GLY C N 1
ATOM 3064 C CA . GLY C 1 10 ? 25.388 39.305 14.479 1.00 28.64 10 GLY C CA 1
ATOM 3065 C C . GLY C 1 10 ? 24.770 40.591 13.975 1.00 31.64 10 GLY C C 1
ATOM 3066 O O . GLY C 1 10 ? 23.809 41.092 14.562 1.00 31.91 10 GLY C O 1
ATOM 3067 N N . VAL C 1 11 ? 25.287 41.132 12.870 1.00 29.29 11 VAL C N 1
ATOM 3068 C CA . VAL C 1 11 ? 24.714 42.376 12.323 1.00 28.93 11 VAL C CA 1
ATOM 3069 C C . VAL C 1 11 ? 23.270 42.102 11.848 1.00 32.43 11 VAL C C 1
ATOM 3070 O O . VAL C 1 11 ? 22.955 40.961 11.505 1.00 28.78 11 VAL C O 1
ATOM 3074 N N . PRO C 1 12 ? 22.399 43.130 11.783 1.00 31.66 12 PRO C N 1
ATOM 3075 C CA . PRO C 1 12 ? 21.046 42.914 11.216 1.00 31.45 12 PRO C CA 1
ATOM 3076 C C . PRO C 1 12 ? 21.107 42.252 9.825 1.00 34.59 12 PRO C C 1
ATOM 3077 O O . PRO C 1 12 ? 21.925 42.633 8.988 1.00 33.62 12 PRO C O 1
ATOM 3081 N N . GLY C 1 13 ? 20.245 41.258 9.609 1.00 33.42 13 GLY C N 1
ATOM 3082 C CA . GLY C 1 13 ? 20.189 40.485 8.365 1.00 33.73 13 GLY C CA 1
ATOM 3083 C C . GLY C 1 13 ? 21.045 39.231 8.289 1.00 34.22 13 GLY C C 1
ATOM 3084 O O . GLY C 1 13 ? 20.911 38.480 7.324 1.00 34.58 13 GLY C O 1
ATOM 3085 N N . VAL C 1 14 ? 21.927 38.976 9.272 1.00 30.20 14 VAL C N 1
ATOM 3086 C CA . VAL C 1 14 ? 22.836 37.814 9.182 1.00 29.62 14 VAL C CA 1
ATOM 3087 C C . VAL C 1 14 ? 22.140 36.469 9.515 1.00 34.20 14 VAL C C 1
ATOM 3088 O O . VAL C 1 14 ? 22.630 35.415 9.106 1.00 35.13 14 VAL C O 1
ATOM 3092 N N . GLY C 1 15 ? 21.022 36.515 10.235 1.00 31.84 15 GLY C N 1
ATOM 3093 C CA . GLY C 1 15 ? 20.228 35.320 10.553 1.00 31.28 15 GLY C CA 1
ATOM 3094 C C . GLY C 1 15 ? 20.599 34.602 11.837 1.00 34.90 15 GLY C C 1
ATOM 3095 O O . GLY C 1 15 ? 20.331 33.408 11.959 1.00 37.05 15 GLY C O 1
ATOM 3096 N N . GLY C 1 16 ? 21.168 35.325 12.814 1.00 31.37 16 GLY C N 1
ATOM 3097 C CA . GLY C 1 16 ? 21.590 34.754 14.094 1.00 31.10 16 GLY C CA 1
ATOM 3098 C C . GLY C 1 16 ? 20.476 34.071 14.873 1.00 34.54 16 GLY C C 1
ATOM 3099 O O . GLY C 1 16 ? 20.638 32.938 15.327 1.00 32.85 16 GLY C O 1
ATOM 3100 N N . THR C 1 17 ? 19.320 34.724 15.006 1.00 31.52 17 THR C N 1
ATOM 3101 C CA . THR C 1 17 ? 18.187 34.110 15.732 1.00 31.34 17 THR C CA 1
ATOM 3102 C C . THR C 1 17 ? 17.582 32.937 14.985 1.00 33.21 17 THR C C 1
ATOM 3103 O O . THR C 1 17 ? 17.070 32.017 15.623 1.00 32.98 17 THR C O 1
ATOM 3107 N N . THR C 1 18 ? 17.600 32.972 13.636 1.00 30.23 18 THR C N 1
ATOM 3108 C CA . THR C 1 18 ? 17.037 31.889 12.830 1.00 31.29 18 THR C CA 1
ATOM 3109 C C . THR C 1 18 ? 17.816 30.613 13.060 1.00 35.51 18 THR C C 1
ATOM 3110 O O . THR C 1 18 ? 17.215 29.573 13.298 1.00 34.21 18 THR C O 1
ATOM 3114 N N . ILE C 1 19 ? 19.156 30.672 12.963 1.00 32.44 19 ILE C N 1
ATOM 3115 C CA . ILE C 1 19 ? 19.961 29.458 13.170 1.00 32.52 19 ILE C CA 1
ATOM 3116 C C . ILE C 1 19 ? 19.929 29.013 14.637 1.00 33.78 19 ILE C C 1
ATOM 3117 O O . ILE C 1 19 ? 19.951 27.813 14.890 1.00 34.07 19 ILE C O 1
ATOM 3122 N N . THR C 1 20 ? 19.809 29.958 15.585 1.00 27.92 20 THR C N 1
ATOM 3123 C CA . THR C 1 20 ? 19.687 29.608 17.015 1.00 27.43 20 THR C CA 1
ATOM 3124 C C . THR C 1 20 ? 18.374 28.865 17.287 1.00 33.46 20 THR C C 1
ATOM 3125 O O . THR C 1 20 ? 18.391 27.839 17.947 1.00 32.16 20 THR C O 1
ATOM 3129 N N . GLN C 1 21 ? 17.241 29.370 16.758 1.00 32.71 21 GLN C N 1
ATOM 3130 C CA . GLN C 1 21 ? 15.926 28.701 16.881 1.00 32.80 21 GLN C CA 1
ATOM 3131 C C . GLN C 1 21 ? 16.001 27.265 16.326 1.00 36.94 21 GLN C C 1
ATOM 3132 O O . GLN C 1 21 ? 15.563 26.331 16.977 1.00 36.99 21 GLN C O 1
ATOM 3138 N N . LYS C 1 22 ? 16.604 27.084 15.160 1.00 34.09 22 LYS C N 1
ATOM 3139 C CA . LYS C 1 22 ? 16.725 25.746 14.570 1.00 35.22 22 LYS C CA 1
ATOM 3140 C C . LYS C 1 22 ? 17.625 24.816 15.396 1.00 40.44 22 LYS C C 1
ATOM 3141 O O . LYS C 1 22 ? 17.274 23.652 15.593 1.00 40.16 22 LYS C O 1
ATOM 3147 N N . ALA C 1 23 ? 18.757 25.337 15.910 1.00 36.05 23 ALA C N 1
ATOM 3148 C CA . ALA C 1 23 ? 19.661 24.556 16.753 1.00 35.02 23 ALA C CA 1
ATOM 3149 C C . ALA C 1 23 ? 18.931 24.128 18.053 1.00 39.67 23 ALA C C 1
ATOM 3150 O O . ALA C 1 23 ? 19.028 22.979 18.470 1.00 38.84 23 ALA C O 1
ATOM 3152 N N . MET C 1 24 ? 18.197 25.053 18.684 1.00 38.52 24 MET C N 1
ATOM 3153 C CA . MET C 1 24 ? 17.459 24.751 19.924 1.00 39.35 24 MET C CA 1
ATOM 3154 C C . MET C 1 24 ? 16.437 23.658 19.731 1.00 42.76 24 MET C C 1
ATOM 3155 O O . MET C 1 24 ? 16.269 22.826 20.619 1.00 41.45 24 MET C O 1
ATOM 3160 N N . GLU C 1 25 ? 15.703 23.698 18.608 1.00 40.45 25 GLU C N 1
ATOM 3161 C CA . GLU C 1 25 ? 14.703 22.678 18.336 1.00 41.54 25 GLU C CA 1
ATOM 3162 C C . GLU C 1 25 ? 15.351 21.310 18.135 1.00 44.34 25 GLU C C 1
ATOM 3163 O O . GLU C 1 25 ? 14.839 20.333 18.676 1.00 43.93 25 GLU C O 1
ATOM 3169 N N . LYS C 1 26 ? 16.491 21.233 17.438 1.00 39.74 26 LYS C N 1
ATOM 3170 C CA . LYS C 1 26 ? 17.181 19.949 17.299 1.00 40.26 26 LYS C CA 1
ATOM 3171 C C . LYS C 1 26 ? 17.716 19.477 18.662 1.00 43.94 26 LYS C C 1
ATOM 3172 O O . LYS C 1 26 ? 17.562 18.304 18.990 1.00 43.95 26 LYS C O 1
ATOM 3178 N N . LEU C 1 27 ? 18.249 20.392 19.494 1.00 40.27 27 LEU C N 1
ATOM 3179 C CA . LEU C 1 27 ? 18.763 20.018 20.829 1.00 40.52 27 LEU C CA 1
ATOM 3180 C C . LEU C 1 27 ? 17.680 19.538 21.764 1.00 45.51 27 LEU C C 1
ATOM 3181 O O . LEU C 1 27 ? 17.909 18.624 22.584 1.00 44.37 27 LEU C O 1
ATOM 3186 N N . SER C 1 28 ? 16.481 20.122 21.627 1.00 41.49 28 SER C N 1
ATOM 3187 C CA . SER C 1 28 ? 15.308 19.721 22.392 1.00 42.16 28 SER C CA 1
ATOM 3188 C C . SER C 1 28 ? 15.027 18.208 22.173 1.00 49.39 28 SER C C 1
ATOM 3189 O O . SER C 1 28 ? 14.609 17.532 23.109 1.00 49.76 28 SER C O 1
ATOM 3192 N N . GLU C 1 29 ? 15.288 17.681 20.955 1.00 48.43 29 GLU C N 1
ATOM 3193 C CA . GLU C 1 29 ? 15.093 16.252 20.650 1.00 50.69 29 GLU C CA 1
ATOM 3194 C C . GLU C 1 29 ? 16.030 15.339 21.470 1.00 57.05 29 GLU C C 1
ATOM 3195 O O . GLU C 1 29 ? 15.710 14.166 21.657 1.00 58.76 29 GLU C O 1
ATOM 3201 N N . GLU C 1 30 ? 17.190 15.863 21.922 1.00 52.78 30 GLU C N 1
ATOM 3202 C CA . GLU C 1 30 ? 18.168 15.146 22.750 1.00 52.96 30 GLU C CA 1
ATOM 3203 C C . GLU C 1 30 ? 18.012 15.452 24.247 1.00 55.92 30 GLU C C 1
ATOM 3204 O O . GLU C 1 30 ? 18.931 15.169 25.009 1.00 56.23 30 GLU C O 1
ATOM 3210 N N . GLY C 1 31 ? 16.906 16.051 24.670 1.00 51.87 31 GLY C N 1
ATOM 3211 C CA . GLY C 1 31 ? 16.737 16.396 26.078 1.00 52.09 31 GLY C CA 1
ATOM 3212 C C . GLY C 1 31 ? 17.530 17.605 26.563 1.00 54.21 31 GLY C C 1
ATOM 3213 O O . GLY C 1 31 ? 17.678 17.781 27.775 1.00 54.91 31 GLY C O 1
ATOM 3214 N N . ILE C 1 32 ? 18.053 18.458 25.647 1.00 47.72 32 ILE C N 1
ATOM 3215 C CA . ILE C 1 32 ? 18.785 19.672 26.039 1.00 45.64 32 ILE C CA 1
ATOM 3216 C C . ILE C 1 32 ? 17.829 20.808 25.694 1.00 49.09 32 ILE C C 1
ATOM 3217 O O . ILE C 1 32 ? 17.555 21.032 24.520 1.00 49.26 32 ILE C O 1
ATOM 3222 N N . ASN C 1 33 ? 17.297 21.494 26.708 1.00 45.16 33 ASN C N 1
ATOM 3223 C CA . ASN C 1 33 ? 16.258 22.504 26.532 1.00 43.20 33 ASN C CA 1
ATOM 3224 C C . ASN C 1 33 ? 16.731 23.921 26.828 1.00 43.70 33 ASN C C 1
ATOM 3225 O O . ASN C 1 33 ? 16.602 24.417 27.942 1.00 42.61 33 ASN C O 1
ATOM 3230 N N . TYR C 1 34 ? 17.241 24.582 25.806 1.00 38.14 34 TYR C N 1
ATOM 3231 C CA . TYR C 1 34 ? 17.645 25.974 25.916 1.00 36.23 34 TYR C CA 1
ATOM 3232 C C . TYR C 1 34 ? 16.432 26.891 26.017 1.00 40.12 34 TYR C C 1
ATOM 3233 O O . TYR C 1 34 ? 15.412 26.633 25.383 1.00 39.48 34 TYR C O 1
ATOM 3242 N N . LYS C 1 35 ? 16.588 27.998 26.741 1.00 36.59 35 LYS C N 1
ATOM 3243 C CA . LYS C 1 35 ? 15.608 29.077 26.803 1.00 35.17 35 LYS C CA 1
ATOM 3244 C C . LYS C 1 35 ? 16.288 30.244 26.064 1.00 37.40 35 LYS C C 1
ATOM 3245 O O . LYS C 1 35 ? 17.426 30.589 26.395 1.00 35.73 35 LYS C O 1
ATOM 3251 N N . MET C 1 36 ? 15.614 30.833 25.067 1.00 32.03 36 MET C N 1
ATOM 3252 C CA . MET C 1 36 ? 16.162 31.957 24.343 1.00 30.60 36 MET C CA 1
ATOM 3253 C C . MET C 1 36 ? 15.490 33.234 24.807 1.00 31.58 36 MET C C 1
ATOM 3254 O O . MET C 1 36 ? 14.272 33.270 24.930 1.00 29.38 36 MET C O 1
ATOM 3259 N N . VAL C 1 37 ? 16.283 34.284 25.037 1.00 28.29 37 VAL C N 1
ATOM 3260 C CA . VAL C 1 37 ? 15.773 35.597 25.442 1.00 28.77 37 VAL C CA 1
ATOM 3261 C C . VAL C 1 37 ? 16.496 36.647 24.640 1.00 33.27 37 VAL C C 1
ATOM 3262 O O . VAL C 1 37 ? 17.660 36.455 24.290 1.00 33.18 37 VAL C O 1
ATOM 3266 N N . ASN C 1 38 ? 15.833 37.757 24.369 1.00 30.21 38 ASN C N 1
ATOM 3267 C CA . ASN C 1 38 ? 16.446 38.888 23.679 1.00 30.27 38 ASN C CA 1
ATOM 3268 C C . ASN C 1 38 ? 16.838 39.869 24.783 1.00 32.78 38 ASN C C 1
ATOM 3269 O O . ASN C 1 38 ? 16.002 40.144 25.635 1.00 29.85 38 ASN C O 1
ATOM 3274 N N . PHE C 1 39 ? 18.103 40.368 24.802 1.00 29.73 39 PHE C N 1
ATOM 3275 C CA . PHE C 1 39 ? 18.550 41.267 25.881 1.00 29.43 39 PHE C CA 1
ATOM 3276 C C . PHE C 1 39 ? 17.693 42.529 26.013 1.00 33.61 39 PHE C C 1
ATOM 3277 O O . PHE C 1 39 ? 17.325 42.896 27.128 1.00 34.27 39 PHE C O 1
ATOM 3285 N N . GLY C 1 40 ? 17.366 43.152 24.891 1.00 30.01 40 GLY C N 1
ATOM 3286 C CA . GLY C 1 40 ? 16.500 44.335 24.858 1.00 30.25 40 GLY C CA 1
ATOM 3287 C C . GLY C 1 40 ? 15.113 44.043 25.413 1.00 35.95 40 GLY C C 1
ATOM 3288 O O . GLY C 1 40 ? 14.552 44.865 26.132 1.00 37.18 40 GLY C O 1
ATOM 3289 N N . THR C 1 41 ? 14.545 42.858 25.120 1.00 31.64 41 THR C N 1
ATOM 3290 C CA . THR C 1 41 ? 13.230 42.478 25.663 1.00 31.57 41 THR C CA 1
ATOM 3291 C C . THR C 1 41 ? 13.324 42.283 27.176 1.00 34.89 41 THR C C 1
ATOM 3292 O O . THR C 1 41 ? 12.424 42.718 27.879 1.00 34.16 41 THR C O 1
ATOM 3296 N N . VAL C 1 42 ? 14.421 41.657 27.674 1.00 31.64 42 VAL C N 1
ATOM 3297 C CA . VAL C 1 42 ? 14.599 41.477 29.119 1.00 31.54 42 VAL C CA 1
ATOM 3298 C C . VAL C 1 42 ? 14.742 42.864 29.772 1.00 36.20 42 VAL C C 1
ATOM 3299 O O . VAL C 1 42 ? 14.184 43.079 30.827 1.00 37.01 42 VAL C O 1
ATOM 3303 N N . MET C 1 43 ? 15.412 43.822 29.112 1.00 34.74 43 MET C N 1
ATOM 3304 C CA . MET C 1 43 ? 15.497 45.203 29.636 1.00 35.19 43 MET C CA 1
ATOM 3305 C C . MET C 1 43 ? 14.095 45.814 29.717 1.00 42.70 43 MET C C 1
ATOM 3306 O O . MET C 1 43 ? 13.755 46.454 30.724 1.00 42.85 43 MET C O 1
ATOM 3311 N N . PHE C 1 44 ? 13.278 45.603 28.668 1.00 40.31 44 PHE C N 1
ATOM 3312 C CA . PHE C 1 44 ? 11.899 46.098 28.652 1.00 42.05 44 PHE C CA 1
ATOM 3313 C C . PHE C 1 44 ? 11.061 45.454 29.763 1.00 45.64 44 PHE C C 1
ATOM 3314 O O . PHE C 1 44 ? 10.297 46.155 30.428 1.00 47.06 44 PHE C O 1
ATOM 3322 N N . GLU C 1 45 ? 11.234 44.136 30.001 1.00 40.73 45 GLU C N 1
ATOM 3323 C CA . GLU C 1 45 ? 10.503 43.444 31.067 1.00 41.32 45 GLU C CA 1
ATOM 3324 C C . GLU C 1 45 ? 10.903 43.980 32.455 1.00 48.01 45 GLU C C 1
ATOM 3325 O O . GLU C 1 45 ? 10.039 44.099 33.334 1.00 48.69 45 GLU C O 1
ATOM 3331 N N . VAL C 1 46 ? 12.198 44.315 32.645 1.00 44.97 46 VAL C N 1
ATOM 3332 C CA . VAL C 1 46 ? 12.691 44.888 33.905 1.00 46.94 46 VAL C CA 1
ATOM 3333 C C . VAL C 1 46 ? 12.095 46.295 34.084 1.00 55.08 46 VAL C C 1
ATOM 3334 O O . VAL C 1 46 ? 11.593 46.598 35.166 1.00 56.88 46 VAL C O 1
ATOM 3338 N N . ALA C 1 47 ? 12.137 47.139 33.032 1.00 52.07 47 ALA C N 1
ATOM 3339 C CA . ALA C 1 47 ? 11.602 48.510 33.088 1.00 53.25 47 ALA C CA 1
ATOM 3340 C C . ALA C 1 47 ? 10.079 48.534 33.365 1.00 61.57 47 ALA C C 1
ATOM 3341 O O . ALA C 1 47 ? 9.628 49.375 34.139 1.00 62.54 47 ALA C O 1
ATOM 3343 N N . GLN C 1 48 ? 9.302 47.608 32.754 1.00 59.38 48 GLN C N 1
ATOM 3344 C CA . GLN C 1 48 ? 7.849 47.494 32.999 1.00 60.87 48 GLN C CA 1
ATOM 3345 C C . GLN C 1 48 ? 7.606 47.122 34.459 1.00 67.60 48 GLN C C 1
ATOM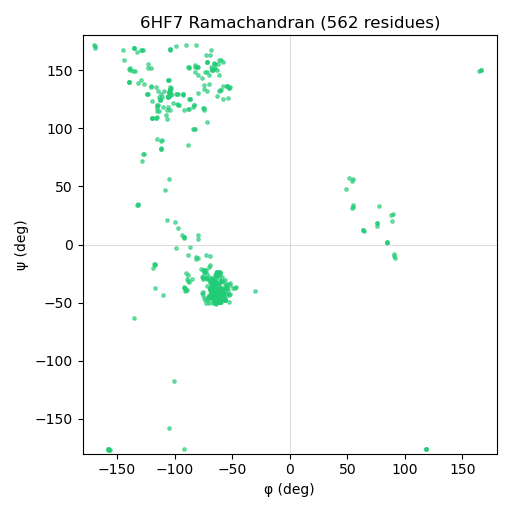 3346 O O . GLN C 1 48 ? 6.813 47.773 35.135 1.00 68.79 48 GLN C O 1
ATOM 3352 N N . GLU C 1 49 ? 8.315 46.083 34.941 1.00 65.03 49 GLU C N 1
ATOM 3353 C CA . GLU C 1 49 ? 8.250 45.598 36.331 1.00 66.53 49 GLU C CA 1
ATOM 3354 C C . GLU C 1 49 ? 8.564 46.716 37.366 1.00 72.65 49 GLU C C 1
ATOM 3355 O O . GLU C 1 49 ? 8.029 46.679 38.473 1.00 73.99 49 GLU C O 1
ATOM 3361 N N . GLU C 1 50 ? 9.420 47.698 36.999 1.00 69.37 50 GLU C N 1
ATOM 3362 C CA . GLU C 1 50 ? 9.805 48.851 37.843 1.00 69.97 50 GLU C CA 1
ATOM 3363 C C . GLU C 1 50 ? 8.913 50.105 37.589 1.00 75.32 50 GLU C C 1
ATOM 3364 O O . GLU C 1 50 ? 9.212 51.178 38.118 1.00 75.13 50 GLU C O 1
ATOM 3370 N N . ASN C 1 51 ? 7.821 49.964 36.789 1.00 73.13 51 ASN C N 1
ATOM 3371 C CA . ASN C 1 51 ? 6.867 51.020 36.418 1.00 74.43 51 ASN C CA 1
ATOM 3372 C C . ASN C 1 51 ? 7.534 52.258 35.778 1.00 78.98 51 ASN C C 1
ATOM 3373 O O . ASN C 1 51 ? 7.031 53.374 35.934 1.00 80.41 51 ASN C O 1
ATOM 3378 N N . LEU C 1 52 ? 8.643 52.054 35.035 1.00 73.03 52 LEU C N 1
ATOM 3379 C CA . LEU C 1 52 ? 9.350 53.130 34.352 1.00 72.22 52 LEU C CA 1
ATOM 3380 C C . LEU C 1 52 ? 8.800 53.323 32.950 1.00 74.85 52 LEU C C 1
ATOM 3381 O O . LEU C 1 52 ? 8.951 54.407 32.385 1.00 74.66 52 LEU C O 1
ATOM 3386 N N . VAL C 1 53 ? 8.194 52.277 32.371 1.00 70.51 53 VAL C N 1
ATOM 3387 C CA . VAL C 1 53 ? 7.656 52.341 31.017 1.00 70.00 53 VAL C CA 1
ATOM 3388 C C . VAL C 1 53 ? 6.369 51.538 30.893 1.00 76.50 53 VAL C C 1
ATOM 3389 O O . VAL C 1 53 ? 6.114 50.612 31.668 1.00 75.70 53 VAL C O 1
ATOM 3393 N N . GLU C 1 54 ? 5.590 51.886 29.873 1.00 75.78 54 GLU C N 1
ATOM 3394 C CA . GLU C 1 54 ? 4.349 51.212 29.509 1.00 77.65 54 GLU C CA 1
ATOM 3395 C C . GLU C 1 54 ? 4.582 50.458 28.188 1.00 81.62 54 GLU C C 1
ATOM 3396 O O . GLU C 1 54 ? 4.166 49.304 28.076 1.00 81.49 54 GLU C O 1
ATOM 3402 N N . ASP C 1 55 ? 5.266 51.096 27.206 1.00 77.89 55 ASP C N 1
ATOM 3403 C CA . ASP C 1 55 ? 5.551 50.510 25.893 1.00 77.23 55 ASP C CA 1
ATOM 3404 C C . ASP C 1 55 ? 7.054 50.484 25.585 1.00 79.39 55 ASP C C 1
ATOM 3405 O O . ASP C 1 55 ? 7.823 51.273 26.130 1.00 78.91 55 ASP C O 1
ATOM 3410 N N . ARG C 1 56 ? 7.462 49.560 24.704 1.00 75.22 56 ARG C N 1
ATOM 3411 C CA . ARG C 1 56 ? 8.865 49.359 24.308 1.00 74.09 56 ARG C CA 1
ATOM 3412 C C . ARG C 1 56 ? 9.520 50.579 23.639 1.00 78.66 56 ARG C C 1
ATOM 3413 O O . ARG C 1 56 ? 10.742 50.730 23.712 1.00 77.71 56 ARG C O 1
ATOM 3421 N N . ASP C 1 57 ? 8.717 51.441 22.998 1.00 76.23 57 ASP C N 1
ATOM 3422 C CA . ASP C 1 57 ? 9.207 52.654 22.330 1.00 76.20 57 ASP C CA 1
ATOM 3423 C C . ASP C 1 57 ? 9.731 53.665 23.364 1.00 77.95 57 ASP C C 1
ATOM 3424 O O . ASP C 1 57 ? 10.665 54.401 23.062 1.00 77.91 57 ASP C O 1
ATOM 3429 N N . GLN C 1 58 ? 9.182 53.656 24.599 1.00 72.64 58 GLN C N 1
ATOM 3430 C CA . GLN C 1 58 ? 9.624 54.561 25.670 1.00 71.77 58 GLN C CA 1
ATOM 3431 C C . GLN C 1 58 ? 11.028 54.246 26.203 1.00 70.72 58 GLN C C 1
ATOM 3432 O O . GLN C 1 58 ? 11.605 55.101 26.872 1.00 71.36 58 GLN C O 1
ATOM 3438 N N . MET C 1 59 ? 11.568 53.032 25.941 1.00 62.35 59 MET C N 1
ATOM 3439 C CA . MET C 1 59 ? 12.886 52.614 26.436 1.00 59.42 59 MET C CA 1
ATOM 3440 C C . MET C 1 59 ? 14.024 53.502 25.935 1.00 68.43 59 MET C C 1
ATOM 3441 O O . MET C 1 59 ? 14.912 53.848 26.722 1.00 67.88 59 MET C O 1
ATOM 3446 N N . ARG C 1 60 ? 13.993 53.899 24.643 1.00 68.42 60 ARG C N 1
ATOM 3447 C CA . ARG C 1 60 ? 15.045 54.750 24.073 1.00 69.52 60 ARG C CA 1
ATOM 3448 C C . ARG C 1 60 ? 15.045 56.213 24.612 1.00 75.73 60 ARG C C 1
ATOM 3449 O O . ARG C 1 60 ? 16.015 56.931 24.362 1.00 75.29 60 ARG C O 1
ATOM 3457 N N . LYS C 1 61 ? 14.000 56.637 25.369 1.00 74.48 61 LYS C N 1
ATOM 3458 C CA . LYS C 1 61 ? 13.922 57.991 25.947 1.00 75.85 61 LYS C CA 1
ATOM 3459 C C . LYS C 1 61 ? 14.356 57.994 27.437 1.00 80.69 61 LYS C C 1
ATOM 3460 O O . LYS C 1 61 ? 14.404 59.067 28.034 1.00 81.68 61 LYS C O 1
ATOM 3466 N N . LEU C 1 62 ? 14.681 56.818 28.035 1.00 76.27 62 LEU C N 1
ATOM 3467 C CA . LEU C 1 62 ? 15.135 56.749 29.434 1.00 75.88 62 LEU C CA 1
ATOM 3468 C C . LEU C 1 62 ? 16.537 57.353 29.542 1.00 76.95 62 LEU C C 1
ATOM 3469 O O . LEU C 1 62 ? 17.332 57.219 28.606 1.00 76.08 62 LEU C O 1
ATOM 3474 N N . ASP C 1 63 ? 16.843 58.008 30.678 1.00 71.48 63 ASP C N 1
ATOM 3475 C CA . ASP C 1 63 ? 18.141 58.663 30.856 1.00 70.51 63 ASP C CA 1
ATOM 3476 C C . ASP C 1 63 ? 19.297 57.645 30.979 1.00 70.91 63 ASP C C 1
ATOM 3477 O O . ASP C 1 63 ? 19.047 56.480 31.289 1.00 70.18 63 ASP C O 1
ATOM 3482 N N . PRO C 1 64 ? 20.565 58.082 30.793 1.00 65.09 64 PRO C N 1
ATOM 3483 C CA . PRO C 1 64 ? 21.694 57.127 30.829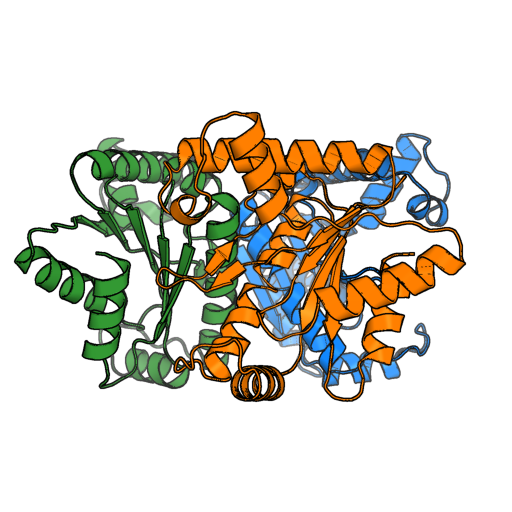 1.00 63.06 64 PRO C CA 1
ATOM 3484 C C . PRO C 1 64 ? 21.934 56.361 32.138 1.00 63.83 64 PRO C C 1
ATOM 3485 O O . PRO C 1 64 ? 22.384 55.213 32.077 1.00 62.33 64 PRO C O 1
ATOM 3489 N N . ASP C 1 65 ? 21.698 56.988 33.308 1.00 58.56 65 ASP C N 1
ATOM 3490 C CA . ASP C 1 65 ? 21.921 56.324 34.596 1.00 57.95 65 ASP C CA 1
ATOM 3491 C C . ASP C 1 65 ? 20.884 55.208 34.805 1.00 58.78 65 ASP C C 1
ATOM 3492 O O . ASP C 1 65 ? 21.226 54.159 35.355 1.00 57.27 65 ASP C O 1
ATOM 3497 N N . THR C 1 66 ? 19.622 55.453 34.385 1.00 53.41 66 THR C N 1
ATOM 3498 C CA . THR C 1 66 ? 18.536 54.478 34.462 1.00 53.23 66 THR C CA 1
ATOM 3499 C C . THR C 1 66 ? 18.806 53.349 33.454 1.00 55.47 66 THR C C 1
ATOM 3500 O O . THR C 1 66 ? 18.541 52.191 33.755 1.00 54.76 66 THR C O 1
ATOM 3504 N N . GLN C 1 67 ? 19.331 53.692 32.270 1.00 50.48 67 GLN C N 1
ATOM 3505 C CA . GLN C 1 67 ? 19.669 52.722 31.242 1.00 49.52 67 GLN C CA 1
ATOM 3506 C C . GLN C 1 67 ? 20.739 51.762 31.794 1.00 51.24 67 GLN C C 1
ATOM 3507 O O . GLN C 1 67 ? 20.566 50.551 31.676 1.00 50.16 67 GLN C O 1
ATOM 3513 N N . LYS C 1 68 ? 21.817 52.298 32.414 1.00 47.02 68 LYS C N 1
ATOM 3514 C CA . LYS C 1 68 ? 22.898 51.503 33.013 1.00 45.92 68 LYS C CA 1
ATOM 3515 C C . LYS C 1 68 ? 22.326 50.612 34.133 1.00 48.38 68 LYS C C 1
ATOM 3516 O O . LYS C 1 68 ? 22.692 49.442 34.231 1.00 45.30 68 LYS C O 1
ATOM 3522 N N . ARG C 1 69 ? 21.395 51.139 34.923 1.00 45.26 69 ARG C N 1
ATOM 3523 C CA . ARG C 1 69 ? 20.764 50.383 36.004 1.00 45.60 69 ARG C CA 1
ATOM 3524 C C . ARG C 1 69 ? 19.874 49.231 35.438 1.00 47.65 69 ARG C C 1
ATOM 3525 O O . ARG C 1 69 ? 19.962 48.096 35.908 1.00 45.69 69 ARG C O 1
ATOM 3533 N N . ILE C 1 70 ? 19.068 49.515 34.404 1.00 43.72 70 ILE C N 1
ATOM 3534 C CA . ILE C 1 70 ? 18.209 48.498 33.780 1.00 42.86 70 ILE C CA 1
ATOM 3535 C C . ILE C 1 70 ? 19.086 47.446 33.127 1.00 43.37 70 ILE C C 1
ATOM 3536 O O . ILE C 1 70 ? 18.757 46.259 33.201 1.00 43.33 70 ILE C O 1
ATOM 3541 N N . GLN C 1 71 ? 20.226 47.870 32.545 1.00 37.68 71 GLN C N 1
ATOM 3542 C CA . GLN C 1 71 ? 21.182 46.963 31.910 1.00 37.54 71 GLN C CA 1
ATOM 3543 C C . GLN C 1 71 ? 21.770 45.972 32.928 1.00 42.17 71 GLN C C 1
ATOM 3544 O O . GLN C 1 71 ? 21.788 44.761 32.660 1.00 40.85 71 GLN C O 1
ATOM 3550 N N . LYS C 1 72 ? 22.187 46.467 34.099 1.00 38.86 72 LYS C N 1
ATOM 3551 C CA . LYS C 1 72 ? 22.707 45.618 35.184 1.00 39.90 72 LYS C CA 1
ATOM 3552 C C . LYS C 1 72 ? 21.620 44.652 35.676 1.00 43.36 72 LYS C C 1
ATOM 3553 O O . LYS C 1 72 ? 21.903 43.466 35.841 1.00 43.45 72 LYS C O 1
ATOM 3559 N N . LEU C 1 73 ? 20.389 45.153 35.896 1.00 39.97 73 LEU C N 1
ATOM 3560 C CA . LEU C 1 73 ? 19.272 44.325 36.360 1.00 41.19 73 LEU C CA 1
ATOM 3561 C C . LEU C 1 73 ? 18.910 43.232 35.341 1.00 44.31 73 LEU C C 1
ATOM 3562 O O . LEU C 1 73 ? 18.589 42.122 35.746 1.00 44.21 73 LEU C O 1
ATOM 3567 N N . ALA C 1 74 ? 18.930 43.536 34.029 1.00 39.79 74 ALA C N 1
ATOM 3568 C CA . ALA C 1 74 ? 18.629 42.534 32.998 1.00 38.15 74 ALA C CA 1
ATOM 3569 C C . ALA C 1 74 ? 19.702 41.420 32.998 1.00 39.94 74 ALA C C 1
ATOM 3570 O O . ALA C 1 74 ? 19.360 40.239 32.950 1.00 38.15 74 ALA C O 1
ATOM 3572 N N . GLY C 1 75 ? 20.972 41.803 33.080 1.00 36.58 75 GLY C N 1
ATOM 3573 C CA . GLY C 1 75 ? 22.078 40.848 33.130 1.00 36.88 75 GLY C CA 1
ATOM 3574 C C . GLY C 1 75 ? 21.949 39.909 34.319 1.00 42.14 75 GLY C C 1
ATOM 3575 O O . GLY C 1 75 ? 22.131 38.694 34.177 1.00 40.22 75 GLY C O 1
ATOM 3576 N N . ARG C 1 76 ? 21.551 40.465 35.489 1.00 40.62 76 ARG C N 1
ATOM 3577 C CA . ARG C 1 76 ? 21.325 39.684 36.700 1.00 42.00 76 ARG C CA 1
ATOM 3578 C C . ARG C 1 76 ? 20.103 38.766 36.543 1.00 45.14 76 ARG C C 1
ATOM 3579 O O . ARG C 1 76 ? 20.177 37.594 36.908 1.00 44.27 76 ARG C O 1
ATOM 3587 N N . LYS C 1 77 ? 18.996 39.285 35.980 1.00 41.56 77 LYS C N 1
ATOM 3588 C CA . LYS C 1 77 ? 17.787 38.487 35.743 1.00 41.11 77 LYS C CA 1
ATOM 3589 C C . LYS C 1 77 ? 18.103 37.287 34.826 1.00 43.04 77 LYS C C 1
ATOM 3590 O O . LYS C 1 77 ? 17.634 36.183 35.075 1.00 43.45 77 LYS C O 1
ATOM 3596 N N . ILE C 1 78 ? 18.935 37.493 33.810 1.00 36.96 78 ILE C N 1
ATOM 3597 C CA . ILE C 1 78 ? 19.331 36.424 32.891 1.00 36.90 78 ILE C CA 1
ATOM 3598 C C . ILE C 1 78 ? 20.252 35.421 33.603 1.00 42.15 78 ILE C C 1
ATOM 3599 O O . ILE C 1 78 ? 20.051 34.216 33.463 1.00 41.06 78 ILE C O 1
ATOM 3604 N N . ALA C 1 79 ? 21.245 35.904 34.367 1.00 40.34 79 ALA C N 1
ATOM 3605 C CA . ALA C 1 79 ? 22.138 35.006 35.120 1.00 41.76 79 ALA C CA 1
ATOM 3606 C C . ALA C 1 79 ? 21.327 34.062 36.020 1.00 46.37 79 ALA C C 1
ATOM 3607 O O . ALA C 1 79 ? 21.654 32.887 36.101 1.00 47.19 79 ALA C O 1
ATOM 3609 N N . GLU C 1 80 ? 20.227 34.546 36.610 1.00 43.64 80 GLU C N 1
ATOM 3610 C CA . GLU C 1 80 ? 19.340 33.729 37.437 1.00 43.93 80 GLU C CA 1
ATOM 3611 C C . GLU C 1 80 ? 18.588 32.656 36.634 1.00 45.20 80 GLU C C 1
ATOM 3612 O O . GLU C 1 80 ? 18.345 31.584 37.168 1.00 44.22 80 GLU C O 1
ATOM 3618 N N . MET C 1 81 ? 18.249 32.917 35.353 1.00 40.47 81 MET C N 1
ATOM 3619 C CA . MET C 1 81 ? 17.565 31.924 34.500 1.00 38.70 81 MET C CA 1
ATOM 3620 C C . MET C 1 81 ? 18.443 30.696 34.255 1.00 42.98 81 MET C C 1
ATOM 3621 O O . MET C 1 81 ? 17.906 29.606 34.054 1.00 42.39 81 MET C O 1
ATOM 3626 N N . VAL C 1 82 ? 19.787 30.865 34.308 1.00 39.21 82 VAL C N 1
ATOM 3627 C CA . VAL C 1 82 ? 20.760 29.799 34.066 1.00 40.51 82 VAL C CA 1
ATOM 3628 C C . VAL C 1 82 ? 20.640 28.663 35.097 1.00 46.81 82 VAL C C 1
ATOM 3629 O O . VAL C 1 82 ? 21.009 27.523 34.793 1.00 46.64 82 VAL C O 1
ATOM 3633 N N . LYS C 1 83 ? 20.096 28.950 36.291 1.00 44.96 83 LYS C N 1
ATOM 3634 C CA . LYS C 1 83 ? 19.866 27.917 37.301 1.00 47.14 83 LYS C CA 1
ATOM 3635 C C . LYS C 1 83 ? 18.777 26.919 36.847 1.00 50.70 83 LYS C C 1
ATOM 3636 O O . LYS C 1 83 ? 18.828 25.759 37.246 1.00 51.00 83 LYS C O 1
ATOM 3642 N N . GLU C 1 84 ? 17.806 27.371 36.024 1.00 45.04 84 GLU C N 1
ATOM 3643 C CA . GLU C 1 84 ? 16.682 26.548 35.550 1.00 44.15 84 GLU C CA 1
ATOM 3644 C C . GLU C 1 84 ? 16.993 25.778 34.257 1.00 46.71 84 GLU C C 1
ATOM 3645 O O . GLU C 1 84 ? 16.431 24.709 34.050 1.00 46.78 84 GLU C O 1
ATOM 3651 N N . SER C 1 85 ? 17.842 26.312 33.371 1.00 41.54 85 SER C N 1
ATOM 3652 C CA . SER C 1 85 ? 18.160 25.624 32.115 1.00 40.69 85 SER C CA 1
ATOM 3653 C C . SER C 1 85 ? 19.329 26.283 31.416 1.00 41.77 85 SER C C 1
ATOM 3654 O O . SER C 1 85 ? 19.649 27.424 31.753 1.00 39.02 85 SER C O 1
ATOM 3657 N N . PRO C 1 86 ? 19.877 25.670 30.335 1.00 38.86 86 PRO C N 1
ATOM 3658 C CA . PRO C 1 86 ? 20.826 26.413 29.498 1.00 37.58 86 PRO C CA 1
ATOM 3659 C C . PRO C 1 86 ? 20.082 27.623 28.907 1.00 39.79 86 PRO C C 1
ATOM 3660 O O . PRO C 1 86 ? 18.866 27.540 28.644 1.00 37.47 86 PRO C O 1
ATOM 3664 N N . VAL C 1 87 ? 20.788 28.748 28.734 1.00 35.28 87 VAL C N 1
ATOM 3665 C CA . VAL C 1 87 ? 20.194 29.985 28.236 1.00 33.85 87 VAL C CA 1
ATOM 3666 C C . VAL C 1 87 ? 20.966 30.523 27.046 1.00 36.14 87 VAL C C 1
ATOM 3667 O O . VAL C 1 87 ? 22.196 30.550 27.074 1.00 34.83 87 VAL C O 1
ATOM 3671 N N . VAL C 1 88 ? 20.244 30.997 26.021 1.00 31.46 88 VAL C N 1
ATOM 3672 C CA . VAL C 1 88 ? 20.862 31.650 24.871 1.00 30.54 88 VAL C CA 1
ATOM 3673 C C . VAL C 1 88 ? 20.300 33.088 24.816 1.00 32.28 88 VAL C C 1
ATOM 3674 O O . VAL C 1 88 ? 19.079 33.296 24.825 1.00 29.92 88 VAL C O 1
ATOM 3678 N N . VAL C 1 89 ? 21.202 34.082 24.842 1.00 29.30 89 VAL C N 1
ATOM 3679 C CA . VAL C 1 89 ? 20.832 35.494 24.810 1.00 28.81 89 VAL C CA 1
ATOM 3680 C C . VAL C 1 89 ? 21.034 36.038 23.405 1.00 30.79 89 VAL C C 1
ATOM 3681 O O . VAL C 1 89 ? 22.154 36.084 22.904 1.00 29.77 89 VAL C O 1
ATOM 3685 N N . ASP C 1 90 ? 19.977 36.557 22.821 1.00 26.89 90 ASP C N 1
ATOM 3686 C CA . ASP C 1 90 ? 20.041 37.189 21.510 1.00 27.03 90 ASP C CA 1
ATOM 3687 C C . ASP C 1 90 ? 20.299 38.694 21.708 1.00 30.81 90 ASP C C 1
ATOM 3688 O O . ASP C 1 90 ? 19.474 39.377 22.299 1.00 28.84 90 ASP C O 1
ATOM 3693 N N . THR C 1 91 ? 21.442 39.207 21.244 1.00 29.20 91 THR C N 1
ATOM 3694 C CA . THR C 1 91 ? 21.729 40.649 21.332 1.00 29.66 91 THR C CA 1
ATOM 3695 C C . THR C 1 91 ? 22.766 41.040 20.289 1.00 33.07 91 THR C C 1
ATOM 3696 O O . THR C 1 91 ? 23.143 40.220 19.477 1.00 34.33 91 THR C O 1
ATOM 3700 N N . HIS C 1 92 ? 23.194 42.297 20.283 1.00 29.56 92 HIS C N 1
ATOM 3701 C CA . HIS C 1 92 ? 24.196 42.770 19.332 1.00 29.36 92 HIS C CA 1
ATOM 3702 C C . HIS C 1 92 ? 25.525 42.924 20.030 1.00 30.55 92 HIS C C 1
ATOM 3703 O O . HIS C 1 92 ? 25.559 43.358 21.179 1.00 32.09 92 HIS C O 1
ATOM 3710 N N . SER C 1 93 ? 26.621 42.587 19.361 1.00 25.92 93 SER C N 1
ATOM 3711 C CA . SER C 1 93 ? 27.961 42.813 19.917 1.00 25.37 93 SER C CA 1
ATOM 3712 C C . SER C 1 93 ? 28.119 44.350 19.988 1.00 29.73 93 SER C C 1
ATOM 3713 O O . SER C 1 93 ? 28.431 44.899 21.046 1.00 28.77 93 SER C O 1
ATOM 3716 N N . THR C 1 94 ? 27.828 45.045 18.882 1.00 26.97 94 THR C N 1
ATOM 3717 C CA . THR C 1 94 ? 27.730 46.502 18.876 1.00 26.12 94 THR C CA 1
ATOM 3718 C C . THR C 1 94 ? 26.533 46.854 18.001 1.00 30.11 94 THR C C 1
ATOM 3719 O O . THR C 1 94 ? 26.288 46.161 17.020 1.00 31.37 94 THR C O 1
ATOM 3723 N N . ILE C 1 95 ? 25.889 47.990 18.275 1.00 28.85 95 ILE C N 1
ATOM 3724 C CA . ILE C 1 95 ? 24.806 48.522 17.447 1.00 30.85 95 ILE C CA 1
ATOM 3725 C C . ILE C 1 95 ? 25.414 49.677 16.662 1.00 31.84 95 ILE C C 1
ATOM 3726 O O . ILE C 1 95 ? 26.059 50.536 17.248 1.00 30.12 95 ILE C O 1
ATOM 3731 N N . LYS C 1 96 ? 25.187 49.713 15.347 1.00 30.40 96 LYS C N 1
ATOM 3732 C CA . LYS C 1 96 ? 25.730 50.789 14.513 1.00 31.37 96 LYS C CA 1
ATOM 3733 C C . LYS C 1 96 ? 24.773 52.005 14.569 1.00 37.10 96 LYS C C 1
ATOM 3734 O O . LYS C 1 96 ? 23.750 51.989 13.910 1.00 38.02 96 LYS C O 1
ATOM 3740 N N . THR C 1 97 ? 25.080 53.019 15.394 1.00 34.71 97 THR C N 1
ATOM 3741 C CA . THR C 1 97 ? 24.231 54.218 15.557 1.00 35.03 97 THR C CA 1
ATOM 3742 C C . THR C 1 97 ? 24.865 55.397 14.816 1.00 38.94 97 THR C C 1
ATOM 3743 O O . THR C 1 97 ? 26.054 55.335 14.505 1.00 37.69 97 THR C O 1
ATOM 3747 N N . PRO C 1 98 ? 24.145 56.535 14.619 1.00 37.53 98 PRO C N 1
ATOM 3748 C CA . PRO C 1 98 ? 24.790 57.708 13.987 1.00 37.14 98 PRO C CA 1
ATOM 3749 C C . PRO C 1 98 ? 25.988 58.257 14.774 1.00 38.12 98 PRO C C 1
ATOM 3750 O O . PRO C 1 98 ? 26.843 58.898 14.181 1.00 38.97 98 PRO C O 1
ATOM 3754 N N . LYS C 1 99 ? 26.057 58.009 16.100 1.00 32.42 99 LYS C N 1
ATOM 3755 C CA . LYS C 1 99 ? 27.179 58.463 16.930 1.00 33.73 99 LYS C CA 1
ATOM 3756 C C . LYS C 1 99 ? 28.297 57.406 17.035 1.00 34.59 99 LYS C C 1
ATOM 3757 O O . LYS C 1 99 ? 29.225 57.615 17.820 1.00 33.27 99 LYS C O 1
ATOM 3763 N N . GLY C 1 100 ? 28.184 56.292 16.304 1.00 30.25 100 GLY C N 1
ATOM 3764 C CA . GLY C 1 100 ? 29.190 55.233 16.302 1.00 28.59 100 GLY C CA 1
ATOM 3765 C C . GLY C 1 100 ? 28.669 53.896 16.794 1.00 30.63 100 GLY C C 1
ATOM 3766 O O . GLY C 1 100 ? 27.472 53.734 17.075 1.00 30.94 100 GLY C O 1
ATOM 3767 N N . TYR C 1 101 ? 29.577 52.937 16.886 1.00 24.22 101 TYR C N 1
ATOM 3768 C CA . TYR C 1 101 ? 29.274 51.561 17.328 1.00 23.78 101 TYR C CA 1
ATOM 3769 C C . TYR C 1 101 ? 29.067 51.561 18.857 1.00 30.48 101 TYR C C 1
ATOM 3770 O O . TYR C 1 101 ? 29.984 51.924 19.598 1.00 30.35 101 TYR C O 1
ATOM 3779 N N . LEU C 1 102 ? 27.865 51.207 19.309 1.00 27.57 102 LEU C N 1
ATOM 3780 C CA . LEU C 1 102 ? 27.506 51.199 20.739 1.00 27.56 102 LEU C CA 1
ATOM 3781 C C . LEU C 1 102 ? 27.670 49.765 21.246 1.00 31.33 102 LEU C C 1
ATOM 3782 O O . LEU C 1 102 ? 26.979 48.887 20.757 1.00 30.03 102 LEU C O 1
ATOM 3787 N N . PRO C 1 103 ? 28.530 49.493 22.241 1.00 30.70 103 PRO C N 1
ATOM 3788 C CA . PRO C 1 103 ? 28.625 48.113 22.760 1.00 29.58 103 PRO C CA 1
ATOM 3789 C C . PRO C 1 103 ? 27.300 47.606 23.322 1.00 30.92 103 PRO C C 1
ATOM 3790 O O . PRO C 1 103 ? 26.641 48.323 24.065 1.00 30.09 103 PRO C O 1
ATOM 3794 N N . GLY C 1 104 ? 26.914 46.398 22.947 1.00 28.02 104 GLY C N 1
ATOM 3795 C CA . GLY C 1 104 ? 25.686 45.780 23.454 1.00 27.82 104 GLY C CA 1
ATOM 3796 C C . GLY C 1 104 ? 25.853 45.272 24.869 1.00 32.77 104 GLY C C 1
ATOM 3797 O O . GLY C 1 104 ? 24.882 45.201 25.611 1.00 34.24 104 GLY C O 1
ATOM 3798 N N . LEU C 1 105 ? 27.087 44.906 25.248 1.00 31.05 105 LEU C N 1
ATOM 3799 C CA . LEU C 1 105 ? 27.386 44.375 26.574 1.00 31.47 105 LEU C CA 1
ATOM 3800 C C . LEU C 1 105 ? 28.549 45.166 27.187 1.00 35.10 105 LEU C C 1
ATOM 3801 O O . LEU C 1 105 ? 29.669 44.665 27.298 1.00 32.20 105 LEU C O 1
ATOM 3806 N N . PRO C 1 106 ? 28.321 46.430 27.600 1.00 31.88 106 PRO C N 1
ATOM 3807 C CA . PRO C 1 106 ? 29.386 47.149 28.319 1.00 33.49 106 PRO C CA 1
ATOM 3808 C C . PRO C 1 106 ? 29.789 46.341 29.585 1.00 37.18 106 PRO C C 1
ATOM 3809 O O . PRO C 1 106 ? 29.037 45.487 30.056 1.00 34.97 106 PRO C O 1
ATOM 3813 N N . VAL C 1 107 ? 30.993 46.571 30.078 1.00 34.12 107 VAL C N 1
ATOM 3814 C CA . VAL C 1 107 ? 31.605 45.818 31.184 1.00 34.35 107 VAL C CA 1
ATOM 3815 C C . VAL C 1 107 ? 30.659 45.606 32.409 1.00 37.59 107 VAL C C 1
ATOM 3816 O O . VAL C 1 107 ? 30.691 44.524 33.003 1.00 36.62 107 VAL C O 1
ATOM 3820 N N . TRP C 1 108 ? 29.801 46.585 32.753 1.00 37.59 108 TRP C N 1
ATOM 3821 C CA . TRP C 1 108 ? 28.847 46.414 33.875 1.00 38.06 108 TRP C CA 1
ATOM 3822 C C . TRP C 1 108 ? 27.811 45.304 33.593 1.00 40.91 108 TRP C C 1
ATOM 3823 O O . TRP C 1 108 ? 27.371 44.652 34.531 1.00 40.04 108 TRP C O 1
ATOM 3834 N N . VAL C 1 109 ? 27.426 45.089 32.316 1.00 34.81 109 VAL C N 1
ATOM 3835 C CA . VAL C 1 109 ? 26.497 44.006 31.953 1.00 34.35 109 VAL C CA 1
ATOM 3836 C C . VAL C 1 109 ? 27.252 42.674 32.048 1.00 36.73 109 VAL C C 1
ATOM 3837 O O . VAL C 1 109 ? 26.724 41.720 32.615 1.00 35.84 109 VAL C O 1
ATOM 3841 N N . LEU C 1 110 ? 28.467 42.609 31.471 1.00 34.22 110 LEU C N 1
ATOM 3842 C CA . LEU C 1 110 ? 29.306 41.392 31.484 1.00 34.64 110 LEU C CA 1
ATOM 3843 C C . LEU C 1 110 ? 29.523 40.871 32.903 1.00 38.61 110 LEU C C 1
ATOM 3844 O O . LEU C 1 110 ? 29.454 39.658 33.127 1.00 37.47 110 LEU C O 1
ATOM 3849 N N . ASN C 1 111 ? 29.790 41.778 33.854 1.00 36.75 111 ASN C N 1
ATOM 3850 C CA . ASN C 1 111 ? 30.011 41.400 35.257 1.00 38.96 111 ASN C CA 1
ATOM 3851 C C . ASN C 1 111 ? 28.778 40.753 35.916 1.00 45.10 111 ASN C C 1
ATOM 3852 O O . ASN C 1 111 ? 28.950 39.944 36.827 1.00 46.11 111 ASN C O 1
ATOM 3857 N N . GLU C 1 112 ? 27.560 41.051 35.430 1.00 40.43 112 GLU C N 1
ATOM 3858 C CA . GLU C 1 112 ? 26.314 40.452 35.943 1.00 40.08 112 GLU C CA 1
ATOM 3859 C C . GLU C 1 112 ? 25.965 39.181 35.148 1.00 42.22 112 GLU C C 1
ATOM 3860 O O . GLU C 1 112 ? 25.472 38.217 35.717 1.00 40.16 112 GLU C O 1
ATOM 3866 N N . LEU C 1 113 ? 26.169 39.212 33.817 1.00 37.65 113 LEU C N 1
ATOM 3867 C CA . LEU C 1 113 ? 25.834 38.084 32.954 1.00 36.98 113 LEU C CA 1
ATOM 3868 C C . LEU C 1 113 ? 26.719 36.879 33.144 1.00 41.11 113 LEU C C 1
ATOM 3869 O O . LEU C 1 113 ? 26.188 35.783 33.097 1.00 42.85 113 LEU C O 1
ATOM 3874 N N . ASN C 1 114 ? 28.058 37.051 33.228 1.00 36.41 114 ASN C N 1
ATOM 3875 C CA . ASN C 1 114 ? 29.021 35.937 33.325 1.00 37.06 114 ASN C CA 1
ATOM 3876 C C . ASN C 1 114 ? 28.785 34.893 32.212 1.00 37.93 114 ASN C C 1
ATOM 3877 O O . ASN C 1 114 ? 28.526 33.712 32.475 1.00 36.46 114 ASN C O 1
ATOM 3882 N N . PRO C 1 115 ? 28.830 35.333 30.949 1.00 34.32 115 PRO C N 1
ATOM 3883 C CA . PRO C 1 115 ? 28.621 34.382 29.848 1.00 33.10 115 PRO C CA 1
ATOM 3884 C C . PRO C 1 115 ? 29.747 33.363 29.707 1.00 37.68 115 PRO C C 1
ATOM 3885 O O . PRO C 1 115 ? 30.904 33.650 30.033 1.00 38.20 115 PRO C O 1
ATOM 3889 N N . ASP C 1 116 ? 29.398 32.169 29.217 1.00 33.35 116 ASP C N 1
ATOM 3890 C CA . ASP C 1 116 ? 30.358 31.091 28.965 1.00 33.32 116 ASP C CA 1
ATOM 3891 C C . ASP C 1 116 ? 30.888 31.160 27.523 1.00 36.12 116 ASP C C 1
ATOM 3892 O O . ASP C 1 116 ? 32.043 30.824 27.285 1.00 35.24 116 ASP C O 1
ATOM 3897 N N . ILE C 1 117 ? 30.026 31.524 26.566 1.00 32.19 117 ILE C N 1
ATOM 3898 C CA . ILE C 1 117 ? 30.389 31.586 25.144 1.00 30.88 117 ILE C CA 1
ATOM 3899 C C . ILE C 1 117 ? 29.764 32.811 24.519 1.00 35.57 117 ILE C C 1
ATOM 3900 O O . ILE C 1 117 ? 28.596 33.094 24.788 1.00 34.71 117 ILE C O 1
ATOM 3905 N N . ILE C 1 118 ? 30.519 33.495 23.627 1.00 32.42 118 ILE C N 1
ATOM 3906 C CA . ILE C 1 118 ? 30.017 34.614 22.836 1.00 30.26 118 ILE C CA 1
ATOM 3907 C C . ILE C 1 118 ? 30.084 34.093 21.406 1.00 33.95 118 ILE C C 1
ATOM 3908 O O . ILE C 1 118 ? 31.164 33.754 20.934 1.00 32.78 118 ILE C O 1
ATOM 3913 N N . ILE C 1 119 ? 28.953 34.022 20.713 1.00 30.79 119 ILE C N 1
ATOM 3914 C CA . ILE C 1 119 ? 28.918 33.571 19.322 1.00 29.26 119 ILE C CA 1
ATOM 3915 C C . ILE C 1 119 ? 28.745 34.788 18.437 1.00 30.79 119 ILE C C 1
ATOM 3916 O O . ILE C 1 119 ? 27.893 35.635 18.706 1.00 29.03 119 ILE C O 1
ATOM 3921 N N . VAL C 1 120 ? 29.549 34.862 17.362 1.00 28.96 120 VAL C N 1
ATOM 3922 C CA . VAL C 1 120 ? 29.508 35.951 16.384 1.00 27.69 120 VAL C CA 1
ATOM 3923 C C . VAL C 1 120 ? 29.085 35.315 15.077 1.00 31.53 120 VAL C C 1
ATOM 3924 O O . VAL C 1 120 ? 29.845 34.542 14.518 1.00 31.88 120 VAL C O 1
ATOM 3928 N N . VAL C 1 121 ? 27.854 35.587 14.612 1.00 28.19 121 VAL C N 1
ATOM 3929 C CA . VAL C 1 121 ? 27.359 35.002 13.367 1.00 26.82 121 VAL C CA 1
ATOM 3930 C C . VAL C 1 121 ? 27.679 35.991 12.249 1.00 31.51 121 VAL C C 1
ATOM 3931 O O . VAL C 1 121 ? 27.344 37.164 12.386 1.00 31.68 121 VAL C O 1
ATOM 3935 N N . GLU C 1 122 ? 28.305 35.526 11.154 1.00 28.38 122 GLU C N 1
ATOM 3936 C CA . GLU C 1 122 ? 28.710 36.400 10.047 1.00 27.79 122 GLU C CA 1
ATOM 3937 C C . GLU C 1 122 ? 28.375 35.821 8.704 1.00 32.23 122 GLU C C 1
ATOM 3938 O O . GLU C 1 122 ? 28.126 34.633 8.569 1.00 31.23 122 GLU C O 1
ATOM 3944 N N . THR C 1 123 ? 28.511 36.665 7.689 1.00 31.31 123 THR C N 1
ATOM 3945 C CA . THR C 1 123 ? 28.571 36.278 6.273 1.00 31.61 123 THR C CA 1
ATOM 3946 C C . THR C 1 123 ? 29.274 37.429 5.566 1.00 33.96 123 THR C C 1
ATOM 3947 O O . THR C 1 123 ? 29.698 38.373 6.238 1.00 33.09 123 THR C O 1
ATOM 3951 N N . SER C 1 124 ? 29.404 37.379 4.233 1.00 30.88 124 SER C N 1
ATOM 3952 C CA . SER C 1 124 ? 30.083 38.461 3.535 1.00 30.05 124 SER C CA 1
ATOM 3953 C C . SER C 1 124 ? 29.206 39.721 3.530 1.00 33.19 124 SER C C 1
ATOM 3954 O O . SER C 1 124 ? 27.974 39.631 3.634 1.00 32.02 124 SER C O 1
ATOM 3957 N N . GLY C 1 125 ? 29.841 40.874 3.372 1.00 31.82 125 GLY C N 1
ATOM 3958 C CA . GLY C 1 125 ? 29.151 42.150 3.236 1.00 32.54 125 GLY C CA 1
ATOM 3959 C C . GLY C 1 125 ? 28.172 42.119 2.066 1.00 36.45 125 GLY C C 1
ATOM 3960 O O . GLY C 1 125 ? 27.054 42.626 2.183 1.00 34.43 125 GLY C O 1
ATOM 3961 N N . ASP C 1 126 ? 28.556 41.457 0.942 1.00 34.22 126 ASP C N 1
ATOM 3962 C CA . ASP C 1 126 ? 27.666 41.312 -0.223 1.00 34.73 126 ASP C CA 1
ATOM 3963 C C . ASP C 1 126 ? 26.385 40.566 0.137 1.00 37.88 126 ASP C C 1
ATOM 3964 O O . ASP C 1 126 ? 25.297 41.012 -0.222 1.00 38.57 126 ASP C O 1
ATOM 3969 N N . GLU C 1 127 ? 26.512 39.414 0.800 1.00 33.34 127 GLU C N 1
ATOM 3970 C CA . GLU C 1 127 ? 25.329 38.630 1.161 1.00 32.85 127 GLU C CA 1
ATOM 3971 C C . GLU C 1 127 ? 24.405 39.393 2.105 1.00 38.04 127 GLU C C 1
ATOM 3972 O O . GLU C 1 127 ? 23.195 39.383 1.898 1.00 37.48 127 GLU C O 1
ATOM 3978 N N . ILE C 1 128 ? 24.968 40.116 3.083 1.00 34.36 128 ILE C N 1
ATOM 3979 C CA . ILE C 1 128 ? 24.160 40.916 4.009 1.00 34.40 128 ILE C CA 1
ATOM 3980 C C . ILE C 1 128 ? 23.449 42.032 3.270 1.00 38.59 128 ILE C C 1
ATOM 3981 O O . ILE C 1 128 ? 22.252 42.235 3.472 1.00 36.83 128 ILE C O 1
ATOM 3986 N N . LEU C 1 129 ? 24.188 42.770 2.440 1.00 38.24 129 LEU C N 1
ATOM 3987 C CA . LEU C 1 129 ? 23.601 43.895 1.719 1.00 39.70 129 LEU C CA 1
ATOM 3988 C C . LEU C 1 129 ? 22.408 43.452 0.856 1.00 43.94 129 LEU C C 1
ATOM 3989 O O . LEU C 1 129 ? 21.350 44.084 0.914 1.00 42.40 129 LEU C O 1
ATOM 3994 N N . ILE C 1 130 ? 22.563 42.350 0.093 1.00 41.63 130 ILE C N 1
ATOM 3995 C CA . ILE C 1 130 ? 21.485 41.854 -0.767 1.00 43.03 130 ILE C CA 1
ATOM 3996 C C . ILE C 1 130 ? 20.299 41.336 0.076 1.00 46.01 130 ILE C C 1
ATOM 3997 O O . ILE C 1 130 ? 19.149 41.571 -0.304 1.00 46.69 130 ILE C O 1
ATOM 4002 N N . ARG C 1 131 ? 20.563 40.641 1.199 1.00 40.29 131 ARG C N 1
ATOM 4003 C CA . ARG C 1 131 ? 19.489 40.166 2.086 1.00 40.44 131 ARG C CA 1
ATOM 4004 C C . ARG C 1 131 ? 18.641 41.350 2.582 1.00 47.05 131 ARG C C 1
ATOM 4005 O O . ARG C 1 131 ? 17.416 41.275 2.578 1.00 46.78 131 ARG C O 1
ATOM 4013 N N . ARG C 1 132 ? 19.307 42.440 3.006 1.00 43.41 132 ARG C N 1
ATOM 4014 C CA . ARG C 1 132 ? 18.617 43.651 3.472 1.00 43.17 132 ARG C CA 1
ATOM 4015 C C . ARG C 1 132 ? 17.808 44.310 2.347 1.00 50.49 132 ARG C C 1
ATOM 4016 O O . ARG C 1 132 ? 16.694 44.756 2.598 1.00 50.08 132 ARG C O 1
ATOM 4024 N N . LEU C 1 133 ? 18.354 44.357 1.119 1.00 50.90 133 LEU C N 1
ATOM 4025 C CA . LEU C 1 133 ? 17.646 44.917 -0.054 1.00 53.98 133 LEU C CA 1
ATOM 4026 C C . LEU C 1 133 ? 16.340 44.138 -0.331 1.00 62.01 133 LEU C C 1
ATOM 4027 O O . LEU C 1 133 ? 15.321 44.740 -0.669 1.00 62.46 133 LEU C O 1
ATOM 4032 N N . ASN C 1 134 ? 16.384 42.809 -0.173 1.00 61.10 134 ASN C N 1
ATOM 4033 C CA . ASN C 1 134 ? 15.242 41.930 -0.422 1.00 63.99 134 ASN C CA 1
ATOM 4034 C C . ASN C 1 134 ? 14.223 41.897 0.715 1.00 73.70 134 ASN C C 1
ATOM 4035 O O . ASN C 1 134 ? 13.139 41.356 0.511 1.00 74.30 134 ASN C O 1
ATOM 4040 N N . ASP C 1 135 ? 14.545 42.446 1.900 1.00 74.10 135 ASP C N 1
ATOM 4041 C CA . ASP C 1 135 ? 13.610 42.473 3.025 1.00 76.05 135 ASP C CA 1
ATOM 4042 C C . ASP C 1 135 ? 12.667 43.682 2.876 1.00 86.07 135 ASP C C 1
ATOM 4043 O O . ASP C 1 135 ? 13.134 44.825 2.863 1.00 85.07 135 ASP C O 1
ATOM 4048 N N . GLU C 1 136 ? 11.351 43.430 2.754 1.00 88.16 136 GLU C N 1
ATOM 4049 C CA . GLU C 1 136 ? 10.352 44.497 2.574 1.00 91.01 136 GLU C CA 1
ATOM 4050 C C . GLU C 1 136 ? 10.056 45.264 3.872 1.00 96.73 136 GLU C C 1
ATOM 4051 O O . GLU C 1 136 ? 9.693 46.440 3.799 1.00 96.92 136 GLU C O 1
ATOM 4057 N N . THR C 1 137 ? 10.235 44.625 5.045 1.00 94.20 137 THR C N 1
ATOM 4058 C CA . THR C 1 137 ? 10.001 45.290 6.336 1.00 94.47 137 THR C CA 1
ATOM 4059 C C . THR C 1 137 ? 11.133 46.291 6.658 1.00 99.10 137 THR C C 1
ATOM 4060 O O . THR C 1 137 ? 10.904 47.235 7.415 1.00 99.15 137 THR C O 1
ATOM 4064 N N . ARG C 1 138 ? 12.335 46.103 6.070 1.00 95.52 138 ARG C N 1
ATOM 4065 C CA . ARG C 1 138 ? 13.467 47.007 6.297 1.00 94.80 138 ARG C CA 1
ATOM 4066 C C . ARG C 1 138 ? 13.348 48.245 5.398 1.00 99.76 138 ARG C C 1
ATOM 4067 O O . ARG C 1 138 ? 12.745 48.171 4.326 1.00 100.64 138 ARG C O 1
ATOM 4075 N N . ASN C 1 139 ? 13.962 49.363 5.827 1.00 95.56 139 ASN C N 1
ATOM 4076 C CA . ASN C 1 139 ? 13.958 50.643 5.101 1.00 96.20 139 ASN C CA 1
ATOM 4077 C C . ASN C 1 139 ? 15.359 50.921 4.516 1.00 98.32 139 ASN C C 1
ATOM 4078 O O . ASN C 1 139 ? 16.355 50.771 5.227 1.00 96.93 139 ASN C O 1
ATOM 4083 N N . ARG C 1 140 ? 15.432 51.296 3.216 1.00 94.26 140 ARG C N 1
ATOM 4084 C CA . ARG C 1 140 ? 16.706 51.558 2.526 1.00 93.06 140 ARG C CA 1
ATOM 4085 C C . ARG C 1 140 ? 17.487 52.737 3.133 1.00 93.97 140 ARG C C 1
ATOM 4086 O O . ARG C 1 140 ? 16.939 53.831 3.271 1.00 94.38 140 ARG C O 1
ATOM 4094 N N . ASP C 1 141 ? 18.776 52.499 3.466 1.00 86.98 141 ASP C N 1
ATOM 4095 C CA . ASP C 1 141 ? 19.682 53.485 4.079 1.00 85.18 141 ASP C CA 1
ATOM 4096 C C . ASP C 1 141 ? 20.942 53.828 3.244 1.00 86.82 141 ASP C C 1
ATOM 4097 O O . ASP C 1 141 ? 21.557 54.865 3.504 1.00 87.22 141 ASP C O 1
ATOM 4102 N N . LEU C 1 142 ? 21.336 52.948 2.289 1.00 79.89 142 LEU C N 1
ATOM 4103 C CA . LEU C 1 142 ? 22.548 53.052 1.462 1.00 77.79 142 LEU C CA 1
ATOM 4104 C C . LEU C 1 142 ? 23.826 52.635 2.241 1.00 72.41 142 LEU C C 1
ATOM 4105 O O . LEU C 1 142 ? 24.910 53.150 1.942 1.00 71.84 142 LEU C O 1
ATOM 4110 N N . GLU C 1 143 ? 23.718 51.645 3.181 1.00 61.91 143 GLU C N 1
ATOM 4111 C CA . GLU C 1 143 ? 24.912 51.112 3.865 1.00 56.99 143 GLU C CA 1
ATOM 4112 C C . GLU C 1 143 ? 25.641 50.280 2.809 1.00 55.06 143 GLU C C 1
ATOM 4113 O O . GLU C 1 143 ? 25.004 49.507 2.100 1.00 57.51 143 GLU C O 1
ATOM 4119 N N . THR C 1 144 ? 26.945 50.469 2.669 1.00 44.12 144 THR C N 1
ATOM 4120 C CA . THR C 1 144 ? 27.741 49.777 1.652 1.00 40.98 144 THR C CA 1
ATOM 4121 C C . THR C 1 144 ? 28.277 48.463 2.216 1.00 40.09 144 THR C C 1
ATOM 4122 O O . THR C 1 144 ? 28.212 48.254 3.445 1.00 37.33 144 THR C O 1
ATOM 4126 N N . THR C 1 145 ? 28.888 47.612 1.357 1.00 35.51 145 THR C N 1
ATOM 4127 C CA . THR C 1 145 ? 29.530 46.385 1.869 1.00 35.17 145 THR C CA 1
ATOM 4128 C C . THR C 1 145 ? 30.732 46.777 2.751 1.00 38.52 145 THR C C 1
ATOM 4129 O O . THR C 1 145 ? 30.996 46.100 3.734 1.00 36.89 145 THR C O 1
ATOM 4133 N N . ALA C 1 146 ? 31.425 47.898 2.433 1.00 35.27 146 ALA C N 1
ATOM 4134 C CA . ALA C 1 146 ? 32.531 48.379 3.274 1.00 34.19 146 ALA C CA 1
ATOM 4135 C C . ALA C 1 146 ? 31.998 48.744 4.676 1.00 34.95 146 ALA C C 1
ATOM 4136 O O . ALA C 1 146 ? 32.646 48.427 5.666 1.00 34.43 146 ALA C O 1
ATOM 4138 N N . GLY C 1 147 ? 30.821 49.374 4.753 1.00 31.11 147 GLY C N 1
ATOM 4139 C CA . GLY C 1 147 ? 30.205 49.722 6.033 1.00 29.41 147 GLY C CA 1
ATOM 4140 C C . GLY C 1 147 ? 29.828 48.485 6.831 1.00 31.86 147 GLY C C 1
ATOM 4141 O O . GLY C 1 147 ? 30.027 48.441 8.051 1.00 29.96 147 GLY C O 1
ATOM 4142 N N . ILE C 1 148 ? 29.281 47.470 6.157 1.00 29.93 148 ILE C N 1
ATOM 4143 C CA . ILE C 1 148 ? 28.919 46.204 6.815 1.00 29.81 148 ILE C CA 1
ATOM 4144 C C . ILE C 1 148 ? 30.187 45.491 7.297 1.00 32.25 148 ILE C C 1
ATOM 4145 O O . ILE C 1 148 ? 30.203 44.986 8.410 1.00 29.93 148 ILE C O 1
ATOM 4150 N N . GLU C 1 149 ? 31.237 45.449 6.463 1.00 30.35 149 GLU C N 1
ATOM 4151 C CA . GLU C 1 149 ? 32.518 44.810 6.853 1.00 29.47 149 GLU C CA 1
ATOM 4152 C C . GLU C 1 149 ? 33.144 45.529 8.047 1.00 30.92 149 GLU C C 1
ATOM 4153 O O . GLU C 1 149 ? 33.686 44.887 8.944 1.00 29.41 149 GLU C O 1
ATOM 4159 N N . GLU C 1 150 ? 33.066 46.869 8.057 1.00 27.75 150 GLU C N 1
ATOM 4160 C CA . GLU C 1 150 ? 33.566 47.652 9.185 1.00 26.64 150 GLU C CA 1
ATOM 4161 C C . GLU C 1 150 ? 32.769 47.285 10.453 1.00 29.38 150 GLU C C 1
ATOM 4162 O O . GLU C 1 150 ? 33.356 47.126 11.516 1.00 28.37 150 GLU C O 1
ATOM 4168 N N . HIS C 1 151 ? 31.438 47.134 10.348 1.00 27.02 151 HIS C N 1
ATOM 4169 C CA . HIS C 1 151 ? 30.634 46.746 11.509 1.00 25.00 151 HIS C CA 1
ATOM 4170 C C . HIS C 1 151 ? 31.053 45.333 11.992 1.00 27.43 151 HIS C C 1
ATOM 4171 O O . HIS C 1 151 ? 31.192 45.113 13.199 1.00 25.75 151 HIS C O 1
ATOM 4178 N N . GLN C 1 152 ? 31.285 44.397 11.065 1.00 24.96 152 GLN C N 1
ATOM 4179 C CA . GLN C 1 152 ? 31.707 43.055 11.475 1.00 25.39 152 GLN C CA 1
ATOM 4180 C C . GLN C 1 152 ? 33.113 43.061 12.109 1.00 30.38 152 GLN C C 1
ATOM 4181 O O . GLN C 1 152 ? 33.341 42.324 13.078 1.00 28.62 152 GLN C O 1
ATOM 4187 N N . ILE C 1 153 ? 34.021 43.944 11.620 1.00 27.34 153 ILE C N 1
ATOM 4188 C CA . ILE C 1 153 ? 35.356 44.114 12.233 1.00 27.09 153 ILE C CA 1
ATOM 4189 C C . ILE C 1 153 ? 35.188 44.566 13.706 1.00 29.56 153 ILE C C 1
ATOM 4190 O O . ILE C 1 153 ? 35.809 43.998 14.606 1.00 29.13 153 ILE C O 1
ATOM 4195 N N . MET C 1 154 ? 34.362 45.594 13.939 1.00 25.64 154 MET C N 1
ATOM 4196 C CA . MET C 1 154 ? 34.160 46.135 15.286 1.00 25.59 154 MET C CA 1
ATOM 4197 C C . MET C 1 154 ? 33.405 45.161 16.191 1.00 30.87 154 MET C C 1
ATOM 4198 O O . MET C 1 154 ? 33.707 45.089 17.379 1.00 30.85 154 MET C O 1
ATOM 4203 N N . ASN C 1 155 ? 32.414 44.420 15.643 1.00 28.91 155 ASN C N 1
ATOM 4204 C CA . ASN C 1 155 ? 31.719 43.373 16.404 1.00 28.20 155 ASN C CA 1
ATOM 4205 C C . ASN C 1 155 ? 32.686 42.289 16.879 1.00 31.13 155 ASN C C 1
ATOM 4206 O O . ASN C 1 155 ? 32.544 41.817 18.009 1.00 29.80 155 ASN C O 1
ATOM 4211 N N . ARG C 1 156 ? 33.619 41.852 16.019 1.00 29.08 156 ARG C N 1
ATOM 4212 C CA . ARG C 1 156 ? 34.617 40.822 16.402 1.00 29.19 156 ARG C CA 1
ATOM 4213 C C . ARG C 1 156 ? 35.520 41.344 17.521 1.00 31.84 156 ARG C C 1
ATOM 4214 O O . ARG C 1 156 ? 35.816 40.609 18.468 1.00 30.63 156 ARG C O 1
ATOM 4222 N N . ALA C 1 157 ? 35.994 42.598 17.391 1.00 29.07 157 ALA C N 1
ATOM 4223 C CA . ALA C 1 157 ? 36.884 43.199 18.399 1.00 28.62 157 ALA C CA 1
ATOM 4224 C C . ALA C 1 157 ? 36.151 43.350 19.722 1.00 29.91 157 ALA C C 1
ATOM 4225 O O . ALA C 1 157 ? 36.714 43.000 20.750 1.00 29.77 157 ALA C O 1
ATOM 4227 N N . ALA C 1 158 ? 34.880 43.834 19.705 1.00 27.78 158 ALA C N 1
ATOM 4228 C CA . ALA C 1 158 ? 34.111 43.971 20.954 1.00 27.86 158 ALA C CA 1
ATOM 4229 C C . ALA C 1 158 ? 33.883 42.581 21.575 1.00 30.46 158 ALA C C 1
ATOM 4230 O O . ALA C 1 158 ? 34.003 42.430 22.790 1.00 30.52 158 ALA C O 1
ATOM 4232 N N . ALA C 1 159 ? 33.510 41.587 20.751 1.00 27.43 159 ALA C N 1
ATOM 4233 C CA . ALA C 1 159 ? 33.282 40.199 21.236 1.00 26.90 159 ALA C CA 1
ATOM 4234 C C . ALA C 1 159 ? 34.554 39.628 21.861 1.00 31.27 159 ALA C C 1
ATOM 4235 O O . ALA C 1 159 ? 34.495 39.016 22.933 1.00 31.19 159 ALA C O 1
ATOM 4237 N N . MET C 1 160 ? 35.721 39.878 21.231 1.00 27.67 160 MET C N 1
ATOM 4238 C CA . MET C 1 160 ? 36.971 39.398 21.813 1.00 27.53 160 MET C CA 1
ATOM 4239 C C . MET C 1 160 ? 37.228 40.085 23.159 1.00 30.63 160 MET C C 1
ATOM 4240 O O . MET C 1 160 ? 37.653 39.423 24.096 1.00 30.47 160 MET C O 1
ATOM 4245 N N . THR C 1 161 ? 36.923 41.391 23.274 1.00 26.92 161 THR C N 1
ATOM 4246 C CA . THR C 1 161 ? 37.055 42.096 24.555 1.00 27.87 161 THR C CA 1
ATOM 4247 C C . THR C 1 161 ? 36.110 41.476 25.590 1.00 30.58 161 THR C C 1
ATOM 4248 O O . THR C 1 161 ? 36.504 41.327 26.742 1.00 29.80 161 THR C O 1
ATOM 4252 N N . TYR C 1 162 ? 34.879 41.113 25.183 1.00 29.46 162 TYR C N 1
ATOM 4253 C CA . TYR C 1 162 ? 33.932 40.445 26.100 1.00 30.15 162 TYR C CA 1
ATOM 4254 C C . TYR C 1 162 ? 34.534 39.155 26.646 1.00 34.02 162 TYR C C 1
ATOM 4255 O O . TYR C 1 162 ? 34.394 38.881 27.841 1.00 32.49 162 TYR C O 1
ATOM 4264 N N . GLY C 1 163 ? 35.207 38.388 25.777 1.00 31.11 163 GLY C N 1
ATOM 4265 C CA . GLY C 1 163 ? 35.878 37.147 26.174 1.00 31.16 163 GLY C CA 1
ATOM 4266 C C . GLY C 1 163 ? 37.002 37.404 27.162 1.00 33.84 163 GLY C C 1
ATOM 4267 O O . GLY C 1 163 ? 37.100 36.727 28.183 1.00 32.95 163 GLY C O 1
ATOM 4268 N N . VAL C 1 164 ? 37.822 38.431 26.921 1.00 30.23 164 VAL C N 1
ATOM 4269 C CA . VAL C 1 164 ? 38.932 38.757 27.849 1.00 30.78 164 VAL C CA 1
ATOM 4270 C C . VAL C 1 164 ? 38.404 39.135 29.253 1.00 35.50 164 VAL C C 1
ATOM 4271 O O . VAL C 1 164 ? 38.994 38.733 30.259 1.00 34.59 164 VAL C O 1
ATOM 4275 N N . LEU C 1 165 ? 37.317 39.922 29.305 1.00 32.60 165 LEU C N 1
ATOM 4276 C CA . LEU C 1 165 ? 36.749 40.395 30.574 1.00 33.02 165 LEU C CA 1
ATOM 4277 C C . LEU C 1 165 ? 35.983 39.330 31.365 1.00 37.42 165 LEU C C 1
ATOM 4278 O O . LEU C 1 165 ? 35.802 39.509 32.569 1.00 37.36 165 LEU C O 1
ATOM 4283 N N . THR C 1 166 ? 35.491 38.273 30.708 1.00 32.84 166 THR C N 1
ATOM 4284 C CA . THR C 1 166 ? 34.681 37.227 31.368 1.00 33.57 166 THR C CA 1
ATOM 4285 C C . THR C 1 166 ? 35.305 35.835 31.358 1.00 39.19 166 THR C C 1
ATOM 4286 O O . THR C 1 166 ? 34.809 34.967 32.064 1.00 37.35 166 THR C O 1
ATOM 4290 N N . GLY C 1 167 ? 36.300 35.605 30.498 1.00 36.50 167 GLY C N 1
ATOM 4291 C CA . GLY C 1 167 ? 36.881 34.285 30.283 1.00 36.73 167 GLY C CA 1
ATOM 4292 C C . GLY C 1 167 ? 36.086 33.460 29.276 1.00 38.64 167 GLY C C 1
ATOM 4293 O O . GLY C 1 167 ? 36.445 32.316 29.000 1.00 38.13 167 GLY C O 1
ATOM 4294 N N . ALA C 1 168 ? 35.011 34.010 28.694 1.00 33.77 168 ALA C N 1
ATOM 4295 C CA . ALA C 1 168 ? 34.190 33.259 27.744 1.00 34.14 168 ALA C CA 1
ATOM 4296 C C . ALA C 1 168 ? 34.983 32.967 26.461 1.00 36.37 168 ALA C C 1
ATOM 4297 O O . ALA C 1 168 ? 35.848 33.761 26.089 1.00 33.70 168 ALA C O 1
ATOM 4299 N N . THR C 1 169 ? 34.666 31.858 25.777 1.00 33.82 169 THR C N 1
ATOM 4300 C CA . THR C 1 169 ? 35.248 31.598 24.459 1.00 33.25 169 THR C CA 1
ATOM 4301 C C . THR C 1 169 ? 34.449 32.426 23.465 1.00 34.26 169 THR C C 1
ATOM 4302 O O . THR C 1 169 ? 33.284 32.704 23.719 1.00 33.17 169 THR C O 1
ATOM 4306 N N . VAL C 1 170 ? 35.059 32.815 22.339 1.00 30.58 170 VAL C N 1
ATOM 4307 C CA . VAL C 1 170 ? 34.412 33.636 21.326 1.00 30.52 170 VAL C CA 1
ATOM 4308 C C . VAL C 1 170 ? 34.403 32.840 20.027 1.00 33.13 170 VAL C C 1
ATOM 4309 O O . VAL C 1 170 ? 35.459 32.587 19.463 1.00 30.97 170 VAL C O 1
ATOM 4313 N N . LYS C 1 171 ? 33.226 32.366 19.601 1.00 30.28 171 LYS C N 1
ATOM 4314 C CA . LYS C 1 171 ? 33.113 31.510 18.423 1.00 30.59 171 LYS C CA 1
ATOM 4315 C C . LYS C 1 171 ? 32.556 32.298 17.244 1.00 33.96 171 LYS C C 1
ATOM 4316 O O . LYS C 1 171 ? 31.509 32.918 17.380 1.00 35.81 171 LYS C O 1
ATOM 4322 N N . ILE C 1 172 ? 33.197 32.210 16.081 1.00 28.76 172 ILE C N 1
ATOM 4323 C CA . ILE C 1 172 ? 32.688 32.879 14.871 1.00 28.48 172 ILE C CA 1
ATOM 4324 C C . ILE C 1 172 ? 32.090 31.788 13.985 1.00 33.68 172 ILE C C 1
ATOM 4325 O O . ILE C 1 172 ? 32.758 30.790 13.738 1.00 33.39 172 ILE C O 1
ATOM 4330 N N . ILE C 1 173 ? 30.828 31.960 13.543 1.00 30.60 173 ILE C N 1
ATOM 4331 C CA . ILE C 1 173 ? 30.142 30.987 12.683 1.00 29.81 173 ILE C CA 1
ATOM 4332 C C . ILE C 1 173 ? 29.690 31.707 11.434 1.00 33.41 173 ILE C C 1
ATOM 4333 O O . ILE C 1 173 ? 29.037 32.742 11.537 1.00 32.73 173 ILE C O 1
ATOM 4338 N N . GLN C 1 174 ? 29.999 31.151 10.252 1.00 29.29 174 GLN C N 1
ATOM 4339 C CA . GLN C 1 174 ? 29.546 31.729 8.992 1.00 28.62 174 GLN C CA 1
ATOM 4340 C C . GLN C 1 174 ? 28.149 31.181 8.674 1.00 32.48 174 GLN C C 1
ATOM 4341 O O . GLN C 1 174 ? 27.955 29.960 8.629 1.00 32.23 174 GLN C O 1
ATOM 4347 N N . ASN C 1 175 ? 27.178 32.069 8.463 1.00 29.80 175 ASN C N 1
ATOM 4348 C CA . ASN C 1 175 ? 25.821 31.666 8.060 1.00 29.60 175 ASN C CA 1
ATOM 4349 C C . ASN C 1 175 ? 25.640 32.158 6.617 1.00 33.68 175 ASN C C 1
ATOM 4350 O O . ASN C 1 175 ? 25.091 33.239 6.367 1.00 32.46 175 ASN C O 1
ATOM 4355 N N . LYS C 1 176 ? 26.127 31.359 5.669 1.00 32.20 176 LYS C N 1
ATOM 4356 C CA . LYS C 1 176 ? 26.125 31.738 4.250 1.00 31.57 176 LYS C CA 1
ATOM 4357 C C . LYS C 1 176 ? 24.848 31.348 3.522 1.00 35.29 176 LYS C C 1
ATOM 4358 O O . LYS C 1 176 ? 24.232 30.335 3.850 1.00 32.28 176 LYS C O 1
ATOM 4364 N N . ASN C 1 177 ? 24.502 32.105 2.457 1.00 34.00 177 ASN C N 1
ATOM 4365 C CA . ASN C 1 177 ? 23.321 31.795 1.642 1.00 33.94 177 ASN C CA 1
ATOM 4366 C C . ASN C 1 177 ? 23.398 30.361 1.158 1.00 37.47 177 ASN C C 1
ATOM 4367 O O . ASN C 1 177 ? 24.481 29.904 0.760 1.00 35.81 177 ASN C O 1
ATOM 4372 N N . ASN C 1 178 ? 22.258 29.646 1.240 1.00 34.08 178 ASN C N 1
ATOM 4373 C CA . ASN C 1 178 ? 22.080 28.252 0.804 1.00 34.33 178 ASN C CA 1
ATOM 4374 C C . ASN C 1 178 ? 22.924 27.234 1.583 1.00 37.51 178 ASN C C 1
ATOM 4375 O O . ASN C 1 178 ? 22.974 26.082 1.178 1.00 37.38 178 ASN C O 1
ATOM 4380 N N . LEU C 1 179 ? 23.534 27.635 2.719 1.00 35.12 179 LEU C N 1
ATOM 4381 C CA . LEU C 1 179 ? 24.333 26.757 3.583 1.00 33.88 179 LEU C CA 1
ATOM 4382 C C . LEU C 1 179 ? 23.874 26.955 5.036 1.00 37.56 179 LEU C C 1
ATOM 4383 O O . LEU C 1 179 ? 24.661 26.856 5.975 1.00 35.87 179 LEU C O 1
ATOM 4388 N N . LEU C 1 180 ? 22.585 27.199 5.219 1.00 36.87 180 LEU C N 1
ATOM 4389 C CA . LEU C 1 180 ? 22.014 27.432 6.546 1.00 37.23 180 LEU C CA 1
ATOM 4390 C C . LEU C 1 180 ? 22.161 26.203 7.444 1.00 38.54 180 LEU C C 1
ATOM 4391 O O . LEU C 1 180 ? 22.494 26.349 8.620 1.00 36.32 180 LEU C O 1
ATOM 4396 N N . ASP C 1 181 ? 21.914 25.010 6.906 1.00 36.56 181 ASP C N 1
ATOM 4397 C CA . ASP C 1 181 ? 22.025 23.770 7.688 1.00 37.39 181 ASP C CA 1
ATOM 4398 C C . ASP C 1 181 ? 23.443 23.549 8.238 1.00 39.93 181 ASP C C 1
ATOM 4399 O O . ASP C 1 181 ? 23.576 23.045 9.342 1.00 39.69 181 ASP C O 1
ATOM 4404 N N . TYR C 1 182 ? 24.485 23.996 7.521 1.00 36.38 182 TYR C N 1
ATOM 4405 C CA . TYR C 1 182 ? 25.869 23.875 8.002 1.00 35.63 182 TYR C CA 1
ATOM 4406 C C . TYR C 1 182 ? 26.105 24.804 9.213 1.00 38.80 182 TYR C C 1
ATOM 4407 O O . TYR C 1 182 ? 26.759 24.410 10.183 1.00 37.43 182 TYR C O 1
ATOM 4416 N N . ALA C 1 183 ? 25.535 26.011 9.185 1.00 34.85 183 ALA C N 1
ATOM 4417 C CA . ALA C 1 183 ? 25.654 26.939 10.307 1.00 33.70 183 ALA C CA 1
ATOM 4418 C C . ALA C 1 183 ? 24.871 26.404 11.510 1.00 34.15 183 ALA C C 1
ATOM 4419 O O . ALA C 1 183 ? 25.341 26.506 12.643 1.00 33.31 183 ALA C O 1
ATOM 4421 N N . VAL C 1 184 ? 23.682 25.825 11.270 1.00 32.08 184 VAL C N 1
ATOM 4422 C CA . VAL C 1 184 ? 22.885 25.241 12.358 1.00 32.75 184 VAL C CA 1
ATOM 4423 C C . VAL C 1 184 ? 23.662 24.058 13.032 1.00 36.54 184 VAL C C 1
ATOM 4424 O O . VAL C 1 184 ? 23.703 23.977 14.266 1.00 34.88 184 VAL C O 1
ATOM 4428 N N . GLU C 1 185 ? 24.283 23.177 12.239 1.00 35.40 185 GLU C N 1
ATOM 4429 C CA . GLU C 1 185 ? 25.064 22.053 12.789 1.00 36.37 185 GLU C CA 1
ATOM 4430 C C . GLU C 1 185 ? 26.261 22.545 13.589 1.00 39.30 185 GLU C C 1
ATOM 4431 O O . GLU C 1 185 ? 26.542 22.009 14.664 1.00 39.14 185 GLU C O 1
ATOM 4437 N N . GLU C 1 186 ? 26.944 23.576 13.085 1.00 33.98 186 GLU C N 1
ATOM 4438 C CA . GLU C 1 186 ? 28.072 24.144 13.805 1.00 34.06 186 GLU C CA 1
ATOM 4439 C C . GLU C 1 186 ? 27.599 24.757 15.153 1.00 36.43 186 GLU C C 1
ATOM 4440 O O . GLU C 1 186 ? 28.253 24.542 16.157 1.00 35.66 186 GLU C O 1
ATOM 4446 N N . LEU C 1 187 ? 26.443 25.449 15.177 1.00 33.67 187 LEU C N 1
ATOM 4447 C CA . LEU C 1 187 ? 25.890 26.042 16.395 1.00 33.14 187 LEU C CA 1
ATOM 4448 C C . LEU C 1 187 ? 25.430 24.972 17.399 1.00 36.87 187 LEU C C 1
ATOM 4449 O O . LEU C 1 187 ? 25.661 25.133 18.600 1.00 36.03 187 LEU C O 1
ATOM 4454 N N . ILE C 1 188 ? 24.789 23.875 16.922 1.00 34.92 188 ILE C N 1
ATOM 4455 C CA . ILE C 1 188 ? 24.376 22.757 17.795 1.00 34.20 188 ILE C CA 1
ATOM 4456 C C . ILE C 1 188 ? 25.610 22.219 18.545 1.00 37.47 188 ILE C C 1
ATOM 4457 O O . ILE C 1 188 ? 25.552 22.015 19.761 1.00 36.24 188 ILE C O 1
ATOM 4462 N N . SER C 1 189 ? 26.716 21.985 17.820 1.00 35.79 189 SER C N 1
ATOM 4463 C CA . SER C 1 189 ? 27.953 21.454 18.428 1.00 37.99 189 SER C CA 1
ATOM 4464 C C . SER C 1 189 ? 28.493 22.355 19.541 1.00 41.27 189 SER C C 1
ATOM 4465 O O . SER C 1 189 ? 28.978 21.858 20.545 1.00 39.98 189 SER C O 1
ATOM 4468 N N . VAL C 1 190 ? 28.394 23.676 19.360 1.00 37.55 190 VAL C N 1
ATOM 4469 C CA . VAL C 1 190 ? 28.875 24.639 20.353 1.00 37.31 190 VAL C CA 1
ATOM 4470 C C . VAL C 1 190 ? 27.899 24.701 21.547 1.00 40.74 190 VAL C C 1
ATOM 4471 O O . VAL C 1 190 ? 28.349 24.774 22.692 1.00 40.52 190 VAL C O 1
ATOM 4475 N N . LEU C 1 191 ? 26.581 24.683 21.286 1.00 36.95 191 LEU C N 1
ATOM 4476 C CA . LEU C 1 191 ? 25.586 24.751 22.363 1.00 37.26 191 LEU C CA 1
ATOM 4477 C C . LEU C 1 191 ? 25.483 23.500 23.202 1.00 41.41 191 LEU C C 1
ATOM 4478 O O . LEU C 1 191 ? 25.113 23.597 24.383 1.00 40.35 191 LEU C O 1
ATOM 4483 N N . ARG C 1 192 ? 25.764 22.336 22.621 1.00 37.88 192 ARG C N 1
ATOM 4484 C CA . ARG C 1 192 ? 25.656 21.082 23.368 1.00 44.64 192 ARG C CA 1
ATOM 4485 C C . ARG C 1 192 ? 26.531 21.087 24.648 1.00 54.65 192 ARG C C 1
ATOM 4486 O O . ARG C 1 192 ? 27.708 21.513 24.580 1.00 51.38 192 ARG C O 1
#

CATH classification: 3.40.50.300

Organism: Methanothermococcus thermolithotrophicus (NCBI:txid2186)

Foldseek 3Di:
DAAEEEFAEAPQLCRVVLVVVLQVVVVVVVAHEDEEELLVLLVVLCVVVVVDDDSVCLVVDDPVSVLVSLLVSLQVQLVCSVVHHYYYYYHCFDQDPVGTHGGQPLSSLVNNLHQEYEYEEEQLVSRQVSQVPDPVDDPPRDHSVRSVVSSVVSQVSQVVSCVSRVHYYHYAYCDPPCNVVSSVVVSVVND/DAAEEEFAEAPQLCRVVLVVLLQVVVVVVVAHEDEDELLVLLVVLCVVVVVDDPSVCLVVDDPVVSLVSLLVSLQVQLVCSVVHHYYYYYHCFHQDPVGTHGGQPLSSLVNNLHQEYEYEEEQLVSRVVSQVPDPVDDDDPQHSVNNVVSSVVSQVSQVVSCVSRVHYYHYAYCDPPCNVVSSVVVSVVND/DAAEEEFAEAPQLCRVVLVVVLQVVVVVVVAHEDEEELLVLLVVLCVVVVNDDDSVCLVVDDPVVVLVSLLVSLQVQLVCSVVHHYYYYYHCFHQDPVGTHGGQPLSSLVNNLHQEYEYEEEQLVQRVVSQVPDPVHDDDPQHSVNSVVSSVVSQVSQVVSCVSRVHYYHYAYCDPPCNVVSSVVVSVVND